Protein 4D05 (pdb70)

Secondary structure (DSSP, 8-state):
-PPP---EE----TTS-GGGEEB-PBP-SEEEEE-SS-EE-TTSPBP---HHHHTT--S---EEEB-STT-HHHHHHHHT---TT-GGGGG-B-----TT--S-HHHHHH--HHHHHH--TT-----B--SSHHHHHHHHHHH-----B--EETTPPP-SSEETT----S-EEEEEEEEEEEEB-GGGBTSEEEEEEEETTS-EEEE-SS--HHHHHSPPPTT-EEEEEE-SB-GGGPBTT-EEEEEEE--/-PPPPPP-TT--GGGEEE-----SEEEEE-SS-EE-TTSPBP---TTTSTT--S---EEEB-STT-HHHHHHHHHS--TT-GGGGG-B-----TT--SBHHHHHH--HHHHHH--TT-----EE-SSHHHHHHHHHHH-----B--EETTPBP--------BPPEEEEEEEEEEEE--GGGTTSEEEEEEEETTS-EEEE-SS--HHHHHSPPPTT-EEEEEE--B-TT-PBSS-EEEEE--

Solvent-accessible surface area: 26581 Å² total

Nearest PDB structures (foldseek):
  4d05-assembly2_B  TM=1.002E+00  e=6.562E-49  Psychromonas sp. SP041
  4d05-assembly1_A  TM=7.367E-01  e=2.325E-42  Psychromonas sp. SP041
  6gdr-assembly1_A  TM=6.809E-01  e=1.174E-29  Alteromonas mediterranea
  8u6x-assembly1_A  TM=6.454E-01  e=9.433E-26  Neisseria gonorrhoeae MS11
  7rt7-assembly6_L  TM=5.513E-01  e=2.841E-02  Pseudomonas aeruginosa UCBPP-PA14

InterPro domains:
  IPR012310 DNA ligase, ATP-dependent, central [PF01068] (22-176)
  IPR012340 Nucleic acid-binding, OB-fold [G3DSA:2.40.50.140] (176-257)
  IPR012340 Nucleic acid-binding, OB-fold [SSF50249] (151-255)
  IPR029319 DNA ligase, OB-like domain [PF14743] (190-255)
  IPR050326 NAD-dependent DNA ligase B [PTHR47810] (7-255)

Structure (mmCIF, N/CA/C/O backbone):
data_4D05
#
_entry.id   4D05
#
_cell.length_a   178.427
_cell.length_b   43.976
_cell.length_c   89.633
_cell.angle_alpha   90.00
_cell.angle_beta   105.92
_cell.angle_gamma   90.00
#
_symmetry.space_group_name_H-M   'C 1 2 1'
#
loop_
_entity.id
_entity.type
_entity.pdbx_description
1 polymer 'ATP-DEPENDENT DNA LIGASE'
2 non-polymer 'SULFATE ION'
3 non-polymer 'ADENOSINE MONOPHOSPHATE'
4 non-polymer 'MAGNESIUM ION'
5 water water
#
loop_
_atom_site.group_PDB
_atom_site.id
_atom_site.type_symbol
_atom_site.label_atom_id
_atom_site.label_alt_id
_atom_site.label_comp_id
_atom_site.label_asym_id
_atom_site.label_entity_id
_atom_site.label_seq_id
_atom_site.pdbx_PDB_ins_code
_atom_site.Cartn_x
_atom_site.Cartn_y
_atom_site.Cartn_z
_atom_site.occupancy
_atom_site.B_iso_or_equiv
_atom_site.auth_seq_id
_atom_site.auth_comp_id
_atom_site.auth_asym_id
_atom_site.auth_atom_id
_atom_site.pdbx_PDB_model_num
ATOM 1 N N . GLY A 1 1 ? 35.328 43.895 12.209 1.00 15.77 0 GLY A N 1
ATOM 2 C CA . GLY A 1 1 ? 35.167 43.024 11.004 1.00 15.95 0 GLY A CA 1
ATOM 3 C C . GLY A 1 1 ? 34.158 41.920 11.227 1.00 14.89 0 GLY A C 1
ATOM 4 O O . GLY A 1 1 ? 33.826 41.591 12.369 1.00 14.40 0 GLY A O 1
ATOM 10 N N . GLN A 1 2 ? 33.646 41.350 10.141 1.00 14.57 1 GLN A N 1
ATOM 11 C CA . GLN A 1 2 ? 32.686 40.258 10.273 1.00 14.93 1 GLN A CA 1
ATOM 12 C C . GLN A 1 2 ? 33.368 39.013 10.803 1.00 12.22 1 GLN A C 1
ATOM 13 O O . GLN A 1 2 ? 34.431 38.639 10.327 1.00 10.76 1 GLN A O 1
ATOM 27 N N . PRO A 1 3 ? 32.755 38.352 11.785 1.00 12.65 2 PRO A N 1
ATOM 28 C CA . PRO A 1 3 ? 33.325 37.052 12.186 1.00 11.04 2 PRO A CA 1
ATOM 29 C C . PRO A 1 3 ? 33.457 36.072 11.020 1.00 11.59 2 PRO A C 1
ATOM 30 O O . PRO A 1 3 ? 32.598 35.991 10.130 1.00 11.72 2 PRO A O 1
ATOM 41 N N . PRO A 1 4 ? 34.538 35.309 11.019 1.00 9.45 3 PRO A N 1
ATOM 42 C CA . PRO A 1 4 ? 34.789 34.399 9.909 1.00 9.58 3 PRO A CA 1
ATOM 43 C C . PRO A 1 4 ? 33.832 33.211 9.893 1.00 12.86 3 PRO A C 1
ATOM 44 O O . PRO A 1 4 ? 33.277 32.870 10.931 1.00 11.06 3 PRO A O 1
ATOM 55 N N . PRO A 1 5 ? 33.674 32.583 8.719 1.00 15.00 4 PRO A N 1
ATOM 56 C CA . PRO A 1 5 ? 32.695 31.525 8.415 1.00 16.42 4 PRO A CA 1
ATOM 57 C C . PRO A 1 5 ? 33.256 30.217 8.882 1.00 14.21 4 PRO A C 1
ATOM 58 O O . PRO A 1 5 ? 33.768 29.417 8.098 1.00 14.84 4 PRO A O 1
ATOM 69 N N . ILE A 1 6 ? 33.183 30.012 10.187 1.00 16.06 5 ILE A N 1
ATOM 70 C CA . ILE A 1 6 ? 33.817 28.857 10.796 1.00 17.40 5 ILE A CA 1
ATOM 71 C C . ILE A 1 6 ? 32.888 27.797 11.428 1.00 16.46 5 ILE A C 1
ATOM 72 O O . ILE A 1 6 ? 31.760 28.079 11.886 1.00 17.93 5 ILE A O 1
ATOM 88 N N . GLN A 1 7 ? 33.390 26.566 11.463 1.00 14.45 6 GLN A N 1
ATOM 89 C CA . GLN A 1 7 ? 32.650 25.442 12.047 1.00 12.72 6 GLN A CA 1
ATOM 90 C C . GLN A 1 7 ? 32.920 25.405 13.492 1.00 13.24 6 GLN A C 1
ATOM 91 O O . GLN A 1 7 ? 34.074 25.627 13.869 1.00 16.12 6 GLN A O 1
ATOM 105 N N . LEU A 1 8 ? 31.889 25.120 14.294 1.00 11.81 7 LEU A N 1
ATOM 106 C CA . LEU A 1 8 ? 32.014 25.035 15.734 1.00 16.89 7 LEU A CA 1
ATOM 107 C C . LEU A 1 8 ? 31.712 23.634 16.315 1.00 18.34 7 LEU A C 1
ATOM 108 O O . LEU A 1 8 ? 30.877 22.852 15.806 1.00 17.40 7 LEU A O 1
ATOM 124 N N . ALA A 1 9 ? 32.411 23.331 17.408 1.00 18.03 8 ALA A N 1
ATOM 125 C CA . ALA A 1 9 ? 32.345 21.990 17.996 1.00 16.91 8 ALA A CA 1
ATOM 126 C C . ALA A 1 9 ? 31.202 21.853 18.979 1.00 17.81 8 ALA A C 1
ATOM 127 O O . ALA A 1 9 ? 30.844 22.808 19.701 1.00 20.39 8 ALA A O 1
ATOM 134 N N . THR A 1 10 ? 30.663 20.642 19.031 1.00 13.70 9 THR A N 1
ATOM 135 C CA . THR A 1 10 ? 29.720 20.216 20.081 1.00 15.28 9 THR A CA 1
ATOM 136 C C . THR A 1 10 ? 30.403 19.345 21.155 1.00 13.55 9 THR A C 1
ATOM 137 O O . THR A 1 10 ? 31.601 19.146 21.088 1.00 13.95 9 THR A O 1
ATOM 148 N N . ASN A 1 11 ? 29.655 18.862 22.158 1.00 12.59 10 ASN A N 1
ATOM 149 C CA . ASN A 1 11 ? 30.270 18.020 23.194 1.00 14.76 10 ASN A CA 1
ATOM 150 C C . ASN A 1 11 ? 30.303 16.544 22.864 1.00 12.12 10 ASN A C 1
ATOM 151 O O . ASN A 1 11 ? 29.434 16.038 22.167 1.00 14.10 10 ASN A O 1
ATOM 162 N N . TYR A 1 12 ? 31.336 15.870 23.355 1.00 12.23 11 TYR A N 1
ATOM 163 C CA . TYR A 1 12 ? 31.466 14.425 23.225 1.00 10.84 11 TYR A CA 1
ATOM 164 C C . TYR A 1 12 ? 30.176 13.695 23.640 1.00 11.74 11 TYR A C 1
ATOM 165 O O . TYR A 1 12 ? 29.509 14.073 24.629 1.00 14.45 11 TYR A O 1
ATOM 183 N N . ARG A 1 13 ? 29.814 12.691 22.851 1.00 12.13 12 ARG A N 1
ATOM 184 C CA . ARG A 1 13 ? 28.675 11.798 23.110 1.00 14.84 12 ARG A CA 1
ATOM 185 C C . ARG A 1 13 ? 29.152 10.355 23.229 1.00 14.44 12 ARG A C 1
ATOM 186 O O . ARG A 1 13 ? 29.901 9.890 22.383 1.00 15.16 12 ARG A O 1
ATOM 207 N N . GLN A 1 14 ? 28.713 9.652 24.280 1.00 17.55 13 GLN A N 1
ATOM 208 C CA . GLN A 1 14 ? 29.175 8.285 24.563 1.00 20.81 13 GLN A CA 1
ATOM 209 C C . GLN A 1 14 ? 28.866 7.273 23.488 1.00 21.50 13 GLN A C 1
ATOM 210 O O . GLN A 1 14 ? 29.598 6.290 23.324 1.00 23.00 13 GLN A O 1
ATOM 224 N N . ASP A 1 15 ? 27.764 7.464 22.781 1.00 19.89 14 ASP A N 1
ATOM 225 C CA . ASP A 1 15 ? 27.289 6.389 21.928 1.00 21.46 14 ASP A CA 1
ATOM 226 C C . ASP A 1 15 ? 27.765 6.519 20.479 1.00 21.56 14 ASP A C 1
ATOM 227 O O . ASP A 1 15 ? 27.151 5.993 19.564 1.00 27.79 14 ASP A O 1
ATOM 236 N N . ILE A 1 16 ? 28.874 7.190 20.261 1.00 17.22 15 ILE A N 1
ATOM 237 C CA . ILE A 1 16 ? 29.424 7.256 18.903 1.00 16.36 15 ILE A CA 1
ATOM 238 C C . ILE A 1 16 ? 30.194 5.979 18.555 1.00 15.57 15 ILE A C 1
ATOM 239 O O . ILE A 1 16 ? 30.566 5.189 19.431 1.00 18.37 15 ILE A O 1
ATOM 255 N N . ASP A 1 17 ? 30.460 5.791 17.274 1.00 12.66 16 ASP A N 1
ATOM 256 C CA . ASP A 1 17 ? 31.392 4.762 16.850 1.00 12.43 16 ASP A CA 1
ATOM 257 C C . ASP A 1 17 ? 32.716 5.485 16.728 1.00 11.59 16 ASP A C 1
ATOM 258 O O . ASP A 1 17 ? 32.979 6.152 15.720 1.00 9.14 16 ASP A O 1
ATOM 267 N N . VAL A 1 18 ? 33.540 5.361 17.766 1.00 12.60 17 VAL A N 1
ATOM 268 C CA . VAL A 1 18 ? 34.800 6.105 17.833 1.00 10.88 17 VAL A CA 1
ATOM 269 C C . VAL A 1 18 ? 35.717 5.823 16.648 1.00 9.80 17 VAL A C 1
ATOM 270 O O . VAL A 1 18 ? 36.535 6.672 16.318 1.00 9.12 17 VAL A O 1
ATOM 283 N N . THR A 1 19 ? 35.576 4.668 15.990 1.00 9.53 18 THR A N 1
ATOM 284 C CA . THR A 1 19 ? 36.474 4.326 14.883 1.00 9.18 18 THR A CA 1
ATOM 285 C C . THR A 1 19 ? 36.233 5.181 13.652 1.00 7.96 18 THR A C 1
ATOM 286 O O . THR A 1 19 ? 37.018 5.146 12.699 1.00 10.82 18 THR A O 1
ATOM 297 N N . GLN A 1 20 ? 35.159 5.955 13.649 1.00 7.42 19 GLN A N 1
ATOM 298 C CA . GLN A 1 20 ? 34.851 6.800 12.497 1.00 8.11 19 GLN A CA 1
ATOM 299 C C . GLN A 1 20 ? 35.420 8.195 12.660 1.00 6.08 19 GLN A C 1
ATOM 300 O O . GLN A 1 20 ? 35.286 9.008 11.744 1.00 6.50 19 GLN A O 1
ATOM 314 N N . TYR A 1 21 ? 36.057 8.471 13.800 1.00 7.11 20 TYR A N 1
ATOM 315 C CA . TYR A 1 21 ? 36.536 9.829 14.080 1.00 5.86 20 TYR A CA 1
ATOM 316 C C . TYR A 1 21 ? 38.040 9.959 14.099 1.00 5.48 20 TYR A C 1
ATOM 317 O O . TYR A 1 21 ? 38.746 9.131 14.681 1.00 7.30 20 TYR A O 1
ATOM 335 N N . TYR A 1 22 ? 38.532 11.043 13.511 1.00 4.71 21 TYR A N 1
ATOM 336 C CA . TYR A 1 22 ? 39.911 11.430 13.695 1.00 4.96 21 TYR A CA 1
ATOM 337 C C . TYR A 1 22 ? 40.050 12.179 15.019 1.00 3.87 21 TYR A C 1
ATOM 338 O O . TYR A 1 22 ? 39.277 13.096 15.313 1.00 4.60 21 TYR A O 1
ATOM 356 N N . VAL A 1 23 ? 41.068 11.802 15.781 1.00 3.46 22 VAL A N 1
ATOM 357 C CA . VAL A 1 23 ? 41.279 12.327 17.123 1.00 2.81 22 VAL A CA 1
ATOM 358 C C . VAL A 1 23 ? 42.549 13.153 17.137 1.00 4.58 22 VAL A C 1
ATOM 359 O O . VAL A 1 23 ? 43.586 12.720 16.654 1.00 4.21 22 VAL A O 1
ATOM 372 N N . SER A 1 24 ? 42.452 14.350 17.724 1.00 3.71 23 SER A N 1
ATOM 373 C CA . SER A 1 24 ? 43.568 15.263 17.791 1.00 3.14 23 SER A CA 1
ATOM 374 C C . SER A 1 24 ? 43.590 15.913 19.169 1.00 3.34 23 SER A C 1
ATOM 375 O O . SER A 1 24 ? 42.617 15.868 19.910 1.00 4.15 23 SER A O 1
ATOM 383 N N . GLU A 1 25 ? 44.719 16.502 19.513 1.00 4.27 24 GLU A N 1
ATOM 384 C CA . GLU A 1 25 ? 44.843 17.237 20.787 1.00 2.94 24 GLU A CA 1
ATOM 385 C C . GLU A 1 25 ? 44.141 18.585 20.705 1.00 2.59 24 GLU A C 1
ATOM 386 O O . GLU A 1 25 ? 44.354 19.379 19.775 1.00 3.84 24 GLU A O 1
ATOM 398 N N . LYS A 1 26 ? 43.291 18.854 21.683 1.00 3.37 25 LYS A N 1
ATOM 399 C CA . LYS A 1 26 ? 42.647 20.156 21.821 1.00 3.92 25 LYS A CA 1
ATOM 400 C C . LYS A 1 26 ? 43.719 21.150 22.303 1.00 5.51 25 LYS A C 1
ATOM 401 O O . LYS A 1 26 ? 44.274 20.983 23.376 1.00 5.82 25 LYS A O 1
ATOM 419 N N . LEU A 1 27 ? 44.008 22.172 21.500 1.00 4.78 26 LEU A N 1
ATOM 420 C CA . LEU A 1 27 ? 45.087 23.104 21.847 1.00 5.49 26 LEU A CA 1
ATOM 421 C C . LEU A 1 27 ? 44.498 24.383 22.443 1.00 8.10 26 LEU A C 1
ATOM 422 O O . LEU A 1 27 ? 43.498 24.895 21.966 1.00 7.25 26 LEU A O 1
ATOM 438 N N . ASP A 1 28 ? 45.135 24.872 23.503 1.00 6.74 27 ASP A N 1
ATOM 439 C CA . ASP A 1 28 ? 44.693 26.092 24.178 1.00 7.01 27 ASP A CA 1
ATOM 440 C C . ASP A 1 28 ? 45.488 27.257 23.587 1.00 7.35 27 ASP A C 1
ATOM 441 O O . ASP A 1 28 ? 46.507 27.691 24.133 1.00 8.13 27 ASP A O 1
ATOM 450 N N . GLY A 1 29 ? 45.000 27.742 22.465 1.00 6.30 28 GLY A N 1
ATOM 451 C CA . GLY A 1 29 ? 45.604 28.889 21.791 1.00 5.24 28 GLY A CA 1
ATOM 452 C C . GLY A 1 29 ? 44.576 29.917 21.402 1.00 5.43 28 GLY A C 1
ATOM 453 O O . GLY A 1 29 ? 43.521 30.040 22.030 1.00 7.82 28 GLY A O 1
ATOM 457 N N . ILE A 1 30 ? 44.892 30.673 20.346 1.00 4.48 29 ILE A N 1
ATOM 458 C CA . ILE A 1 30 ? 43.994 31.668 19.819 1.00 3.92 29 ILE A CA 1
ATOM 459 C C . ILE A 1 30 ? 43.577 31.222 18.427 1.00 4.73 29 ILE A C 1
ATOM 460 O O . ILE A 1 30 ? 44.432 31.042 17.556 1.00 5.78 29 ILE A O 1
ATOM 476 N N . ARG A 1 31 ? 42.274 31.034 18.228 1.00 4.64 30 ARG A N 1
ATOM 477 C CA . ARG A 1 31 ? 41.806 30.580 16.937 1.00 5.10 30 ARG A CA 1
ATOM 478 C C . ARG A 1 31 ? 42.047 31.636 15.872 1.00 3.04 30 ARG A C 1
ATOM 479 O O . ARG A 1 31 ? 41.862 32.822 16.118 1.00 4.14 30 ARG A O 1
ATOM 500 N N . ALA A 1 32 ? 42.448 31.203 14.683 1.00 3.79 31 ALA A N 1
ATOM 501 C CA . ALA A 1 32 ? 42.638 32.112 13.556 1.00 2.42 31 ALA A CA 1
ATOM 502 C C . ALA A 1 32 ? 42.121 31.448 12.285 1.00 2.79 31 ALA A C 1
ATOM 503 O O . ALA A 1 32 ? 42.312 30.254 12.072 1.00 2.86 31 ALA A O 1
ATOM 510 N N . TYR A 1 33 ? 41.477 32.252 11.447 1.00 4.03 32 TYR A N 1
ATOM 511 C CA . TYR A 1 33 ? 41.023 31.846 10.143 1.00 2.81 32 TYR A CA 1
ATOM 512 C C . TYR A 1 33 ? 41.898 32.548 9.118 1.00 3.39 32 TYR A C 1
ATOM 513 O O . TYR A 1 33 ? 41.994 33.780 9.086 1.00 4.68 32 TYR A O 1
ATOM 531 N N . TRP A 1 34 ? 42.557 31.740 8.301 1.00 2.09 33 TRP A N 1
ATOM 532 C CA . TRP A 1 34 ? 43.343 32.244 7.171 1.00 2.62 33 TRP A CA 1
ATOM 533 C C . TRP A 1 34 ? 42.489 32.259 5.942 1.00 3.67 33 TRP A C 1
ATOM 534 O O . TRP A 1 34 ? 42.007 31.228 5.481 1.00 3.92 33 TRP A O 1
ATOM 555 N N . ASN A 1 35 ? 42.279 33.463 5.396 1.00 3.83 34 ASN A N 1
ATOM 556 C CA . ASN A 1 35 ? 41.369 33.582 4.291 1.00 4.64 34 ASN A CA 1
ATOM 557 C C . ASN A 1 35 ? 42.059 33.524 2.936 1.00 5.62 34 ASN A C 1
ATOM 558 O O . ASN A 1 35 ? 41.411 33.763 1.919 1.00 7.64 34 ASN A O 1
ATOM 569 N N . GLY A 1 36 ? 43.362 33.245 2.938 1.00 4.70 35 GLY A N 1
ATOM 570 C CA . GLY A 1 36 ? 44.171 33.247 1.738 1.00 5.22 35 GLY A CA 1
ATOM 571 C C . GLY A 1 36 ? 45.177 34.377 1.669 1.00 4.97 35 GLY A C 1
ATOM 572 O O . GLY A 1 36 ? 46.129 34.309 0.909 1.00 7.16 35 GLY A O 1
ATOM 576 N N . HIS A 1 37 ? 44.991 35.403 2.494 1.00 3.58 36 HIS A N 1
ATOM 577 C CA . HIS A 1 37 ? 45.961 36.501 2.546 1.00 3.61 36 HIS A CA 1
ATOM 578 C C . HIS A 1 37 ? 46.155 37.153 3.918 1.00 4.08 36 HIS A C 1
ATOM 579 O O . HIS A 1 37 ? 47.087 37.924 4.089 1.00 4.07 36 HIS A O 1
ATOM 594 N N . GLN A 1 38 ? 45.301 36.838 4.890 1.00 3.64 37 GLN A N 1
ATOM 595 C CA . GLN A 1 38 ? 45.414 37.412 6.232 1.00 5.07 37 GLN A CA 1
ATOM 596 C C . GLN A 1 38 ? 44.782 36.436 7.238 1.00 3.47 37 GLN A C 1
ATOM 597 O O . GLN A 1 38 ? 43.948 35.584 6.856 1.00 3.72 37 GLN A O 1
ATOM 611 N N . LEU A 1 39 ? 45.166 36.596 8.490 1.00 2.87 38 LEU A N 1
ATOM 612 C CA . LEU A 1 39 ? 44.641 35.820 9.608 1.00 3.20 38 LEU A CA 1
ATOM 613 C C . LEU A 1 39 ? 43.594 36.648 10.345 1.00 3.80 38 LEU A C 1
ATOM 614 O O . LEU A 1 39 ? 43.842 37.817 10.669 1.00 4.00 38 LEU A O 1
ATOM 630 N N . ILE A 1 40 ? 42.456 36.024 10.615 1.00 3.29 39 ILE A N 1
ATOM 631 C CA . ILE A 1 40 ? 41.312 36.684 11.220 1.00 3.99 39 ILE A CA 1
ATOM 632 C C . ILE A 1 40 ? 40.873 35.982 12.501 1.00 3.13 39 ILE A C 1
ATOM 633 O O . ILE A 1 40 ? 40.753 34.755 12.539 1.00 4.38 39 ILE A O 1
ATOM 649 N N . SER A 1 41 ? 40.600 36.763 13.547 1.00 4.17 40 SER A N 1
ATOM 650 C CA . SER A 1 41 ? 40.183 36.204 14.837 1.00 5.25 40 SER A CA 1
ATOM 651 C C . SER A 1 41 ? 38.723 35.792 14.825 1.00 6.64 40 SER A C 1
ATOM 652 O O . SER A 1 41 ? 37.990 36.147 13.933 1.00 5.93 40 SER A O 1
ATOM 660 N N . LYS A 1 42 ? 38.299 35.038 15.846 1.00 7.34 41 LYS A N 1
ATOM 661 C CA . LYS A 1 42 ? 36.907 34.605 15.893 1.00 8.78 41 LYS A CA 1
ATOM 662 C C . LYS A 1 42 ? 35.915 35.760 15.920 1.00 9.15 41 LYS A C 1
ATOM 663 O O . LYS A 1 42 ? 34.753 35.596 15.509 1.00 12.84 41 LYS A O 1
ATOM 682 N N . GLN A 1 43 ? 36.375 36.907 16.418 1.00 8.02 42 GLN A N 1
ATOM 683 C CA . GLN A 1 43 ? 35.568 38.099 16.534 1.00 10.79 42 GLN A CA 1
ATOM 684 C C . GLN A 1 43 ? 35.603 38.957 15.276 1.00 11.79 42 GLN A C 1
ATOM 685 O O . GLN A 1 43 ? 34.911 39.982 15.188 1.00 12.91 42 GLN A O 1
ATOM 699 N N . GLY A 1 44 ? 36.398 38.548 14.296 1.00 6.69 43 GLY A N 1
ATOM 700 C CA . GLY A 1 44 ? 36.498 39.291 13.049 1.00 7.50 43 GLY A CA 1
ATOM 701 C C . GLY A 1 44 ? 37.643 40.289 12.959 1.00 6.99 43 GLY A C 1
ATOM 702 O O . GLY A 1 44 ? 37.720 41.045 11.992 1.00 8.61 43 GLY A O 1
ATOM 706 N N . ASN A 1 45 ? 38.546 40.292 13.924 1.00 7.73 44 ASN A N 1
ATOM 707 C CA . ASN A 1 45 ? 39.692 41.185 13.885 1.00 7.61 44 ASN A CA 1
ATOM 708 C C . ASN A 1 45 ? 40.783 40.621 12.985 1.00 6.41 44 ASN A C 1
ATOM 709 O O . ASN A 1 45 ? 41.134 39.453 13.095 1.00 7.17 44 ASN A O 1
ATOM 720 N N . ILE A 1 46 ? 41.388 41.458 12.157 1.00 4.55 45 ILE A N 1
ATOM 721 C CA . ILE A 1 46 ? 42.521 41.017 11.374 1.00 4.30 45 ILE A CA 1
ATOM 722 C C . ILE A 1 46 ? 43.782 41.103 12.246 1.00 4.15 45 ILE A C 1
ATOM 723 O O . ILE A 1 46 ? 44.127 42.186 12.728 1.00 5.42 45 ILE A O 1
ATOM 739 N N . PHE A 1 47 ? 44.415 39.955 12.517 1.00 3.50 46 PHE A N 1
ATOM 740 C CA . PHE A 1 47 ? 45.667 39.955 13.292 1.00 3.16 46 PHE A CA 1
ATOM 741 C C . PHE A 1 47 ? 46.748 40.721 12.554 1.00 4.77 46 PHE A C 1
ATOM 742 O O . PHE A 1 47 ? 46.810 40.677 11.315 1.00 5.04 46 PHE A O 1
ATOM 759 N N . THR A 1 48 ? 47.622 41.398 13.304 1.00 4.24 47 THR A N 1
ATOM 760 C CA . THR A 1 48 ? 48.739 42.074 12.659 1.00 5.13 47 THR A CA 1
ATOM 761 C C . THR A 1 48 ? 49.909 41.094 12.511 1.00 4.79 47 THR A C 1
ATOM 762 O O . THR A 1 48 ? 51.019 41.316 13.039 1.00 6.01 47 THR A O 1
ATOM 773 N N . ALA A 1 49 ? 49.687 40.019 11.756 1.00 5.46 48 ALA A N 1
ATOM 774 C CA . ALA A 1 49 ? 50.725 39.012 11.600 1.00 5.36 48 ALA A CA 1
ATOM 775 C C . ALA A 1 49 ? 51.821 39.579 10.717 1.00 4.80 48 ALA A C 1
ATOM 776 O O . ALA A 1 49 ? 51.547 40.081 9.609 1.00 5.83 48 ALA A O 1
ATOM 783 N N . PRO A 1 50 ? 53.066 39.501 11.184 1.00 5.59 49 PRO A N 1
ATOM 784 C CA . PRO A 1 50 ? 54.139 40.002 10.311 1.00 5.43 49 PRO A CA 1
ATOM 785 C C . PRO A 1 50 ? 54.210 39.309 8.952 1.00 6.50 49 PRO A C 1
ATOM 786 O O . PRO A 1 50 ? 53.872 38.151 8.807 1.00 6.31 49 PRO A O 1
ATOM 797 N N . THR A 1 51 ? 54.685 40.047 7.954 1.00 6.26 50 THR A N 1
ATOM 798 C CA . THR A 1 51 ? 54.786 39.529 6.598 1.00 7.32 50 THR A CA 1
ATOM 799 C C . THR A 1 51 ? 55.590 38.236 6.536 1.00 4.90 50 THR A C 1
ATOM 800 O O . THR A 1 51 ? 55.214 37.301 5.841 1.00 6.10 50 THR A O 1
ATOM 811 N N . TRP A 1 52 ? 56.712 38.183 7.241 1.00 5.40 51 TRP A N 1
ATOM 812 C CA . TRP A 1 52 ? 57.559 36.990 7.216 1.00 5.04 51 TRP A CA 1
ATOM 813 C C . TRP A 1 52 ? 56.879 35.782 7.866 1.00 3.90 51 TRP A C 1
ATOM 814 O O . TRP A 1 52 ? 57.255 34.624 7.602 1.00 7.18 51 TRP A O 1
ATOM 835 N N . PHE A 1 53 ? 55.891 36.025 8.719 1.00 4.08 52 PHE A N 1
ATOM 836 C CA . PHE A 1 53 ? 55.170 34.913 9.359 1.00 4.39 52 PHE A CA 1
ATOM 837 C C . PHE A 1 53 ? 54.243 34.216 8.354 1.00 5.14 52 PHE A C 1
ATOM 838 O O . PHE A 1 53 ? 54.159 32.996 8.317 1.00 5.86 52 PHE A O 1
ATOM 855 N N . ILE A 1 54 ? 53.578 35.001 7.511 1.00 5.25 53 ILE A N 1
ATOM 856 C CA . ILE A 1 54 ? 52.570 34.450 6.602 1.00 3.00 53 ILE A CA 1
ATOM 857 C C . ILE A 1 54 ? 53.066 34.309 5.155 1.00 3.42 53 ILE A C 1
ATOM 858 O O . ILE A 1 54 ? 52.365 33.758 4.318 1.00 3.76 53 ILE A O 1
ATOM 874 N N . ALA A 1 55 ? 54.262 34.816 4.860 1.00 5.85 54 ALA A N 1
ATOM 875 C CA . ALA A 1 55 ? 54.722 34.924 3.476 1.00 7.60 54 ALA A CA 1
ATOM 876 C C . ALA A 1 55 ? 54.675 33.632 2.655 1.00 7.30 54 ALA A C 1
ATOM 877 O O . ALA A 1 55 ? 54.393 33.671 1.450 1.00 7.47 54 ALA A O 1
ATOM 884 N N A SER A 1 56 ? 54.962 32.490 3.267 0.34 6.78 55 SER A N 1
ATOM 885 N N B SER A 1 56 ? 54.971 32.507 3.304 0.66 7.77 55 SER A N 1
ATOM 886 C CA A SER A 1 56 ? 55.001 31.253 2.492 0.34 5.85 55 SER A CA 1
ATOM 887 C CA B SER A 1 56 ? 55.035 31.233 2.612 0.66 8.95 55 SER A CA 1
ATOM 888 C C A SER A 1 56 ? 53.693 30.472 2.528 0.34 5.12 55 SER A C 1
ATOM 889 C C B SER A 1 56 ? 53.678 30.536 2.464 0.66 6.52 55 SER A C 1
ATOM 890 O O A SER A 1 56 ? 53.613 29.374 1.976 0.34 4.69 55 SER A O 1
ATOM 891 O O B SER A 1 56 ? 53.558 29.541 1.761 0.66 8.06 55 SER A O 1
ATOM 906 N N . PHE A 1 57 ? 52.674 31.014 3.185 1.00 5.73 56 PHE A N 1
ATOM 907 C CA . PHE A 1 57 ? 51.407 30.290 3.293 1.00 5.30 56 PHE A CA 1
ATOM 908 C C . PHE A 1 57 ? 50.743 30.155 1.925 1.00 4.22 56 PHE A C 1
ATOM 909 O O . PHE A 1 57 ? 50.802 31.076 1.095 1.00 6.81 56 PHE A O 1
ATOM 926 N N . PRO A 1 58 ? 50.098 29.022 1.679 1.00 4.83 57 PRO A N 1
ATOM 927 C CA . PRO A 1 58 ? 49.301 28.837 0.462 1.00 6.18 57 PRO A CA 1
ATOM 928 C C . PRO A 1 58 ? 48.023 29.682 0.530 1.00 4.94 57 PRO A C 1
ATOM 929 O O . PRO A 1 58 ? 47.682 30.168 1.599 1.00 6.38 57 PRO A O 1
ATOM 940 N N . THR A 1 59 ? 47.356 29.888 -0.596 1.00 7.36 58 THR A N 1
ATOM 941 C CA . THR A 1 59 ? 46.181 30.736 -0.610 1.00 8.82 58 THR A CA 1
ATOM 942 C C . THR A 1 59 ? 44.911 29.952 -0.263 1.00 6.76 58 THR A C 1
ATOM 943 O O . THR A 1 59 ? 43.829 30.525 -0.123 1.00 9.71 58 THR A O 1
ATOM 954 N N . THR A 1 60 ? 45.048 28.637 -0.090 1.00 5.64 59 THR A N 1
ATOM 955 C CA . THR A 1 60 ? 43.935 27.810 0.383 1.00 5.97 59 THR A CA 1
ATOM 956 C C . THR A 1 60 ? 43.507 28.331 1.754 1.00 5.48 59 THR A C 1
ATOM 957 O O . THR A 1 60 ? 44.353 28.575 2.609 1.00 5.41 59 THR A O 1
ATOM 968 N N . ALA A 1 61 ? 42.214 28.549 1.964 1.00 3.62 60 ALA A N 1
ATOM 969 C CA . ALA A 1 61 ? 41.754 28.965 3.289 1.00 2.93 60 ALA A CA 1
ATOM 970 C C . ALA A 1 61 ? 42.001 27.871 4.314 1.00 3.24 60 ALA A C 1
ATOM 971 O O . ALA A 1 61 ? 41.839 26.687 4.028 1.00 4.27 60 ALA A O 1
ATOM 995 N N A ASP A 1 63 ? 41.773 26.826 8.721 0.31 2.92 62 ASP A N 1
ATOM 996 N N B ASP A 1 63 ? 41.800 26.848 8.755 0.69 2.78 62 ASP A N 1
ATOM 997 C CA A ASP A 1 63 ? 41.433 26.969 10.134 0.31 4.33 62 ASP A CA 1
ATOM 998 C CA B ASP A 1 63 ? 41.380 27.077 10.135 0.69 3.96 62 ASP A CA 1
ATOM 999 C C A ASP A 1 63 ? 42.599 26.513 10.973 0.31 4.13 62 ASP A C 1
ATOM 1000 C C B ASP A 1 63 ? 42.416 26.468 11.059 0.69 3.97 62 ASP A C 1
ATOM 1001 O O A ASP A 1 63 ? 43.249 25.528 10.639 0.31 4.10 62 ASP A O 1
ATOM 1002 O O B ASP A 1 63 ? 42.788 25.347 10.861 0.69 3.55 62 ASP A O 1
ATOM 1018 N N . GLY A 1 64 ? 42.880 27.211 12.066 1.00 3.65 63 GLY A N 1
ATOM 1019 C CA . GLY A 1 64 ? 43.885 26.695 12.970 1.00 4.70 63 GLY A CA 1
ATOM 1020 C C . GLY A 1 64 ? 43.943 27.450 14.275 1.00 4.27 63 GLY A C 1
ATOM 1021 O O . GLY A 1 64 ? 43.123 28.345 14.548 1.00 4.26 63 GLY A O 1
ATOM 1025 N N . GLU A 1 65 ? 44.906 27.045 15.082 1.00 3.68 64 GLU A N 1
ATOM 1026 C CA . GLU A 1 65 ? 45.137 27.688 16.382 1.00 2.83 64 GLU A CA 1
ATOM 1027 C C . GLU A 1 65 ? 46.525 28.335 16.351 1.00 3.92 64 GLU A C 1
ATOM 1028 O O . GLU A 1 65 ? 47.506 27.651 16.025 1.00 4.90 64 GLU A O 1
ATOM 1040 N N . LEU A 1 66 ? 46.621 29.620 16.687 1.00 3.43 65 LEU A N 1
ATOM 1041 C CA . LEU A 1 66 ? 47.927 30.218 16.951 1.00 2.22 65 LEU A CA 1
ATOM 1042 C C . LEU A 1 66 ? 48.332 29.680 18.321 1.00 2.71 65 LEU A C 1
ATOM 1043 O O . LEU A 1 66 ? 47.594 29.842 19.310 1.00 3.22 65 LEU A O 1
ATOM 1059 N N . TRP A 1 67 ? 49.500 29.055 18.391 1.00 3.57 66 TRP A N 1
ATOM 1060 C CA . TRP A 1 67 ? 49.882 28.324 19.588 1.00 3.84 66 TRP A CA 1
ATOM 1061 C C . TRP A 1 67 ? 51.387 28.172 19.648 1.00 4.06 66 TRP A C 1
ATOM 1062 O O . TRP A 1 67 ? 52.072 28.051 18.620 1.00 6.09 66 TRP A O 1
ATOM 1083 N N . ILE A 1 68 ? 51.908 28.225 20.867 1.00 3.04 67 ILE A N 1
ATOM 1084 C CA . ILE A 1 68 ? 53.337 28.077 21.091 1.00 6.23 67 ILE A CA 1
ATOM 1085 C C . ILE A 1 68 ? 53.678 26.720 21.651 1.00 7.89 67 ILE A C 1
ATOM 1086 O O . ILE A 1 68 ? 54.534 26.006 21.106 1.00 7.58 67 ILE A O 1
ATOM 1102 N N . ALA A 1 69 ? 53.033 26.386 22.751 1.00 6.18 68 ALA A N 1
ATOM 1103 C CA . ALA A 1 69 ? 53.257 25.094 23.437 1.00 7.19 68 ALA A CA 1
ATOM 1104 C C . ALA A 1 69 ? 52.151 24.893 24.448 1.00 8.06 68 ALA A C 1
ATOM 1105 O O . ALA A 1 69 ? 51.394 25.806 24.719 1.00 8.93 68 ALA A O 1
ATOM 1112 N N . ARG A 1 70 ? 52.068 23.704 25.047 1.00 7.13 69 ARG A N 1
ATOM 1113 C CA . ARG A 1 70 ? 51.143 23.519 26.120 1.00 6.91 69 ARG A CA 1
ATOM 1114 C C . ARG A 1 70 ? 51.486 24.533 27.219 1.00 8.44 69 ARG A C 1
ATOM 1115 O O . ARG A 1 70 ? 52.653 24.860 27.450 1.00 8.67 69 ARG A O 1
ATOM 1136 N N A GLN A 1 71 ? 50.469 25.008 27.917 0.40 8.07 70 GLN A N 1
ATOM 1137 N N B GLN A 1 71 ? 50.441 24.996 27.887 0.60 7.82 70 GLN A N 1
ATOM 1138 C CA A GLN A 1 71 ? 50.679 25.863 29.084 0.40 8.83 70 GLN A CA 1
ATOM 1139 C CA B GLN A 1 71 ? 50.552 25.905 29.034 0.60 7.85 70 GLN A CA 1
ATOM 1140 C C A GLN A 1 71 ? 51.190 27.250 28.734 0.40 8.79 70 GLN A C 1
ATOM 1141 C C B GLN A 1 71 ? 51.277 27.180 28.694 0.60 8.25 70 GLN A C 1
ATOM 1142 O O A GLN A 1 71 ? 51.698 27.938 29.617 0.40 8.41 70 GLN A O 1
ATOM 1143 O O B GLN A 1 71 ? 52.041 27.696 29.509 0.60 8.45 70 GLN A O 1
ATOM 1170 N N . GLN A 1 72 ? 51.046 27.682 27.474 1.00 7.39 71 GLN A N 1
ATOM 1171 C CA . GLN A 1 72 ? 51.539 29.015 27.081 1.00 6.28 71 GLN A CA 1
ATOM 1172 C C . GLN A 1 72 ? 50.439 29.849 26.466 1.00 6.12 71 GLN A C 1
ATOM 1173 O O . GLN A 1 72 ? 50.668 30.646 25.529 1.00 5.63 71 GLN A O 1
ATOM 1187 N N . PHE A 1 73 ? 49.239 29.686 27.000 1.00 5.79 72 PHE A N 1
ATOM 1188 C CA . PHE A 1 73 ? 48.129 30.451 26.472 1.00 5.27 72 PHE A CA 1
ATOM 1189 C C . PHE A 1 73 ? 48.283 31.965 26.666 1.00 5.04 72 PHE A C 1
ATOM 1190 O O . PHE A 1 73 ? 48.083 32.735 25.719 1.00 4.63 72 PHE A O 1
ATOM 1207 N N . GLU A 1 74 ? 48.528 32.420 27.888 1.00 5.61 73 GLU A N 1
ATOM 1208 C CA . GLU A 1 74 ? 48.602 33.869 28.080 1.00 6.40 73 GLU A CA 1
ATOM 1209 C C . GLU A 1 74 ? 49.709 34.470 27.209 1.00 5.61 73 GLU A C 1
ATOM 1210 O O . GLU A 1 74 ? 49.584 35.597 26.738 1.00 6.82 73 GLU A O 1
ATOM 1222 N N . THR A 1 75 ? 50.808 33.755 27.022 1.00 5.26 74 THR A N 1
ATOM 1223 C CA . THR A 1 75 ? 51.869 34.263 26.165 1.00 6.80 74 THR A CA 1
ATOM 1224 C C . THR A 1 75 ? 51.395 34.453 24.733 1.00 4.88 74 THR A C 1
ATOM 1225 O O . THR A 1 75 ? 51.551 35.523 24.153 1.00 4.88 74 THR A O 1
ATOM 1236 N N . VAL A 1 76 ? 50.802 33.403 24.146 1.00 4.64 75 VAL A N 1
ATOM 1237 C CA . VAL A 1 76 ? 50.344 33.547 22.756 1.00 4.81 75 VAL A CA 1
ATOM 1238 C C . VAL A 1 76 ? 49.226 34.571 22.599 1.00 2.62 75 VAL A C 1
ATOM 1239 O O . VAL A 1 76 ? 49.218 35.357 21.647 1.00 4.41 75 VAL A O 1
ATOM 1252 N N . SER A 1 77 ? 48.310 34.618 23.553 1.00 3.81 76 SER A N 1
ATOM 1253 C CA . SER A 1 77 ? 47.230 35.592 23.545 1.00 6.08 76 SER A CA 1
ATOM 1254 C C . SER A 1 77 ? 47.782 37.019 23.630 1.00 5.33 76 SER A C 1
ATOM 1255 O O . SER A 1 77 ? 47.339 37.903 22.900 1.00 6.29 76 SER A O 1
ATOM 1263 N N . GLY A 1 78 ? 48.787 37.230 24.468 1.00 5.58 77 GLY A N 1
ATOM 1264 C CA . GLY A 1 78 ? 49.390 38.554 24.607 1.00 6.10 77 GLY A CA 1
ATOM 1265 C C . GLY A 1 78 ? 50.064 39.023 23.327 1.00 5.89 77 GLY A C 1
ATOM 1266 O O . GLY A 1 78 ? 50.031 40.192 22.976 1.00 7.84 77 GLY A O 1
ATOM 1270 N N . ILE A 1 79 ? 50.698 38.107 22.623 1.00 3.70 78 ILE A N 1
ATOM 1271 C CA . ILE A 1 79 ? 51.314 38.472 21.351 1.00 3.75 78 ILE A CA 1
ATOM 1272 C C . ILE A 1 79 ? 50.225 38.764 20.306 1.00 4.01 78 ILE A C 1
ATOM 1273 O O . ILE A 1 79 ? 50.274 39.759 19.589 1.00 5.28 78 ILE A O 1
ATOM 1289 N N . ALA A 1 80 ? 49.260 37.869 20.190 1.00 5.00 79 ALA A N 1
ATOM 1290 C CA . ALA A 1 80 ? 48.249 37.989 19.154 1.00 5.51 79 ALA A CA 1
ATOM 1291 C C . ALA A 1 80 ? 47.401 39.245 19.303 1.00 7.11 79 ALA A C 1
ATOM 1292 O O . ALA A 1 80 ? 46.940 39.770 18.283 1.00 7.21 79 ALA A O 1
ATOM 1299 N N . ARG A 1 81 ? 47.246 39.747 20.545 1.00 7.57 80 ARG A N 1
ATOM 1300 C CA . ARG A 1 81 ? 46.517 40.989 20.865 1.00 8.19 80 ARG A CA 1
ATOM 1301 C C . ARG A 1 81 ? 47.319 42.227 20.523 1.00 6.11 80 ARG A C 1
ATOM 1302 O O . ARG A 1 81 ? 46.779 43.328 20.492 1.00 8.00 80 ARG A O 1
ATOM 1323 N N . THR A 1 82 ? 48.638 42.077 20.388 1.00 5.51 81 THR A N 1
ATOM 1324 C CA . THR A 1 82 ? 49.495 43.238 20.135 1.00 5.32 81 THR A CA 1
ATOM 1325 C C . THR A 1 82 ? 49.326 43.728 18.707 1.00 5.48 81 THR A C 1
ATOM 1326 O O . THR A 1 82 ? 49.461 42.949 17.774 1.00 4.95 81 THR A O 1
ATOM 1337 N N . GLN A 1 83 ? 48.988 45.012 18.552 1.00 4.94 82 GLN A N 1
ATOM 1338 C CA . GLN A 1 83 ? 48.800 45.605 17.231 1.00 7.87 82 GLN A CA 1
ATOM 1339 C C . GLN A 1 83 ? 50.172 46.139 16.754 1.00 6.64 82 GLN A C 1
ATOM 1340 O O . GLN A 1 83 ? 50.586 47.261 17.091 1.00 7.13 82 GLN A O 1
ATOM 1354 N N . ASP A 1 84 ? 50.870 45.301 15.995 1.00 7.38 83 ASP A N 1
ATOM 1355 C CA . ASP A 1 84 ? 52.212 45.613 15.519 1.00 6.78 83 ASP A CA 1
ATOM 1356 C C . ASP A 1 84 ? 52.641 44.555 14.525 1.00 5.57 83 ASP A C 1
ATOM 1357 O O . ASP A 1 84 ? 52.928 43.413 14.915 1.00 6.06 83 ASP A O 1
ATOM 1366 N N . ASN A 1 85 ? 52.710 44.926 13.254 1.00 8.01 84 ASN A N 1
ATOM 1367 C CA . ASN A 1 85 ? 53.006 43.930 12.254 1.00 8.56 84 ASN A CA 1
ATOM 1368 C C . ASN A 1 85 ? 54.505 43.719 12.090 1.00 7.93 84 ASN A C 1
ATOM 1369 O O . ASN A 1 85 ? 54.947 42.979 11.187 1.00 9.81 84 ASN A O 1
ATOM 1380 N N . GLN A 1 86 ? 55.296 44.319 12.968 1.00 8.16 85 GLN A N 1
ATOM 1381 C CA . GLN A 1 86 ? 56.739 44.054 12.952 1.00 11.43 85 GLN A CA 1
ATOM 1382 C C . GLN A 1 86 ? 57.180 43.469 14.279 1.00 10.51 85 GLN A C 1
ATOM 1383 O O . GLN A 1 86 ? 58.328 43.607 14.684 1.00 13.82 85 GLN A O 1
ATOM 1397 N N . ASN A 1 87 ? 56.248 42.792 14.959 1.00 7.42 86 ASN A N 1
ATOM 1398 C CA . ASN A 1 87 ? 56.518 42.239 16.275 1.00 7.67 86 ASN A CA 1
ATOM 1399 C C . ASN A 1 87 ? 57.265 40.919 16.187 1.00 7.57 86 ASN A C 1
ATOM 1400 O O . ASN A 1 87 ? 56.717 39.922 15.746 1.00 6.20 86 ASN A O 1
ATOM 1411 N N . GLU A 1 88 ? 58.532 40.918 16.599 1.00 6.36 87 GLU A N 1
ATOM 1412 C CA . GLU A 1 88 ? 59.372 39.725 16.488 1.00 7.24 87 GLU A CA 1
ATOM 1413 C C . GLU A 1 88 ? 58.870 38.539 17.296 1.00 5.25 87 GLU A C 1
ATOM 1414 O O . GLU A 1 88 ? 59.244 37.392 17.026 1.00 5.51 87 GLU A O 1
ATOM 1426 N N . GLN A 1 89 ? 58.024 38.804 18.287 1.00 6.14 88 GLN A N 1
ATOM 1427 C CA . GLN A 1 89 ? 57.555 37.704 19.152 1.00 6.43 88 GLN A CA 1
ATOM 1428 C C . GLN A 1 89 ? 56.729 36.663 18.408 1.00 4.65 88 GLN A C 1
ATOM 1429 O O . GLN A 1 89 ? 56.534 35.552 18.924 1.00 4.51 88 GLN A O 1
ATOM 1443 N N . TRP A 1 90 ? 56.211 37.007 17.230 1.00 4.34 89 TRP A N 1
ATOM 1444 C CA . TRP A 1 90 ? 55.518 35.997 16.431 1.00 4.05 89 TRP A CA 1
ATOM 1445 C C . TRP A 1 90 ? 56.429 34.842 16.013 1.00 3.40 89 TRP A C 1
ATOM 1446 O O . TRP A 1 90 ? 55.957 33.799 15.605 1.00 4.82 89 TRP A O 1
ATOM 1467 N N . LYS A 1 91 ? 57.741 35.007 16.117 1.00 5.05 90 LYS A N 1
ATOM 1468 C CA . LYS A 1 91 ? 58.640 33.939 15.675 1.00 6.02 90 LYS A CA 1
ATOM 1469 C C . LYS A 1 91 ? 58.458 32.619 16.432 1.00 8.09 90 LYS A C 1
ATOM 1470 O O . LYS A 1 91 ? 58.775 31.545 15.909 1.00 9.31 90 LYS A O 1
ATOM 1489 N N . GLN A 1 92 ? 57.950 32.692 17.658 1.00 7.90 91 GLN A N 1
ATOM 1490 C CA . GLN A 1 92 ? 57.730 31.480 18.444 1.00 8.77 91 GLN A CA 1
ATOM 1491 C C . GLN A 1 92 ? 56.353 30.858 18.237 1.00 6.78 91 GLN A C 1
ATOM 1492 O O . GLN A 1 92 ? 56.081 29.761 18.745 1.00 8.09 91 GLN A O 1
ATOM 1506 N N . ILE A 1 93 ? 55.478 31.565 17.531 1.00 5.46 92 ILE A N 1
ATOM 1507 C CA . ILE A 1 93 ? 54.129 31.076 17.248 1.00 3.84 92 ILE A CA 1
ATOM 1508 C C . ILE A 1 93 ? 54.101 30.110 16.048 1.00 3.06 92 ILE A C 1
ATOM 1509 O O . ILE A 1 93 ? 54.846 30.265 15.099 1.00 4.33 92 ILE A O 1
ATOM 1525 N N . LYS A 1 94 ? 53.253 29.098 16.129 1.00 3.50 93 LYS A N 1
ATOM 1526 C CA . LYS A 1 94 ? 52.930 28.256 15.000 1.00 3.20 93 LYS A CA 1
ATOM 1527 C C . LYS A 1 94 ? 51.429 28.370 14.770 1.00 4.63 93 LYS A C 1
ATOM 1528 O O . LYS A 1 94 ? 50.629 28.369 15.731 1.00 3.73 93 LYS A O 1
ATOM 1547 N N . PHE A 1 95 ? 51.053 28.491 13.497 1.00 4.39 94 PHE A N 1
ATOM 1548 C CA . PHE A 1 95 ? 49.668 28.336 13.056 1.00 2.85 94 PHE A CA 1
ATOM 1549 C C . PHE A 1 95 ? 49.439 26.853 12.854 1.00 2.61 94 PHE A C 1
ATOM 1550 O O . PHE A 1 95 ? 49.953 26.244 11.891 1.00 3.25 94 PHE A O 1
ATOM 1584 N N . ILE A 1 97 ? 47.148 23.994 12.058 1.00 2.67 96 ILE A N 1
ATOM 1585 C CA . ILE A 1 97 ? 45.899 23.893 11.320 1.00 2.27 96 ILE A CA 1
ATOM 1586 C C . ILE A 1 97 ? 45.127 22.630 11.597 1.00 3.08 96 ILE A C 1
ATOM 1587 O O . ILE A 1 97 ? 45.713 21.557 11.805 1.00 2.86 96 ILE A O 1
ATOM 1603 N N . PHE A 1 98 ? 43.806 22.771 11.544 1.00 3.15 97 PHE A N 1
ATOM 1604 C CA . PHE A 1 98 ? 42.924 21.655 11.772 1.00 2.06 97 PHE A CA 1
ATOM 1605 C C . PHE A 1 98 ? 41.768 21.567 10.752 1.00 1.41 97 PHE A C 1
ATOM 1606 O O . PHE A 1 98 ? 41.027 20.600 10.784 1.00 2.71 97 PHE A O 1
ATOM 1623 N N . ASP A 1 99 ? 41.604 22.542 9.856 1.00 2.47 98 ASP A N 1
ATOM 1624 C CA . ASP A 1 99 ? 40.627 22.363 8.800 1.00 2.56 98 ASP A CA 1
ATOM 1625 C C . ASP A 1 99 ? 40.849 23.326 7.637 1.00 3.11 98 ASP A C 1
ATOM 1626 O O . ASP A 1 99 ? 41.705 24.215 7.690 1.00 3.14 98 ASP A O 1
ATOM 1635 N N . LEU A 1 100 ? 40.089 23.082 6.581 1.00 2.95 99 LEU A N 1
ATOM 1636 C CA . LEU A 1 100 ? 40.105 23.830 5.308 1.00 3.44 99 LEU A CA 1
ATOM 1637 C C . LEU A 1 100 ? 38.653 24.283 5.054 1.00 3.17 99 LEU A C 1
ATOM 1638 O O . LEU A 1 100 ? 37.834 23.552 4.490 1.00 4.19 99 LEU A O 1
ATOM 1654 N N . PRO A 1 101 ? 38.291 25.467 5.544 1.00 3.56 100 PRO A N 1
ATOM 1655 C CA . PRO A 1 101 ? 36.861 25.815 5.621 1.00 4.74 100 PRO A CA 1
ATOM 1656 C C . PRO A 1 101 ? 36.165 26.087 4.303 1.00 6.28 100 PRO A C 1
ATOM 1657 O O . PRO A 1 101 ? 34.937 26.207 4.321 1.00 7.22 100 PRO A O 1
ATOM 1668 N N . LYS A 1 102 ? 36.899 26.221 3.200 1.00 4.83 101 LYS A N 1
ATOM 1669 C CA . LYS A 1 102 ? 36.251 26.431 1.911 1.00 6.64 101 LYS A CA 1
ATOM 1670 C C . LYS A 1 102 ? 36.209 25.129 1.101 1.00 6.70 101 LYS A C 1
ATOM 1671 O O . LYS A 1 102 ? 35.736 25.107 -0.047 1.00 7.80 101 LYS A O 1
ATOM 1690 N N . SER A 1 103 ? 36.674 24.034 1.700 1.00 7.39 102 SER A N 1
ATOM 1691 C CA . SER A 1 103 ? 36.696 22.752 1.001 1.00 6.73 102 SER A CA 1
ATOM 1692 C C . SER A 1 103 ? 35.293 22.160 0.923 1.00 6.70 102 SER A C 1
ATOM 1693 O O . SER A 1 103 ? 34.480 22.326 1.847 1.00 8.06 102 SER A O 1
ATOM 1701 N N . THR A 1 104 ? 35.038 21.419 -0.145 1.00 6.77 103 THR A N 1
ATOM 1702 C CA . THR A 1 104 ? 33.735 20.771 -0.316 1.00 8.00 103 THR A CA 1
ATOM 1703 C C . THR A 1 104 ? 33.815 19.250 -0.273 1.00 6.91 103 THR A C 1
ATOM 1704 O O . THR A 1 104 ? 32.852 18.568 -0.636 1.00 9.12 103 THR A O 1
ATOM 1715 N N . VAL A 1 105 ? 34.927 18.717 0.196 1.00 6.87 104 VAL A N 1
ATOM 1716 C CA . VAL A 1 105 ? 35.050 17.266 0.337 1.00 5.54 104 VAL A CA 1
ATOM 1717 C C . VAL A 1 105 ? 35.069 16.861 1.820 1.00 5.63 104 VAL A C 1
ATOM 1718 O O . VAL A 1 105 ? 35.024 17.719 2.727 1.00 5.33 104 VAL A O 1
ATOM 1731 N N . SER A 1 106 ? 35.105 15.556 2.060 1.00 4.99 105 SER A N 1
ATOM 1732 C CA . SER A 1 106 ? 35.033 15.019 3.421 1.00 5.73 105 SER A CA 1
ATOM 1733 C C . SER A 1 106 ? 36.282 15.345 4.221 1.00 3.26 105 SER A C 1
ATOM 1734 O O . SER A 1 106 ? 37.336 15.595 3.669 1.00 3.57 105 SER A O 1
ATOM 1742 N N . PHE A 1 107 ? 36.176 15.294 5.548 1.00 3.68 106 PHE A N 1
ATOM 1743 C CA . PHE A 1 107 ? 37.306 15.673 6.392 1.00 3.15 106 PHE A CA 1
ATOM 1744 C C . PHE A 1 107 ? 38.533 14.787 6.136 1.00 3.70 106 PHE A C 1
ATOM 1745 O O . PHE A 1 107 ? 39.641 15.250 6.195 1.00 5.09 106 PHE A O 1
ATOM 1762 N N . GLU A 1 108 ? 38.334 13.503 5.858 1.00 4.46 107 GLU A N 1
ATOM 1763 C CA . GLU A 1 108 ? 39.449 12.626 5.545 1.00 4.60 107 GLU A CA 1
ATOM 1764 C C . GLU A 1 108 ? 40.308 13.163 4.388 1.00 4.42 107 GLU A C 1
ATOM 1765 O O . GLU A 1 108 ? 41.531 13.165 4.462 1.00 4.91 107 GLU A O 1
ATOM 1777 N N . GLN A 1 109 ? 39.667 13.608 3.305 1.00 3.93 108 GLN A N 1
ATOM 1778 C CA . GLN A 1 109 ? 40.429 14.211 2.201 1.00 3.99 108 GLN A CA 1
ATOM 1779 C C . GLN A 1 109 ? 41.003 15.559 2.566 1.00 3.70 108 GLN A C 1
ATOM 1780 O O . GLN A 1 109 ? 42.035 15.955 2.042 1.00 3.69 108 GLN A O 1
ATOM 1794 N N . ARG A 1 110 ? 40.334 16.290 3.449 1.00 3.52 109 ARG A N 1
ATOM 1795 C CA . ARG A 1 110 ? 40.886 17.554 3.885 1.00 3.62 109 ARG A CA 1
ATOM 1796 C C . ARG A 1 110 ? 42.182 17.323 4.661 1.00 3.01 109 ARG A C 1
ATOM 1797 O O . ARG A 1 110 ? 43.117 18.058 4.498 1.00 4.37 109 ARG A O 1
ATOM 1818 N N . ILE A 1 111 ? 42.236 16.300 5.510 1.00 2.57 110 ILE A N 1
ATOM 1819 C CA . ILE A 1 111 ? 43.479 15.985 6.208 1.00 2.44 110 ILE A CA 1
ATOM 1820 C C . ILE A 1 111 ? 44.597 15.688 5.218 1.00 2.72 110 ILE A C 1
ATOM 1821 O O . ILE A 1 111 ? 45.722 16.150 5.347 1.00 3.98 110 ILE A O 1
ATOM 1837 N N . ASN A 1 112 ? 44.288 14.903 4.193 1.00 3.41 111 ASN A N 1
ATOM 1838 C CA . ASN A 1 112 ? 45.321 14.577 3.223 1.00 4.22 111 ASN A CA 1
ATOM 1839 C C . ASN A 1 112 ? 45.854 15.832 2.532 1.00 4.70 111 ASN A C 1
ATOM 1840 O O . ASN A 1 112 ? 47.062 15.988 2.340 1.00 5.55 111 ASN A O 1
ATOM 1851 N N . LYS A 1 113 ? 44.949 16.736 2.184 1.00 3.80 112 LYS A N 1
ATOM 1852 C CA . LYS A 1 113 ? 45.377 17.989 1.572 1.00 4.58 112 LYS A CA 1
ATOM 1853 C C . LYS A 1 113 ? 46.218 18.825 2.544 1.00 4.65 112 LYS A C 1
ATOM 1854 O O . LYS A 1 113 ? 47.234 19.384 2.149 1.00 6.39 112 LYS A O 1
ATOM 1890 N N . GLN A 1 115 ? 48.121 17.874 4.964 1.00 5.65 114 GLN A N 1
ATOM 1891 C CA . GLN A 1 115 ? 49.461 17.277 5.117 1.00 7.28 114 GLN A CA 1
ATOM 1892 C C . GLN A 1 115 ? 50.356 17.771 3.988 1.00 7.51 114 GLN A C 1
ATOM 1893 O O . GLN A 1 115 ? 51.483 18.158 4.226 1.00 7.68 114 GLN A O 1
ATOM 1907 N N . THR A 1 116 ? 49.840 17.744 2.767 1.00 6.92 115 THR A N 1
ATOM 1908 C CA . THR A 1 116 ? 50.579 18.240 1.605 1.00 8.43 115 THR A CA 1
ATOM 1909 C C . THR A 1 116 ? 50.871 19.729 1.683 1.00 7.81 115 THR A C 1
ATOM 1910 O O . THR A 1 116 ? 51.986 20.152 1.425 1.00 9.00 115 THR A O 1
ATOM 1921 N N . LEU A 1 117 ? 49.868 20.530 2.026 1.00 6.48 116 LEU A N 1
ATOM 1922 C CA . LEU A 1 117 ? 50.059 21.967 2.160 1.00 7.17 116 LEU A CA 1
ATOM 1923 C C . LEU A 1 117 ? 51.182 22.285 3.164 1.00 6.86 116 LEU A C 1
ATOM 1924 O O . LEU A 1 117 ? 52.068 23.100 2.893 1.00 6.93 116 LEU A O 1
ATOM 1940 N N . VAL A 1 118 ? 51.143 21.644 4.335 1.00 5.20 117 VAL A N 1
ATOM 1941 C CA . VAL A 1 118 ? 52.165 21.883 5.339 1.00 6.11 117 VAL A CA 1
ATOM 1942 C C . VAL A 1 118 ? 53.563 21.461 4.865 1.00 6.56 117 VAL A C 1
ATOM 1943 O O . VAL A 1 118 ? 54.545 22.211 5.041 1.00 6.98 117 VAL A O 1
ATOM 1956 N N . THR A 1 119 ? 53.658 20.280 4.258 1.00 8.34 118 THR A N 1
ATOM 1957 C CA . THR A 1 119 ? 54.959 19.765 3.777 1.00 11.25 118 THR A CA 1
ATOM 1958 C C . THR A 1 119 ? 55.545 20.654 2.674 1.00 11.45 118 THR A C 1
ATOM 1959 O O . THR A 1 119 ? 56.755 21.012 2.697 1.00 13.50 118 THR A O 1
ATOM 1970 N N . ASP A 1 120 ? 54.694 21.065 1.748 1.00 11.05 119 ASP A N 1
ATOM 1971 C CA . ASP A 1 120 ? 55.123 21.896 0.601 1.00 14.72 119 ASP A CA 1
ATOM 1972 C C . ASP A 1 120 ? 55.542 23.302 1.052 1.00 12.41 119 ASP A C 1
ATOM 1973 O O . ASP A 1 120 ? 56.485 23.870 0.557 1.00 14.90 119 ASP A O 1
ATOM 1982 N N . THR A 1 121 ? 54.814 23.868 1.995 1.00 10.17 120 THR A N 1
ATOM 1983 C CA . THR A 1 121 ? 55.131 25.182 2.515 1.00 9.64 120 THR A CA 1
ATOM 1984 C C . THR A 1 121 ? 56.481 25.149 3.260 1.00 10.85 120 THR A C 1
ATOM 1985 O O . THR A 1 121 ? 57.278 26.078 3.134 1.00 11.12 120 THR A O 1
ATOM 1996 N N . ASN A 1 122 ? 56.719 24.082 4.027 1.00 8.63 121 ASN A N 1
ATOM 1997 C CA . ASN A 1 122 ? 57.992 23.856 4.722 1.00 9.76 121 ASN A CA 1
ATOM 1998 C C . ASN A 1 122 ? 58.421 25.042 5.553 1.00 10.48 121 ASN A C 1
ATOM 1999 O O . ASN A 1 122 ? 59.571 25.485 5.500 1.00 10.31 121 ASN A O 1
ATOM 2010 N N . SER A 1 123 ? 57.490 25.567 6.336 1.00 8.76 122 SER A N 1
ATOM 2011 C CA . SER A 1 123 ? 57.774 26.719 7.184 1.00 10.30 122 SER A CA 1
ATOM 2012 C C . SER A 1 123 ? 57.648 26.365 8.656 1.00 7.16 122 SER A C 1
ATOM 2013 O O . SER A 1 123 ? 56.742 25.611 9.028 1.00 7.81 122 SER A O 1
ATOM 2021 N N . PRO A 1 124 ? 58.535 26.917 9.503 1.00 8.21 123 PRO A N 1
ATOM 2022 C CA . PRO A 1 124 ? 58.339 26.719 10.937 1.00 8.01 123 PRO A CA 1
ATOM 2023 C C . PRO A 1 124 ? 57.003 27.260 11.435 1.00 7.82 123 PRO A C 1
ATOM 2024 O O . PRO A 1 124 ? 56.509 26.799 12.476 1.00 10.41 123 PRO A O 1
ATOM 2035 N N . TYR A 1 125 ? 56.407 28.202 10.708 1.00 6.65 124 TYR A N 1
ATOM 2036 C CA . TYR A 1 125 ? 55.234 28.920 11.212 1.00 4.14 124 TYR A CA 1
ATOM 2037 C C . TYR A 1 125 ? 53.916 28.224 10.860 1.00 5.08 124 TYR A C 1
ATOM 2038 O O . TYR A 1 125 ? 52.864 28.632 11.337 1.00 5.34 124 TYR A O 1
ATOM 2056 N N . LEU A 1 126 ? 53.977 27.164 10.049 1.00 3.65 125 LEU A N 1
ATOM 2057 C CA . LEU A 1 126 ? 52.757 26.465 9.604 1.00 3.87 125 LEU A CA 1
ATOM 2058 C C . LEU A 1 126 ? 52.927 24.977 9.817 1.00 5.10 125 LEU A C 1
ATOM 2059 O O . LEU A 1 126 ? 53.842 24.341 9.259 1.00 6.59 125 LEU A O 1
ATOM 2075 N N . GLN A 1 127 ? 52.073 24.426 10.671 1.00 5.36 126 GLN A N 1
ATOM 2076 C CA . GLN A 1 127 ? 52.171 23.012 11.046 1.00 7.02 126 GLN A CA 1
ATOM 2077 C C . GLN A 1 127 ? 50.779 22.375 11.163 1.00 6.01 126 GLN A C 1
ATOM 2078 O O . GLN A 1 127 ? 49.820 23.092 11.325 1.00 6.60 126 GLN A O 1
ATOM 2109 N N . ILE A 1 129 ? 48.067 19.928 13.023 1.00 6.11 128 ILE A N 1
ATOM 2110 C CA . ILE A 1 129 ? 47.764 19.190 14.234 1.00 5.86 128 ILE A CA 1
ATOM 2111 C C . ILE A 1 129 ? 47.645 17.709 13.854 1.00 5.94 128 ILE A C 1
ATOM 2112 O O . ILE A 1 129 ? 46.961 17.360 12.916 1.00 6.09 128 ILE A O 1
ATOM 2127 N N . GLU A 1 130 ? 48.324 16.838 14.588 1.00 4.47 129 GLU A N 1
ATOM 2128 C CA . GLU A 1 130 ? 48.247 15.401 14.323 1.00 7.22 129 GLU A CA 1
ATOM 2129 C C . GLU A 1 130 ? 46.816 14.861 14.459 1.00 5.43 129 GLU A C 1
ATOM 2130 O O . GLU A 1 130 ? 46.096 15.203 15.402 1.00 6.09 129 GLU A O 1
ATOM 2142 N N . GLN A 1 131 ? 46.418 14.021 13.505 1.00 4.37 130 GLN A N 1
ATOM 2143 C CA . GLN A 1 131 ? 45.095 13.417 13.462 1.00 4.33 130 GLN A CA 1
ATOM 2144 C C . GLN A 1 131 ? 45.299 11.902 13.453 1.00 5.74 130 GLN A C 1
ATOM 2145 O O . GLN A 1 131 ? 46.012 11.348 12.577 1.00 8.27 130 GLN A O 1
ATOM 2159 N N . GLN A 1 132 ? 44.714 11.229 14.448 1.00 5.24 131 GLN A N 1
ATOM 2160 C CA . GLN A 1 132 ? 44.907 9.785 14.574 1.00 8.33 131 GLN A CA 1
ATOM 2161 C C . GLN A 1 132 ? 43.601 9.041 14.765 1.00 7.55 131 GLN A C 1
ATOM 2162 O O . GLN A 1 132 ? 42.612 9.587 15.211 1.00 6.42 131 GLN A O 1
ATOM 2176 N N . LYS A 1 133 ? 43.640 7.755 14.439 1.00 7.14 132 LYS A N 1
ATOM 2177 C CA . LYS A 1 133 ? 42.527 6.868 14.715 1.00 8.92 132 LYS A CA 1
ATOM 2178 C C . LYS A 1 133 ? 42.780 6.072 15.998 1.00 8.17 132 LYS A C 1
ATOM 2179 O O . LYS A 1 133 ? 43.898 5.599 16.275 1.00 10.25 132 LYS A O 1
ATOM 2198 N N . ILE A 1 134 ? 41.705 5.888 16.739 1.00 6.82 133 ILE A N 1
ATOM 2199 C CA . ILE A 1 134 ? 41.732 5.222 18.046 1.00 6.15 133 ILE A CA 1
ATOM 2200 C C . ILE A 1 134 ? 40.734 4.076 18.003 1.00 5.72 133 ILE A C 1
ATOM 2201 O O . ILE A 1 134 ? 39.628 4.227 17.464 1.00 6.48 133 ILE A O 1
ATOM 2217 N N . PRO A 1 135 ? 41.101 2.909 18.549 1.00 5.72 134 PRO A N 1
ATOM 2218 C CA . PRO A 1 135 ? 40.260 1.736 18.268 1.00 7.79 134 PRO A CA 1
ATOM 2219 C C . PRO A 1 135 ? 38.987 1.588 19.104 1.00 6.93 134 PRO A C 1
ATOM 2220 O O . PRO A 1 135 ? 38.055 0.878 18.674 1.00 6.97 134 PRO A O 1
ATOM 2231 N N . ASN A 1 136 ? 38.926 2.206 20.282 1.00 4.93 135 ASN A N 1
ATOM 2232 C CA . ASN A 1 136 ? 37.780 2.009 21.164 1.00 5.61 135 ASN A CA 1
ATOM 2233 C C . ASN A 1 136 ? 37.781 3.061 22.245 1.00 5.34 135 ASN A C 1
ATOM 2234 O O . ASN A 1 136 ? 38.758 3.779 22.415 1.00 4.16 135 ASN A O 1
ATOM 2245 N N . THR A 1 137 ? 36.687 3.153 22.981 1.00 4.58 136 THR A N 1
ATOM 2246 C CA . THR A 1 137 ? 36.531 4.212 23.986 1.00 5.45 136 THR A CA 1
ATOM 2247 C C . THR A 1 137 ? 37.504 4.090 25.163 1.00 4.34 136 THR A C 1
ATOM 2248 O O . THR A 1 137 ? 38.036 5.102 25.668 1.00 4.31 136 THR A O 1
ATOM 2259 N N . VAL A 1 138 ? 37.776 2.868 25.610 1.00 4.53 137 VAL A N 1
ATOM 2260 C CA . VAL A 1 138 ? 38.766 2.712 26.652 1.00 4.13 137 VAL A CA 1
ATOM 2261 C C . VAL A 1 138 ? 40.114 3.315 26.222 1.00 4.46 137 VAL A C 1
ATOM 2262 O O . VAL A 1 138 ? 40.783 4.032 26.984 1.00 4.28 137 VAL A O 1
ATOM 2275 N N . ALA A 1 139 ? 40.527 3.040 24.992 1.00 4.12 138 ALA A N 1
ATOM 2276 C CA . ALA A 1 139 ? 41.769 3.590 24.491 1.00 3.15 138 ALA A CA 1
ATOM 2277 C C . ALA A 1 139 ? 41.725 5.126 24.352 1.00 2.58 138 ALA A C 1
ATOM 2278 O O . ALA A 1 139 ? 42.696 5.820 24.610 1.00 3.09 138 ALA A O 1
ATOM 2285 N N . LEU A 1 140 ? 40.561 5.633 24.015 1.00 2.26 139 LEU A N 1
ATOM 2286 C CA . LEU A 1 140 ? 40.356 7.061 23.861 1.00 2.66 139 LEU A CA 1
ATOM 2287 C C . LEU A 1 140 ? 40.531 7.771 25.220 1.00 1.78 139 LEU A C 1
ATOM 2288 O O . LEU A 1 140 ? 41.194 8.823 25.328 1.00 3.62 139 LEU A O 1
ATOM 2304 N N . PHE A 1 141 ? 39.965 7.177 26.273 1.00 2.99 140 PHE A N 1
ATOM 2305 C CA . PHE A 1 141 ? 40.020 7.796 27.599 1.00 3.29 140 PHE A CA 1
ATOM 2306 C C . PHE A 1 141 ? 41.422 7.622 28.189 1.00 5.71 140 PHE A C 1
ATOM 2307 O O . PHE A 1 141 ? 41.884 8.431 28.983 1.00 5.42 140 PHE A O 1
ATOM 2324 N N . ASP A 1 142 ? 42.121 6.563 27.803 1.00 4.12 141 ASP A N 1
ATOM 2325 C CA . ASP A 1 142 ? 43.521 6.431 28.204 1.00 4.55 141 ASP A CA 1
ATOM 2326 C C . ASP A 1 142 ? 44.352 7.545 27.552 1.00 3.05 141 ASP A C 1
ATOM 2327 O O . ASP A 1 142 ? 45.195 8.162 28.212 1.00 3.99 141 ASP A O 1
ATOM 2336 N N . LEU A 1 143 ? 44.134 7.765 26.256 1.00 4.44 142 LEU A N 1
ATOM 2337 C CA . LEU A 1 143 ? 44.801 8.851 25.528 1.00 2.87 142 LEU A CA 1
ATOM 2338 C C . LEU A 1 143 ? 44.487 10.208 26.167 1.00 3.44 142 LEU A C 1
ATOM 2339 O O . LEU A 1 143 ? 45.389 11.021 26.346 1.00 3.73 142 LEU A O 1
ATOM 2355 N N . LEU A 1 144 ? 43.221 10.424 26.519 1.00 3.59 143 LEU A N 1
ATOM 2356 C CA . LEU A 1 144 ? 42.828 11.678 27.178 1.00 3.61 143 LEU A CA 1
ATOM 2357 C C . LEU A 1 144 ? 43.688 11.879 28.435 1.00 2.33 143 LEU A C 1
ATOM 2358 O O . LEU A 1 144 ? 44.195 12.973 28.709 1.00 4.05 143 LEU A O 1
ATOM 2374 N N . ASN A 1 145 ? 43.804 10.834 29.246 1.00 3.15 144 ASN A N 1
ATOM 2375 C CA . ASN A 1 145 ? 44.667 10.925 30.417 1.00 3.69 144 ASN A CA 1
ATOM 2376 C C . ASN A 1 145 ? 46.131 11.246 30.105 1.00 3.45 144 ASN A C 1
ATOM 2377 O O . ASN A 1 145 ? 46.757 12.047 30.779 1.00 4.97 144 ASN A O 1
ATOM 2388 N N . LYS A 1 146 ? 46.705 10.602 29.092 1.00 3.77 145 LYS A N 1
ATOM 2389 C CA . LYS A 1 146 ? 48.077 10.900 28.712 1.00 4.07 145 LYS A CA 1
ATOM 2390 C C . LYS A 1 146 ? 48.260 12.380 28.385 1.00 4.26 145 LYS A C 1
ATOM 2391 O O . LYS A 1 146 ? 49.228 13.018 28.821 1.00 4.95 145 LYS A O 1
ATOM 2410 N N . VAL A 1 147 ? 47.319 12.905 27.628 1.00 2.86 146 VAL A N 1
ATOM 2411 C CA . VAL A 1 147 ? 47.402 14.294 27.168 1.00 3.71 146 VAL A CA 1
ATOM 2412 C C . VAL A 1 147 ? 47.263 15.224 28.369 1.00 4.96 146 VAL A C 1
ATOM 2413 O O . VAL A 1 147 ? 48.077 16.141 28.555 1.00 5.14 146 VAL A O 1
ATOM 2426 N N . VAL A 1 148 ? 46.283 14.957 29.236 1.00 6.38 147 VAL A N 1
ATOM 2427 C CA . VAL A 1 148 ? 46.045 15.858 30.377 1.00 6.58 147 VAL A CA 1
ATOM 2428 C C . VAL A 1 148 ? 47.182 15.802 31.434 1.00 7.90 147 VAL A C 1
ATOM 2429 O O . VAL A 1 148 ? 47.594 16.838 31.992 1.00 7.67 147 VAL A O 1
ATOM 2476 N N . GLY A 1 150 ? 50.150 15.320 30.775 1.00 9.84 149 GLY A N 1
ATOM 2477 C CA . GLY A 1 150 ? 51.213 16.060 30.124 1.00 11.76 149 GLY A CA 1
ATOM 2478 C C . GLY A 1 150 ? 50.907 17.527 29.936 1.00 10.74 149 GLY A C 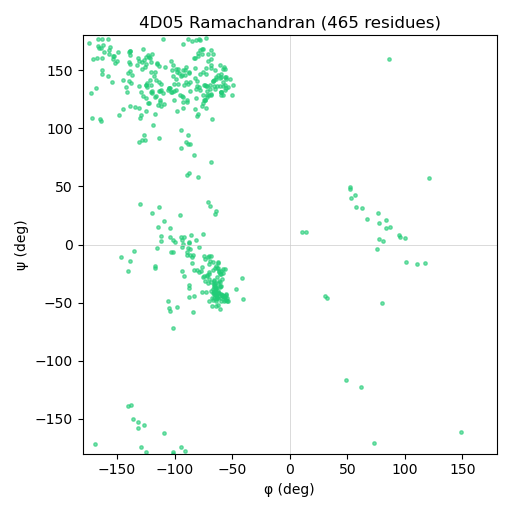1
ATOM 2479 O O . GLY A 1 150 ? 51.651 18.233 29.245 1.00 12.77 149 GLY A O 1
ATOM 2483 N N . LYS A 1 151 ? 49.839 17.987 30.567 1.00 9.63 150 LYS A N 1
ATOM 2484 C CA . LYS A 1 151 ? 49.458 19.412 30.633 1.00 10.50 150 LYS A CA 1
ATOM 2485 C C . LYS A 1 151 ? 48.817 19.916 29.349 1.00 9.79 150 LYS A C 1
ATOM 2486 O O . LYS A 1 151 ? 48.704 21.148 29.122 1.00 9.07 150 LYS A O 1
ATOM 2505 N N . GLY A 1 152 ? 48.351 18.985 28.530 1.00 9.72 151 GLY A N 1
ATOM 2506 C CA . GLY A 1 152 ? 47.472 19.328 27.435 1.00 8.94 151 GLY A CA 1
ATOM 2507 C C . GLY A 1 152 ? 46.033 19.516 27.886 1.00 8.17 151 GLY A C 1
ATOM 2508 O O . GLY A 1 152 ? 45.647 19.108 28.975 1.00 8.63 151 GLY A O 1
ATOM 2512 N N A GLU A 1 153 ? 45.226 20.110 27.019 0.43 8.00 152 GLU A N 1
ATOM 2513 N N B GLU A 1 153 ? 45.204 20.082 27.018 0.57 8.79 152 GLU A N 1
ATOM 2514 C CA A GLU A 1 153 ? 43.885 20.514 27.396 0.43 8.06 152 GLU A CA 1
ATOM 2515 C CA B GLU A 1 153 ? 43.867 20.522 27.402 0.57 10.57 152 GLU A CA 1
ATOM 2516 C C A GLU A 1 153 ? 42.880 19.365 27.335 0.43 7.01 152 GLU A C 1
ATOM 2517 C C B GLU A 1 153 ? 42.802 19.425 27.276 0.57 8.29 152 GLU A C 1
ATOM 2518 O O A GLU A 1 153 ? 42.086 19.186 28.240 0.43 8.19 152 GLU A O 1
ATOM 2519 O O B GLU A 1 153 ? 41.851 19.366 28.042 0.57 9.31 152 GLU A O 1
ATOM 2542 N N . GLY A 1 154 ? 42.960 18.558 26.286 1.00 5.29 153 GLY A N 1
ATOM 2543 C CA . GLY A 1 154 ? 41.951 17.560 26.010 1.00 4.93 153 GLY A CA 1
ATOM 2544 C C . GLY A 1 154 ? 42.093 17.062 24.583 1.00 4.32 153 GLY A C 1
ATOM 2545 O O . GLY A 1 154 ? 43.177 17.170 23.993 1.00 4.16 153 GLY A O 1
ATOM 2549 N N . LEU A 1 155 ? 41.002 16.500 24.056 1.00 3.19 154 LEU A N 1
ATOM 2550 C CA . LEU A 1 155 ? 40.994 15.965 22.693 1.00 3.51 154 LEU A CA 1
ATOM 2551 C C . LEU A 1 155 ? 39.853 16.552 21.878 1.00 3.74 154 LEU A C 1
ATOM 2552 O O . LEU A 1 155 ? 38.870 17.052 22.423 1.00 6.04 154 LEU A O 1
ATOM 2585 N N . LEU A 1 157 ? 37.447 15.342 18.353 1.00 3.84 156 LEU A N 1
ATOM 2586 C CA . LEU A 1 157 ? 37.055 14.266 17.475 1.00 3.14 156 LEU A CA 1
ATOM 2587 C C . LEU A 1 157 ? 36.340 14.866 16.252 1.00 3.67 156 LEU A C 1
ATOM 2588 O O . LEU A 1 157 ? 35.453 15.707 16.392 1.00 4.54 156 LEU A O 1
ATOM 2604 N N . HIS A 1 158 ? 36.694 14.388 15.065 1.00 4.04 157 HIS A N 1
ATOM 2605 C CA . HIS A 1 158 ? 36.060 14.901 13.846 1.00 4.76 157 HIS A CA 1
ATOM 2606 C C . HIS A 1 158 ? 35.775 13.735 12.913 1.00 4.62 157 HIS A C 1
ATOM 2607 O O . HIS A 1 158 ? 36.676 12.999 12.532 1.00 5.39 157 HIS A O 1
ATOM 2622 N N . HIS A 1 159 ? 34.504 13.536 12.604 1.00 4.36 158 HIS A N 1
ATOM 2623 C CA . HIS A 1 159 ? 34.074 12.411 11.789 1.00 5.06 158 HIS A CA 1
ATOM 2624 C C . HIS A 1 159 ? 34.745 12.450 10.411 1.00 3.51 158 HIS A C 1
ATOM 2625 O O . HIS A 1 159 ? 34.741 13.486 9.723 1.00 4.47 158 HIS A O 1
ATOM 2640 N N . GLN A 1 160 ? 35.304 11.306 10.015 1.00 3.33 159 GLN A N 1
ATOM 2641 C CA . GLN A 1 160 ? 36.060 11.205 8.745 1.00 4.58 159 GLN A CA 1
ATOM 2642 C C . GLN A 1 160 ? 35.228 11.577 7.511 1.00 4.46 159 GLN A C 1
ATOM 2643 O O . GLN A 1 160 ? 35.783 12.014 6.503 1.00 4.84 159 GLN A O 1
ATOM 2657 N N . ASP A 1 161 ? 33.920 11.361 7.559 1.00 4.98 160 ASP A N 1
ATOM 2658 C CA . ASP A 1 161 ? 33.023 11.707 6.439 1.00 6.80 160 ASP A CA 1
ATOM 2659 C C . ASP A 1 161 ? 32.360 13.074 6.511 1.00 6.48 160 ASP A C 1
ATOM 2660 O O . ASP A 1 161 ? 31.557 13.418 5.629 1.00 8.23 160 ASP A O 1
ATOM 2669 N N . ALA A 1 162 ? 32.692 13.870 7.523 1.00 4.62 161 ALA A N 1
ATOM 2670 C CA . ALA A 1 162 ? 32.003 15.134 7.730 1.00 5.82 161 ALA A CA 1
ATOM 2671 C C . ALA A 1 162 ? 32.285 16.126 6.623 1.00 5.38 161 ALA A C 1
ATOM 2672 O O . ALA A 1 162 ? 33.399 16.199 6.136 1.00 8.44 161 ALA A O 1
ATOM 2679 N N . LEU A 1 163 ? 31.253 16.873 6.226 1.00 7.04 162 LEU A N 1
ATOM 2680 C CA . LEU A 1 163 ? 31.416 17.987 5.302 1.00 7.66 162 LEU A CA 1
ATOM 2681 C C . LEU A 1 163 ? 31.398 19.288 6.109 1.00 7.92 162 LEU A C 1
ATOM 2682 O O . LEU A 1 163 ? 30.626 19.414 7.064 1.00 7.92 162 LEU A O 1
ATOM 2698 N N . TYR A 1 164 ? 32.185 20.277 5.696 1.00 6.39 163 TYR A N 1
ATOM 2699 C CA . TYR A 1 164 ? 32.322 21.494 6.487 1.00 6.57 163 TYR A CA 1
ATOM 2700 C C . TYR A 1 164 ? 31.006 22.261 6.564 1.00 9.07 163 TYR A C 1
ATOM 2701 O O . TYR A 1 164 ? 30.338 22.457 5.545 1.00 8.99 163 TYR A O 1
ATOM 2719 N N . GLN A 1 165 ? 30.656 22.692 7.776 1.00 10.09 164 GLN A N 1
ATOM 2720 C CA . GLN A 1 165 ? 29.428 23.461 8.019 1.00 12.77 164 GLN A CA 1
ATOM 2721 C C . GLN A 1 165 ? 29.786 24.669 8.848 1.00 15.53 164 GLN A C 1
ATOM 2722 O O . GLN A 1 165 ? 30.574 24.533 9.791 1.00 15.04 164 GLN A O 1
ATOM 2736 N N . THR A 1 166 ? 29.230 25.841 8.495 1.00 15.82 165 THR A N 1
ATOM 2737 C CA . THR A 1 166 ? 29.599 27.105 9.143 1.00 18.80 165 THR A CA 1
ATOM 2738 C C . THR A 1 166 ? 28.697 27.331 10.345 1.00 20.15 165 THR A C 1
ATOM 2739 O O . THR A 1 166 ? 27.936 28.284 10.390 1.00 21.18 165 THR A O 1
ATOM 2750 N N . LYS A 1 167 ? 28.746 26.392 11.283 1.00 21.94 166 LYS A N 1
ATOM 2751 C CA . LYS A 1 167 ? 27.886 26.446 12.451 1.00 25.26 166 LYS A CA 1
ATOM 2752 C C . LYS A 1 167 ? 28.355 25.415 13.438 1.00 20.65 166 LYS A C 1
ATOM 2753 O O . LYS A 1 167 ? 29.385 24.817 13.213 1.00 17.27 166 LYS A O 1
ATOM 2772 N N . ARG A 1 168 ? 27.588 25.175 14.513 1.00 20.70 167 ARG A N 1
ATOM 2773 C CA . ARG A 1 168 ? 27.914 24.070 15.420 1.00 22.24 167 ARG A CA 1
ATOM 2774 C C . ARG A 1 168 ? 27.725 22.796 14.616 1.00 20.66 167 ARG A C 1
ATOM 2775 O O . ARG A 1 168 ? 26.871 22.728 13.732 1.00 23.65 167 ARG A O 1
ATOM 2796 N N . SER A 1 169 ? 28.609 21.836 14.839 1.00 16.85 168 SER A N 1
ATOM 2797 C CA . SER A 1 169 ? 28.531 20.573 14.147 1.00 16.00 168 SER A CA 1
ATOM 2798 C C . SER A 1 169 ? 28.582 19.361 15.112 1.00 15.83 168 SER A C 1
ATOM 2799 O O . SER A 1 169 ? 29.445 19.270 15.979 1.00 16.30 168 SER A O 1
ATOM 2807 N N . ARG A 1 170 ? 27.651 18.425 14.940 1.00 15.74 169 ARG A N 1
ATOM 2808 C CA . ARG A 1 170 ? 27.673 17.189 15.686 1.00 13.83 169 ARG A CA 1
ATOM 2809 C C . ARG A 1 170 ? 28.815 16.243 15.276 1.00 14.47 169 ARG A C 1
ATOM 2810 O O . ARG A 1 170 ? 29.135 15.293 15.983 1.00 15.65 169 ARG A O 1
ATOM 2831 N N . ASP A 1 171 ? 29.399 16.498 14.115 1.00 11.40 170 ASP A N 1
ATOM 2832 C CA . ASP A 1 171 ? 30.495 15.690 13.631 1.00 8.03 170 ASP A CA 1
ATOM 2833 C C . ASP A 1 171 ? 31.842 16.139 14.200 1.00 7.22 170 ASP A C 1
ATOM 2834 O O . ASP A 1 171 ? 32.847 15.477 13.985 1.00 7.57 170 ASP A O 1
ATOM 2843 N N . LEU A 1 172 ? 31.863 17.281 14.887 1.00 6.23 171 LEU A N 1
ATOM 2844 C CA . LEU A 1 172 ? 33.064 17.783 15.516 1.00 6.59 171 LEU A CA 1
ATOM 2845 C C . LEU A 1 172 ? 32.793 17.908 17.009 1.00 7.74 171 LEU A C 1
ATOM 2846 O O . LEU A 1 172 ? 31.931 18.682 17.394 1.00 9.62 171 LEU A O 1
ATOM 2879 N N . LYS A 1 174 ? 34.227 18.101 21.245 1.00 7.40 173 LYS A N 1
ATOM 2880 C CA . LYS A 1 174 ? 35.234 18.370 22.258 1.00 8.32 173 LYS A CA 1
ATOM 2881 C C . LYS A 1 174 ? 35.168 17.273 23.277 1.00 7.55 173 LYS A C 1
ATOM 2882 O O . LYS A 1 174 ? 34.093 16.911 23.717 1.00 7.61 173 LYS A O 1
ATOM 2901 N N . LEU A 1 175 ? 36.328 16.822 23.729 1.00 5.31 174 LEU A N 1
ATOM 2902 C CA . LEU A 1 175 ? 36.395 15.860 24.833 1.00 5.90 174 LEU A CA 1
ATOM 2903 C C . LEU A 1 175 ? 37.387 16.352 25.876 1.00 5.96 174 LEU A C 1
ATOM 2904 O O . LEU A 1 175 ? 38.608 16.365 25.664 1.00 5.75 174 LEU A O 1
ATOM 2920 N N . LYS A 1 176 ? 36.858 16.779 27.022 1.00 8.58 175 LYS A N 1
ATOM 2921 C CA . LYS A 1 176 ? 37.707 17.144 28.153 1.00 8.95 175 LYS A CA 1
ATOM 2922 C C . LYS A 1 176 ? 37.331 16.221 29.294 1.00 8.53 175 LYS A C 1
ATOM 2923 O O . LYS A 1 176 ? 36.275 15.572 29.263 1.00 10.74 175 LYS A O 1
ATOM 2942 N N . LYS A 1 177 ? 38.182 16.144 30.300 1.00 11.26 176 LYS A N 1
ATOM 2943 C CA . LYS A 1 177 ? 37.868 15.303 31.451 1.00 13.81 176 LYS A CA 1
ATOM 2944 C C . LYS A 1 177 ? 36.638 15.731 32.183 1.00 12.45 176 LYS A C 1
ATOM 2945 O O . LYS A 1 177 ? 35.882 14.891 32.711 1.00 14.27 176 LYS A O 1
ATOM 2964 N N . PHE A 1 178 ? 36.409 17.033 32.204 1.00 10.23 177 PHE A N 1
ATOM 2965 C CA . PHE A 1 178 ? 35.235 17.555 32.832 1.00 9.56 177 PHE A CA 1
ATOM 2966 C C . PHE A 1 178 ? 34.838 18.918 32.283 1.00 9.03 177 PHE A C 1
ATOM 2967 O O . PHE A 1 178 ? 35.566 19.566 31.514 1.00 9.79 177 PHE A O 1
ATOM 2984 N N . GLU A 1 179 ? 33.639 19.308 32.710 1.00 11.51 178 GLU A N 1
ATOM 2985 C CA . GLU A 1 179 ? 33.008 20.590 32.449 1.00 13.23 178 GLU A CA 1
ATOM 2986 C C . GLU A 1 179 ? 32.771 21.286 33.809 1.00 12.72 178 GLU A C 1
ATOM 2987 O O . GLU A 1 179 ? 32.623 20.627 34.830 1.00 11.37 178 GLU A O 1
ATOM 2999 N N A ASP A 1 180 ? 32.845 22.613 33.806 0.66 12.02 179 ASP A N 1
ATOM 3000 N N B ASP A 1 180 ? 32.669 22.595 33.784 0.34 12.02 179 ASP A N 1
ATOM 3001 C CA A ASP A 1 180 ? 32.509 23.437 34.977 0.66 11.11 179 ASP A CA 1
ATOM 3002 C CA B ASP A 1 180 ? 32.350 23.335 34.996 0.34 11.11 179 ASP A CA 1
ATOM 3003 C C A ASP A 1 180 ? 31.301 24.335 34.610 0.66 10.72 179 ASP A C 1
ATOM 3004 C C B ASP A 1 180 ? 31.366 24.425 34.644 0.34 10.72 179 ASP A C 1
ATOM 3005 O O A ASP A 1 180 ? 31.074 24.642 33.433 0.66 14.01 179 ASP A O 1
ATOM 3006 O O B ASP A 1 180 ? 31.368 24.978 33.539 0.34 14.01 179 ASP A O 1
ATOM 3023 N N . ALA A 1 181 ? 30.510 24.738 35.604 1.00 9.92 180 ALA A N 1
ATOM 3024 C CA . ALA A 1 181 ? 29.439 25.693 35.381 1.00 8.33 180 ALA A CA 1
ATOM 3025 C C . ALA A 1 181 ? 29.067 26.298 36.730 1.00 7.34 180 ALA A C 1
ATOM 3026 O O . ALA A 1 181 ? 29.598 25.873 37.771 1.00 6.74 180 ALA A O 1
ATOM 3033 N N . GLU A 1 182 ? 28.182 27.294 36.706 1.00 8.15 181 GLU A N 1
ATOM 3034 C CA . GLU A 1 182 ? 27.761 27.972 37.940 1.00 6.58 181 GLU A CA 1
ATOM 3035 C C . GLU A 1 182 ? 26.336 27.654 38.385 1.00 7.27 181 GLU A C 1
ATOM 3036 O O . GLU A 1 182 ? 25.441 27.337 37.588 1.00 6.62 181 GLU A O 1
ATOM 3048 N N . ALA A 1 183 ? 26.127 27.752 39.690 1.00 7.74 182 ALA A N 1
ATOM 3049 C CA . ALA A 1 183 ? 24.805 27.531 40.271 1.00 5.51 182 ALA A CA 1
ATOM 3050 C C . ALA A 1 183 ? 24.711 28.307 41.562 1.00 6.31 182 ALA A C 1
ATOM 3051 O O . ALA A 1 183 ? 25.730 28.670 42.148 1.00 6.60 182 ALA A O 1
ATOM 3058 N N . THR A 1 184 ? 23.481 28.509 42.030 1.00 5.13 183 THR A N 1
ATOM 3059 C CA . THR A 1 184 ? 23.250 29.236 43.271 1.00 6.29 183 THR A CA 1
ATOM 3060 C C . THR A 1 184 ? 22.933 28.251 44.395 1.00 5.43 183 THR A C 1
ATOM 3061 O O . THR A 1 184 ? 22.102 27.365 44.222 1.00 4.92 183 THR A O 1
ATOM 3072 N N . VAL A 1 185 ? 23.597 28.402 45.541 1.00 3.79 184 VAL A N 1
ATOM 3073 C CA . VAL A 1 185 ? 23.317 27.547 46.681 1.00 3.65 184 VAL A CA 1
ATOM 3074 C C . VAL A 1 185 ? 21.952 27.948 47.241 1.00 3.94 184 VAL A C 1
ATOM 3075 O O . VAL A 1 185 ? 21.738 29.126 47.538 1.00 4.92 184 VAL A O 1
ATOM 3088 N N . ILE A 1 186 ? 21.032 26.993 47.400 1.00 2.50 185 ILE A N 1
ATOM 3089 C CA . ILE A 1 186 ? 19.696 27.351 47.899 1.00 3.77 185 ILE A CA 1
ATOM 3090 C C . ILE A 1 186 ? 19.332 26.723 49.234 1.00 2.28 185 ILE A C 1
ATOM 3091 O O . ILE A 1 186 ? 18.442 27.233 49.915 1.00 4.71 185 ILE A O 1
ATOM 3107 N N . ALA A 1 187 ? 20.026 25.656 49.630 1.00 2.55 186 ALA A N 1
ATOM 3108 C CA . ALA A 1 187 ? 19.750 25.020 50.920 1.00 2.16 186 ALA A CA 1
ATOM 3109 C C . ALA A 1 187 ? 20.903 24.114 51.318 1.00 4.01 186 ALA A C 1
ATOM 3110 O O . ALA A 1 187 ? 21.726 23.712 50.474 1.00 4.99 186 ALA A O 1
ATOM 3117 N N . TYR A 1 188 ? 20.947 23.811 52.614 1.00 2.42 187 TYR A N 1
ATOM 3118 C CA . TYR A 1 188 ? 21.854 22.805 53.151 1.00 2.62 187 TYR A CA 1
ATOM 3119 C C . TYR A 1 188 ? 21.117 21.505 53.444 1.00 3.54 187 TYR A C 1
ATOM 3120 O O . TYR A 1 188 ? 19.931 21.503 53.805 1.00 4.61 187 TYR A O 1
ATOM 3138 N N . LEU A 1 189 ? 21.862 20.402 53.335 1.00 3.81 188 LEU A N 1
ATOM 3139 C CA . LEU A 1 189 ? 21.386 19.084 53.738 1.00 4.47 188 LEU A CA 1
ATOM 3140 C C . LEU A 1 189 ? 22.320 18.622 54.847 1.00 4.40 188 LEU A C 1
ATOM 3141 O O . LEU A 1 189 ? 23.454 18.238 54.577 1.00 5.21 188 LEU A O 1
ATOM 3157 N N . PRO A 1 190 ? 21.871 18.700 56.106 1.00 7.68 189 PRO A N 1
ATOM 3158 C CA . PRO A 1 190 ? 22.689 18.211 57.221 1.00 6.51 189 PRO A CA 1
ATOM 3159 C C . PRO A 1 190 ? 23.197 16.790 57.034 1.00 6.55 189 PRO A C 1
ATOM 3160 O O . PRO A 1 190 ? 22.473 15.920 56.535 1.00 7.56 189 PRO A O 1
ATOM 3171 N N . GLY A 1 191 ? 24.422 16.553 57.472 1.00 6.28 190 GLY A N 1
ATOM 3172 C CA . GLY A 1 191 ? 25.051 15.269 57.283 1.00 6.19 190 GLY A CA 1
ATOM 3173 C C . GLY A 1 191 ? 24.679 14.188 58.281 1.00 7.26 190 GLY A C 1
ATOM 3174 O O . GLY A 1 191 ? 23.976 14.423 59.252 1.00 7.88 190 GLY A O 1
ATOM 3178 N N . LYS A 1 192 ? 25.196 12.989 58.038 1.00 7.89 191 LYS A N 1
ATOM 3179 C CA . LYS A 1 192 ? 24.997 11.871 58.967 1.00 7.58 191 LYS A CA 1
ATOM 3180 C C . LYS A 1 192 ? 26.294 11.099 59.111 1.00 6.58 191 LYS A C 1
ATOM 3181 O O . LYS A 1 192 ? 27.224 11.287 58.329 1.00 6.98 191 LYS A O 1
ATOM 3200 N N . GLY A 1 193 ? 26.360 10.236 60.114 1.00 8.61 192 GLY A N 1
ATOM 3201 C CA . GLY A 1 193 ? 27.559 9.451 60.328 1.00 11.67 192 GLY A CA 1
ATOM 3202 C C . GLY A 1 193 ? 28.769 10.333 60.620 1.00 9.71 192 GLY A C 1
ATOM 3203 O O . GLY A 1 193 ? 28.743 11.147 61.546 1.00 8.64 192 GLY A O 1
ATOM 3207 N N . LYS A 1 194 ? 29.818 10.193 59.809 1.00 8.94 193 LYS A N 1
ATOM 3208 C CA . LYS A 1 194 ? 31.000 11.016 60.003 1.00 10.23 193 LYS A CA 1
ATOM 3209 C C . LYS A 1 194 ? 30.662 12.501 59.787 1.00 8.17 193 LYS A C 1
ATOM 3210 O O . LYS A 1 194 ? 31.404 13.369 60.241 1.00 9.91 193 LYS A O 1
ATOM 3229 N N . TYR A 1 195 ? 29.566 12.788 59.082 1.00 6.39 194 TYR A N 1
ATOM 3230 C CA . TYR A 1 195 ? 29.161 14.183 58.847 1.00 6.72 194 TYR A CA 1
ATOM 3231 C C . TYR A 1 195 ? 27.975 14.656 59.721 1.00 5.40 194 TYR A C 1
ATOM 3232 O O . TYR A 1 195 ? 27.347 15.714 59.454 1.00 6.20 194 TYR A O 1
ATOM 3250 N N . GLU A 1 196 ? 27.660 13.886 60.768 1.00 6.48 195 GLU A N 1
ATOM 3251 C CA . GLU A 1 196 ? 26.655 14.324 61.698 1.00 7.33 195 GLU A CA 1
ATOM 3252 C C . GLU A 1 196 ? 27.113 15.648 62.303 1.00 7.21 195 GLU A C 1
ATOM 3253 O O . GLU A 1 196 ? 28.269 15.802 62.739 1.00 9.06 195 GLU A O 1
ATOM 3265 N N . GLY A 1 197 ? 26.217 16.620 62.314 1.00 6.60 196 GLY A N 1
ATOM 3266 C CA . GLY A 1 197 ? 26.550 17.917 62.856 1.00 8.17 196 GLY A CA 1
ATOM 3267 C C . GLY A 1 197 ? 27.317 18.816 61.918 1.00 8.67 196 GLY A C 1
ATOM 3268 O O . GLY A 1 197 ? 27.747 19.906 62.321 1.00 9.56 196 GLY A O 1
ATOM 3272 N N . LEU A 1 198 ? 27.536 18.318 60.703 1.00 6.68 197 LEU A N 1
ATOM 3273 C CA . LEU A 1 198 ? 28.288 19.017 59.657 1.00 6.63 197 LEU A CA 1
ATOM 3274 C C . LEU A 1 198 ? 27.467 19.027 58.377 1.00 5.40 197 LEU A C 1
ATOM 3275 O O . LEU A 1 198 ? 26.332 18.584 58.352 1.00 5.85 197 LEU A O 1
ATOM 3291 N N . LEU A 1 199 ? 28.059 19.525 57.302 1.00 5.06 198 LEU A N 1
ATOM 3292 C CA . LEU A 1 199 ? 27.367 19.596 56.040 1.00 4.83 198 LEU A CA 1
ATOM 3293 C C . LEU A 1 199 ? 27.434 18.247 55.359 1.00 5.04 198 LEU A C 1
ATOM 3294 O O . LEU A 1 199 ? 28.508 17.725 55.137 1.00 6.13 198 LEU A O 1
ATOM 3310 N N . GLY A 1 200 ? 26.292 17.700 54.982 1.00 3.72 199 GLY A N 1
ATOM 3311 C CA . GLY A 1 200 ? 26.274 16.486 54.172 1.00 3.26 199 GLY A CA 1
ATOM 3312 C C . GLY A 1 200 ? 26.342 16.821 52.693 1.00 4.74 199 GLY A C 1
ATOM 3313 O O . GLY A 1 200 ? 27.089 16.209 51.932 1.00 5.33 199 GLY A O 1
ATOM 3317 N N . ALA A 1 201 ? 25.536 17.806 52.299 1.00 3.82 200 ALA A N 1
ATOM 3318 C CA . ALA A 1 201 ? 25.465 18.208 50.913 1.00 2.76 200 ALA A CA 1
ATOM 3319 C C . ALA A 1 201 ? 24.813 19.554 50.822 1.00 4.77 200 ALA A C 1
ATOM 3320 O O . ALA A 1 201 ? 24.259 20.045 51.805 1.00 4.93 200 ALA A O 1
ATOM 3327 N N . ILE A 1 202 ? 24.890 20.153 49.633 1.00 5.23 201 ILE A N 1
ATOM 3328 C CA . ILE A 1 202 ? 24.127 21.362 49.333 1.00 4.65 201 ILE A CA 1
ATOM 3329 C C . ILE A 1 202 ? 23.127 21.073 48.245 1.00 3.11 201 ILE A C 1
ATOM 3330 O O . ILE A 1 202 ? 23.307 20.132 47.449 1.00 3.98 201 ILE A O 1
ATOM 3346 N N . LEU A 1 203 ? 22.075 21.874 48.209 1.00 3.22 202 LEU A N 1
ATOM 3347 C CA . LEU A 1 203 ? 21.195 21.899 47.056 1.00 2.67 202 LEU A CA 1
ATOM 3348 C C . LEU A 1 203 ? 21.498 23.187 46.304 1.00 3.01 202 LEU A C 1
ATOM 3349 O O . LEU A 1 203 ? 21.598 24.240 46.906 1.00 3.66 202 LEU A O 1
ATOM 3365 N N . VAL A 1 204 ? 21.660 23.083 44.989 1.00 3.62 203 VAL A N 1
ATOM 3366 C CA . VAL A 1 204 ? 21.931 24.248 44.158 1.00 3.18 203 VAL A CA 1
ATOM 3367 C C . VAL A 1 204 ? 20.917 24.310 43.032 1.00 4.45 203 VAL A C 1
ATOM 3368 O O . VAL A 1 204 ? 20.326 23.302 42.680 1.00 4.60 203 VAL A O 1
ATOM 3381 N N . LYS A 1 205 ? 20.740 25.497 42.463 1.00 6.10 204 LYS A N 1
ATOM 3382 C CA . LYS A 1 205 ? 19.936 25.662 41.266 1.00 5.86 204 LYS A CA 1
ATOM 3383 C C . LYS A 1 205 ? 20.812 26.311 40.199 1.00 5.96 204 LYS A C 1
ATOM 3384 O O . LYS A 1 205 ? 21.380 27.395 40.415 1.00 6.56 204 LYS A O 1
ATOM 3403 N N . ASN A 1 206 ? 20.960 25.628 39.072 1.00 6.12 205 ASN A N 1
ATOM 3404 C CA . ASN A 1 206 ? 21.909 26.072 38.064 1.00 8.00 205 ASN A CA 1
ATOM 3405 C C . ASN A 1 206 ? 21.274 27.004 37.049 1.00 11.85 205 ASN A C 1
ATOM 3406 O O . ASN A 1 206 ? 20.082 27.373 37.163 1.00 10.43 205 ASN A O 1
ATOM 3417 N N . GLU A 1 207 ? 22.077 27.418 36.067 1.00 14.49 206 GLU A N 1
ATOM 3418 C CA . GLU A 1 207 ? 21.627 28.442 35.151 1.00 18.44 206 GLU A CA 1
ATOM 3419 C C . GLU A 1 207 ? 20.605 27.904 34.134 1.00 17.46 206 GLU A C 1
ATOM 3420 O O . GLU A 1 207 ? 19.941 28.674 33.450 1.00 21.82 206 GLU A O 1
ATOM 3432 N N . GLU A 1 208 ? 20.426 26.595 34.083 1.00 13.26 207 GLU A N 1
ATOM 3433 C CA . GLU A 1 208 ? 19.367 26.027 33.251 1.00 13.44 207 GLU A CA 1
ATOM 3434 C C . GLU A 1 208 ? 18.070 25.809 34.025 1.00 14.13 207 GLU A C 1
ATOM 3435 O O . GLU A 1 208 ? 17.092 25.308 33.453 1.00 15.67 207 GLU A O 1
ATOM 3447 N N . GLY A 1 209 ? 18.068 26.168 35.314 1.00 11.61 208 GLY A N 1
ATOM 3448 C CA . GLY A 1 209 ? 16.879 26.061 36.142 1.00 12.85 208 GLY A CA 1
ATOM 3449 C C . GLY A 1 209 ? 16.702 24.698 36.797 1.00 12.80 208 GLY A C 1
ATOM 3450 O O . GLY A 1 209 ? 15.600 24.373 37.274 1.00 13.46 208 GLY A O 1
ATOM 3454 N N . VAL A 1 210 ? 17.770 23.895 36.811 1.00 9.09 209 VAL A N 1
ATOM 3455 C CA . VAL A 1 210 ? 17.710 22.582 37.425 1.00 7.43 209 VAL A CA 1
ATOM 3456 C C . VAL A 1 210 ? 18.231 22.638 38.859 1.00 6.62 209 VAL A C 1
ATOM 3457 O O . VAL A 1 210 ? 19.312 23.190 39.130 1.00 7.35 209 VAL A O 1
ATOM 3470 N N . THR A 1 211 ? 17.445 22.107 39.786 1.00 7.26 210 THR A N 1
ATOM 3471 C CA . THR A 1 211 ? 17.853 21.998 41.176 1.00 5.87 210 THR A CA 1
ATOM 3472 C C . THR A 1 211 ? 18.363 20.574 41.440 1.00 5.20 210 THR A C 1
ATOM 3473 O O . THR A 1 211 ? 17.717 19.578 41.085 1.00 6.97 210 THR A O 1
ATOM 3484 N N . PHE A 1 212 ? 19.511 20.482 42.092 1.00 5.05 211 PHE A N 1
ATOM 3485 C CA . PHE A 1 212 ? 20.133 19.180 42.363 1.00 5.16 211 PHE A CA 1
ATOM 3486 C C . PHE A 1 212 ? 21.065 19.229 43.532 1.00 5.91 211 PHE A C 1
ATOM 3487 O O . PHE A 1 212 ? 21.469 20.312 43.992 1.00 6.55 211 PHE A O 1
ATOM 3504 N N . LYS A 1 213 ? 21.380 18.035 44.028 1.00 6.28 212 LYS A N 1
ATOM 3505 C CA . LYS A 1 213 ? 22.252 17.865 45.195 1.00 4.00 212 LYS A CA 1
ATOM 3506 C C . LYS A 1 213 ? 23.719 17.730 44.804 1.00 5.46 212 LYS A C 1
ATOM 3507 O O . LYS A 1 213 ? 24.049 17.011 43.875 1.00 6.90 212 LYS A O 1
ATOM 3526 N N . ILE A 1 214 ? 24.597 18.363 45.571 1.00 4.70 213 ILE A N 1
ATOM 3527 C CA . ILE A 1 214 ? 26.029 18.177 45.470 1.00 5.31 213 ILE A CA 1
ATOM 3528 C C . ILE A 1 214 ? 26.567 17.780 46.831 1.00 5.65 213 ILE A C 1
ATOM 3529 O O . ILE A 1 214 ? 26.496 18.573 47.794 1.00 4.22 213 ILE A O 1
ATOM 3545 N N . GLY A 1 215 ? 27.091 16.550 46.924 1.00 5.31 214 GLY A N 1
ATOM 3546 C CA . GLY A 1 215 ? 27.566 16.033 48.210 1.00 4.37 214 GLY A CA 1
ATOM 3547 C C . GLY A 1 215 ? 29.062 15.777 48.256 1.00 4.92 214 GLY A C 1
ATOM 3548 O O . GLY A 1 215 ? 29.578 15.386 49.297 1.00 8.78 214 GLY A O 1
ATOM 3552 N N . SER A 1 216 ? 29.753 15.978 47.135 1.00 4.97 215 SER A N 1
ATOM 3553 C CA . SER A 1 216 ? 31.193 15.711 47.055 1.00 5.18 215 SER A CA 1
ATOM 3554 C C . SER A 1 216 ? 31.965 16.953 46.615 1.00 5.52 215 SER A C 1
ATOM 3555 O O . SER A 1 216 ? 31.393 17.893 46.082 1.00 6.84 215 SER A O 1
ATOM 3563 N N . GLY A 1 217 ? 33.271 16.937 46.833 1.00 6.62 216 GLY A N 1
ATOM 3564 C CA . GLY A 1 217 ? 34.137 18.039 46.450 1.00 6.29 216 GLY A CA 1
ATOM 3565 C C . GLY A 1 217 ? 34.394 19.021 47.593 1.00 6.82 216 GLY A C 1
ATOM 3566 O O . GLY A 1 217 ? 35.022 20.052 47.378 1.00 9.53 216 GLY A O 1
ATOM 3570 N N . PHE A 1 218 ? 33.928 18.710 48.806 1.00 6.65 217 PHE A N 1
ATOM 3571 C CA . PHE A 1 218 ? 34.121 19.590 49.946 1.00 7.85 217 PHE A CA 1
ATOM 3572 C C . PHE A 1 218 ? 35.320 19.144 50.776 1.00 9.53 217 PHE A C 1
ATOM 3573 O O . PHE A 1 218 ? 35.477 17.950 51.068 1.00 9.78 217 PHE A O 1
ATOM 3590 N N . SER A 1 219 ? 36.121 20.105 51.210 1.00 10.71 218 SER A N 1
ATOM 3591 C CA . SER A 1 219 ? 37.186 19.822 52.151 1.00 13.55 218 SER A CA 1
ATOM 3592 C C . SER A 1 219 ? 36.567 19.654 53.532 1.00 10.75 218 SER A C 1
ATOM 3593 O O . SER A 1 219 ? 35.427 20.037 53.738 1.00 10.24 218 SER A O 1
ATOM 3601 N N . ASP A 1 220 ? 37.312 19.161 54.502 1.00 13.03 219 ASP A N 1
ATOM 3602 C CA . ASP A 1 220 ? 36.699 19.040 55.819 1.00 16.11 219 ASP A CA 1
ATOM 3603 C C . ASP A 1 220 ? 36.386 20.415 56.399 1.00 13.96 219 ASP A C 1
ATOM 3604 O O . ASP A 1 220 ? 35.386 20.582 57.104 1.00 14.37 219 ASP A O 1
ATOM 3613 N N . GLU A 1 221 ? 37.174 21.418 56.057 1.00 13.80 220 GLU A N 1
ATOM 3614 C CA . GLU A 1 221 ? 36.867 22.784 56.537 1.00 15.16 220 GLU A CA 1
ATOM 3615 C C . GLU A 1 221 ? 35.527 23.298 55.979 1.00 11.84 220 GLU A C 1
ATOM 3616 O O . GLU A 1 221 ? 34.771 24.004 56.667 1.00 12.23 220 GLU A O 1
ATOM 3628 N N . GLU A 1 222 ? 35.258 22.965 54.719 1.00 8.75 221 GLU A N 1
ATOM 3629 C CA . GLU A 1 222 ? 34.004 23.338 54.084 1.00 8.01 221 GLU A CA 1
ATOM 3630 C C . GLU A 1 222 ? 32.809 22.557 54.650 1.00 8.68 221 GLU A C 1
ATOM 3631 O O . GLU A 1 222 ? 31.687 23.023 54.592 1.00 9.09 221 GLU A O 1
ATOM 3643 N N . ARG A 1 223 ? 33.036 21.384 55.218 1.00 8.03 222 ARG A N 1
ATOM 3644 C CA . ARG A 1 223 ? 31.920 20.693 55.839 1.00 7.63 222 ARG A CA 1
ATOM 3645 C C . ARG A 1 223 ? 31.581 21.303 57.188 1.00 7.47 222 ARG A C 1
ATOM 3646 O O . ARG A 1 223 ? 30.458 21.141 57.679 1.00 7.35 222 ARG A O 1
ATOM 3667 N N . SER A 1 224 ? 32.556 21.980 57.789 1.00 9.48 223 SER A N 1
ATOM 3668 C CA . SER A 1 224 ? 32.318 22.718 59.039 1.00 14.30 223 SER A CA 1
ATOM 3669 C C . SER A 1 224 ? 31.829 24.152 58.784 1.00 14.18 223 SER A C 1
ATOM 3670 O O . SER A 1 224 ? 31.019 24.672 59.552 1.00 19.19 223 SER A O 1
ATOM 3678 N N . THR A 1 225 ? 32.319 24.783 57.711 1.00 11.34 224 THR A N 1
ATOM 3679 C CA . THR A 1 225 ? 31.925 26.145 57.352 1.00 12.29 224 THR A CA 1
ATOM 3680 C C . THR A 1 225 ? 31.488 26.167 55.894 1.00 10.89 224 THR A C 1
ATOM 3681 O O . THR A 1 225 ? 32.289 26.338 54.985 1.00 10.60 224 THR A O 1
ATOM 3692 N N . PRO A 1 226 ? 30.206 25.940 55.662 1.00 8.96 225 PRO A N 1
ATOM 3693 C CA . PRO A 1 226 ? 29.723 25.756 54.302 1.00 7.96 225 PRO A CA 1
ATOM 3694 C C . PRO A 1 226 ? 29.609 27.062 53.503 1.00 10.07 225 PRO A C 1
ATOM 3695 O O . PRO A 1 226 ? 29.640 28.176 54.065 1.00 8.05 225 PRO A O 1
ATOM 3706 N N . PRO A 1 227 ? 29.503 26.927 52.177 1.00 9.94 226 PRO A N 1
ATOM 3707 C CA . PRO A 1 227 ? 29.235 28.107 51.353 1.00 10.10 226 PRO A CA 1
ATOM 3708 C C . PRO A 1 227 ? 27.932 28.758 51.803 1.00 8.90 226 PRO A C 1
ATOM 3709 O O . PRO A 1 227 ? 26.966 28.039 52.086 1.00 8.66 226 PRO A O 1
ATOM 3720 N N . PRO A 1 228 ? 27.892 30.089 51.841 1.00 8.42 227 PRO A N 1
ATOM 3721 C CA . PRO A 1 228 ? 26.654 30.763 52.244 1.00 8.51 227 PRO A CA 1
ATOM 3722 C C . PRO A 1 228 ? 25.494 30.412 51.317 1.00 5.28 227 PRO A C 1
ATOM 3723 O O . PRO A 1 228 ? 25.669 30.311 50.087 1.00 7.23 227 PRO A O 1
ATOM 3734 N N . ILE A 1 229 ? 24.294 30.291 51.873 1.00 5.54 228 ILE A N 1
ATOM 3735 C CA . ILE A 1 229 ? 23.126 30.134 51.027 1.00 4.84 228 ILE A CA 1
ATOM 3736 C C . ILE A 1 229 ? 22.995 31.432 50.255 1.00 4.25 228 ILE A C 1
ATOM 3737 O O . ILE A 1 229 ? 23.256 32.518 50.803 1.00 5.56 228 ILE A O 1
ATOM 3753 N N . GLY A 1 230 ? 22.712 31.310 48.959 1.00 5.80 229 GLY A N 1
ATOM 3754 C CA . GLY A 1 230 ? 22.588 32.454 48.080 1.00 6.63 229 GLY A CA 1
ATOM 3755 C C . GLY A 1 230 ? 23.832 32.676 47.246 1.00 8.96 229 GLY A C 1
ATOM 3756 O O . GLY A 1 230 ? 23.776 33.452 46.268 1.00 9.23 229 GLY A O 1
ATOM 3760 N N . SER A 1 231 ? 24.951 32.041 47.619 1.00 6.97 230 SER A N 1
ATOM 3761 C CA . SER A 1 231 ? 26.183 32.269 46.905 1.00 8.38 230 SER A CA 1
ATOM 3762 C C . SER A 1 231 ? 26.162 31.600 45.534 1.00 7.34 230 SER A C 1
ATOM 3763 O O . SER A 1 231 ? 25.449 30.601 45.308 1.00 7.09 230 SER A O 1
ATOM 3771 N N . LEU A 1 232 ? 26.915 32.201 44.614 1.00 6.68 231 LEU A N 1
ATOM 3772 C CA . LEU A 1 232 ? 27.128 31.630 43.300 1.00 6.33 231 LEU A CA 1
ATOM 3773 C C . LEU A 1 232 ? 28.392 30.800 43.384 1.00 6.40 231 LEU A C 1
ATOM 3774 O O . LEU A 1 232 ? 29.434 31.316 43.761 1.00 6.45 231 LEU A O 1
ATOM 3790 N N . ILE A 1 233 ? 28.286 29.510 43.063 1.00 7.14 232 ILE A N 1
ATOM 3791 C CA . ILE A 1 233 ? 29.400 28.595 43.164 1.00 7.57 232 ILE A CA 1
ATOM 3792 C C . ILE A 1 233 ? 29.648 27.981 41.809 1.00 6.49 232 ILE A C 1
ATOM 3793 O O . ILE A 1 233 ? 28.767 28.006 40.946 1.00 6.36 232 ILE A O 1
ATOM 3809 N N . THR A 1 234 ? 30.854 27.429 41.643 1.00 5.50 233 THR A N 1
ATOM 3810 C CA . THR A 1 234 ? 31.183 26.658 40.464 1.00 6.30 233 THR A CA 1
ATOM 3811 C C . THR A 1 234 ? 31.177 25.190 40.844 1.00 7.42 233 THR A C 1
ATOM 3812 O O . THR A 1 234 ? 31.719 24.808 41.892 1.00 7.06 233 THR A O 1
ATOM 3823 N N . TYR A 1 235 ? 30.547 24.385 39.993 1.00 6.05 234 TYR A N 1
ATOM 3824 C CA . TYR A 1 235 ? 30.550 22.944 40.157 1.00 5.05 234 TYR A CA 1
ATOM 3825 C C . TYR A 1 235 ? 31.148 22.317 38.910 1.00 6.35 234 TYR A C 1
ATOM 3826 O O . TYR A 1 235 ? 31.203 22.951 37.858 1.00 6.74 234 TYR A O 1
ATOM 3844 N N . ARG A 1 236 ? 31.587 21.077 39.072 1.00 7.71 235 ARG A N 1
ATOM 3845 C CA . ARG A 1 236 ? 32.247 20.325 38.030 1.00 7.20 235 ARG A CA 1
ATOM 3846 C C . ARG A 1 236 ? 31.386 19.116 37.729 1.00 7.15 235 ARG A C 1
ATOM 3847 O O . ARG A 1 236 ? 30.706 18.589 38.623 1.00 8.30 235 ARG A O 1
ATOM 3868 N N . PHE A 1 237 ? 31.338 18.703 36.458 1.00 7.71 236 PHE A N 1
ATOM 3869 C CA . PHE A 1 237 ? 30.460 17.615 36.064 1.00 7.84 236 PHE A CA 1
ATOM 3870 C C . PHE A 1 237 ? 30.891 17.069 34.711 1.00 9.27 236 PHE A C 1
ATOM 3871 O O . PHE A 1 237 ? 31.776 17.610 34.080 1.00 10.40 236 PHE A O 1
ATOM 3888 N N . THR A 1 238 ? 30.235 16.031 34.250 1.00 9.79 237 THR A N 1
ATOM 3889 C CA . THR A 1 238 ? 30.435 15.636 32.849 1.00 12.68 237 THR A CA 1
ATOM 3890 C C . THR A 1 238 ? 29.152 15.026 32.281 1.00 12.77 237 THR A C 1
ATOM 3891 O O . THR A 1 238 ? 28.710 13.969 32.716 1.00 14.30 237 THR A O 1
ATOM 3902 N N . GLY A 1 239 ? 28.530 15.736 31.345 1.00 14.51 238 GLY A N 1
ATOM 3903 C CA . GLY A 1 239 ? 27.276 15.298 30.754 1.00 15.44 238 GLY A CA 1
ATOM 3904 C C . GLY A 1 239 ? 26.077 15.432 31.673 1.00 15.08 238 GLY A C 1
ATOM 3905 O O . GLY A 1 239 ? 26.174 16.007 32.749 1.00 12.27 238 GLY A O 1
ATOM 3909 N N . LYS A 1 240 ? 24.947 14.875 31.249 1.00 17.58 239 LYS A N 1
ATOM 3910 C CA . LYS A 1 240 ? 23.712 14.971 31.998 1.00 18.07 239 LYS A CA 1
ATOM 3911 C C . LYS A 1 240 ? 23.137 13.602 32.261 1.00 21.58 239 LYS A C 1
ATOM 3912 O O . LYS A 1 240 ? 23.355 12.652 31.496 1.00 22.36 239 LYS A O 1
ATOM 3931 N N . THR A 1 241 ? 22.389 13.500 33.348 1.00 21.59 240 THR A N 1
ATOM 3932 C CA . THR A 1 241 ? 21.735 12.256 33.663 1.00 25.93 240 THR A CA 1
ATOM 3933 C C . THR A 1 241 ? 20.275 12.528 33.428 1.00 26.65 240 THR A C 1
ATOM 3934 O O . THR A 1 241 ? 19.932 13.476 32.716 1.00 25.99 240 THR A O 1
ATOM 3945 N N . ASN A 1 242 ? 19.416 11.680 33.976 1.00 31.48 241 ASN A N 1
ATOM 3946 C CA . ASN A 1 242 ? 17.979 11.878 33.828 1.00 32.90 241 ASN A CA 1
ATOM 3947 C C . ASN A 1 242 ? 17.612 13.252 34.341 1.00 27.75 241 ASN A C 1
ATOM 3948 O O . ASN A 1 242 ? 18.289 13.808 35.225 1.00 27.63 241 ASN A O 1
ATOM 3959 N N . ASN A 1 243 ? 16.560 13.810 33.764 1.00 22.86 242 ASN A N 1
ATOM 3960 C CA . ASN A 1 243 ? 16.005 15.064 34.260 1.00 20.65 242 ASN A CA 1
ATOM 3961 C C . ASN A 1 243 ? 16.943 16.263 34.067 1.00 18.69 242 ASN A C 1
ATOM 3962 O O . ASN A 1 243 ? 16.801 17.278 34.782 1.00 18.52 242 ASN A O 1
ATOM 3973 N N . ASN A 1 244 ? 17.881 16.144 33.106 1.00 16.91 243 ASN A N 1
ATOM 3974 C CA . ASN A 1 244 ? 18.854 17.194 32.808 1.00 16.15 243 ASN A CA 1
ATOM 3975 C C . ASN A 1 244 ? 19.717 17.604 34.007 1.00 14.64 243 ASN A C 1
ATOM 3976 O O . ASN A 1 244 ? 20.126 18.771 34.134 1.00 14.24 243 ASN A O 1
ATOM 3987 N N . ILE A 1 245 ? 19.996 16.648 34.878 1.00 12.81 244 ILE A N 1
ATOM 3988 C CA . ILE A 1 245 ? 20.835 16.929 36.029 1.00 12.09 244 ILE A CA 1
ATOM 3989 C C . ILE A 1 245 ? 22.311 16.742 35.642 1.00 11.03 244 ILE A C 1
ATOM 3990 O O . ILE A 1 245 ? 22.674 15.720 35.044 1.00 12.01 244 ILE A O 1
ATOM 4006 N N . PRO A 1 246 ? 23.178 17.713 35.976 1.00 10.90 245 PRO A N 1
ATOM 4007 C CA . PRO A 1 246 ? 24.608 17.478 35.697 1.00 10.50 245 PRO A CA 1
ATOM 4008 C C . PRO A 1 246 ? 25.117 16.203 36.365 1.00 10.69 245 PRO A C 1
ATOM 4009 O O . PRO A 1 246 ? 24.862 15.946 37.550 1.00 10.89 245 PRO A O 1
ATOM 4020 N N . ARG A 1 247 ? 25.832 15.402 35.586 1.00 11.11 246 ARG A N 1
ATOM 4021 C CA . ARG A 1 247 ? 26.255 14.090 36.022 1.00 10.68 246 ARG A CA 1
ATOM 4022 C C . ARG A 1 247 ? 27.601 14.146 36.751 1.00 9.71 246 ARG A C 1
ATOM 4023 O O . ARG A 1 247 ? 28.523 14.862 36.351 1.00 8.91 246 ARG A O 1
ATOM 4044 N N . PHE A 1 248 ? 27.702 13.391 37.838 1.00 9.86 247 PHE A N 1
ATOM 4045 C CA . PHE A 1 248 ? 28.922 13.312 38.656 1.00 9.24 247 PHE A CA 1
ATOM 4046 C C . PHE A 1 248 ? 29.333 14.697 39.148 1.00 9.01 247 PHE A C 1
ATOM 4047 O O . PHE A 1 248 ? 30.504 15.044 39.146 1.00 12.00 247 PHE A O 1
ATOM 4064 N N . ALA A 1 249 ? 28.352 15.484 39.582 1.00 9.43 248 ALA A N 1
ATOM 4065 C CA . ALA A 1 249 ? 28.589 16.858 39.985 1.00 8.37 248 ALA A CA 1
ATOM 4066 C C . ALA A 1 249 ? 29.315 16.941 41.339 1.00 7.86 248 ALA A C 1
ATOM 4067 O O . ALA A 1 249 ? 29.030 16.172 42.265 1.00 10.13 248 ALA A O 1
ATOM 4074 N N . SER A 1 250 ? 30.287 17.833 41.415 1.00 6.25 249 SER A N 1
ATOM 4075 C CA . SER A 1 250 ? 31.040 18.046 42.629 1.00 5.81 249 SER A CA 1
ATOM 4076 C C . SER A 1 250 ? 31.275 19.547 42.804 1.00 5.66 249 SER A C 1
ATOM 4077 O O . SER A 1 250 ? 31.282 20.305 41.851 1.00 6.02 249 SER A O 1
ATOM 4085 N N . PHE A 1 251 ? 31.514 19.940 44.036 1.00 5.35 250 PHE A N 1
ATOM 4086 C CA . PHE A 1 251 ? 31.753 21.326 44.394 1.00 4.22 250 PHE A CA 1
ATOM 4087 C C . PHE A 1 251 ? 33.164 21.726 44.029 1.00 5.26 250 PHE A C 1
ATOM 4088 O O . PHE A 1 251 ? 34.108 20.995 44.335 1.00 7.08 250 PHE A O 1
ATOM 4105 N N . VAL A 1 252 ? 33.304 22.879 43.385 1.00 7.46 251 VAL A N 1
ATOM 4106 C CA . VAL A 1 252 ? 34.621 23.458 43.124 1.00 6.96 251 VAL A CA 1
ATOM 4107 C C . VAL A 1 252 ? 34.906 24.584 44.117 1.00 6.74 251 VAL A C 1
ATOM 4108 O O . VAL A 1 252 ? 35.721 24.407 45.012 1.00 8.83 251 VAL A O 1
ATOM 4121 N N . ARG A 1 253 ? 34.235 25.727 43.969 1.00 5.11 252 ARG A N 1
ATOM 4122 C CA . ARG A 1 253 ? 34.552 26.895 44.791 1.00 6.44 252 ARG A CA 1
ATOM 4123 C C . ARG A 1 253 ? 33.490 27.961 44.667 1.00 6.58 252 ARG A C 1
ATOM 4124 O O . ARG A 1 253 ? 32.677 27.955 43.728 1.00 8.56 252 ARG A O 1
ATOM 4145 N N . ILE A 1 254 ? 33.472 28.848 45.658 1.00 6.09 253 ILE A N 1
ATOM 4146 C CA . ILE A 1 254 ? 32.612 30.022 45.640 1.00 7.22 253 ILE A CA 1
ATOM 4147 C C . ILE A 1 254 ? 33.138 31.079 44.679 1.00 8.15 253 ILE A C 1
ATOM 4148 O O . ILE A 1 254 ? 34.335 31.375 44.664 1.00 9.85 253 ILE A O 1
ATOM 4164 N N . ARG A 1 255 ? 32.223 31.675 43.926 1.00 8.03 254 ARG A N 1
ATOM 4165 C CA . ARG A 1 255 ? 32.540 32.786 43.032 1.00 8.61 254 ARG A CA 1
ATOM 4166 C C . ARG A 1 255 ? 32.070 34.133 43.546 1.00 8.26 254 ARG A C 1
ATOM 4167 O O . ARG A 1 255 ? 32.812 35.115 43.518 1.00 8.77 254 ARG A O 1
ATOM 4188 N N . VAL A 1 256 ? 30.811 34.190 43.979 1.00 7.19 255 VAL A N 1
ATOM 4189 C CA . VAL A 1 256 ? 30.220 35.437 44.428 1.00 7.60 255 VAL A CA 1
ATOM 4190 C C . VAL A 1 256 ? 29.318 35.144 45.626 1.00 9.07 255 VAL A C 1
ATOM 4191 O O . VAL A 1 256 ? 28.526 34.203 45.592 1.00 9.45 255 VAL A O 1
ATOM 4204 N N . ILE A 1 257 ? 29.409 35.966 46.651 1.00 8.49 256 ILE A N 1
ATOM 4205 C CA . ILE A 1 257 ? 28.429 35.877 47.760 1.00 11.11 256 ILE A CA 1
ATOM 4206 C C . ILE A 1 257 ? 27.274 36.845 47.516 1.00 16.88 256 ILE A C 1
ATOM 4207 O O . ILE A 1 257 ? 27.456 38.045 47.274 1.00 18.75 256 ILE A O 1
ATOM 4223 N N . TYR A 1 258 ? 26.064 36.338 47.587 1.00 25.20 257 TYR A N 1
ATOM 4224 C CA . TYR A 1 258 ? 24.905 37.226 47.411 1.00 29.55 257 TYR A CA 1
ATOM 4225 C C . TYR A 1 258 ? 24.283 38.068 48.552 1.00 35.28 257 TYR A C 1
ATOM 4226 O O . TYR A 1 258 ? 23.064 38.086 48.741 1.00 37.68 257 TYR A O 1
ATOM 4244 N N . ILE B 1 6 ? 89.023 39.374 11.839 1.00 51.14 5 ILE B N 1
ATOM 4245 C CA . ILE B 1 6 ? 88.287 39.986 12.943 1.00 50.12 5 ILE B CA 1
ATOM 4246 C C . ILE B 1 6 ? 89.194 40.791 13.874 1.00 49.40 5 ILE B C 1
ATOM 4247 O O . ILE B 1 6 ? 90.328 40.406 14.139 1.00 51.65 5 ILE B O 1
ATOM 4262 N N . GLN B 1 7 ? 88.670 41.904 14.375 1.00 48.13 6 GLN B N 1
ATOM 4263 C CA . GLN B 1 7 ? 89.402 42.790 15.275 1.00 46.80 6 GLN B CA 1
ATOM 4264 C C . GLN B 1 7 ? 89.446 42.177 16.679 1.00 46.11 6 GLN B C 1
ATOM 4265 O O . GLN B 1 7 ? 88.410 41.935 17.288 1.00 47.01 6 GLN B O 1
ATOM 4279 N N . LEU B 1 8 ? 90.642 41.898 17.184 1.00 43.58 7 LEU B N 1
ATOM 4280 C CA . LEU B 1 8 ? 90.790 41.439 18.563 1.00 41.85 7 LEU B CA 1
ATOM 4281 C C . LEU B 1 8 ? 90.554 42.604 19.523 1.00 40.00 7 LEU B C 1
ATOM 4282 O O . LEU B 1 8 ? 90.890 43.753 19.216 1.00 41.00 7 LEU B O 1
ATOM 4298 N N . ALA B 1 9 ? 89.994 42.323 20.692 1.00 36.10 8 ALA B N 1
ATOM 4299 C CA . ALA B 1 9 ? 89.791 43.376 21.670 1.00 34.95 8 ALA B CA 1
ATOM 4300 C C . ALA B 1 9 ? 90.942 43.360 22.667 1.00 32.69 8 ALA B C 1
ATOM 4301 O O . ALA B 1 9 ? 91.533 42.311 22.927 1.00 34.57 8 ALA B O 1
ATOM 4308 N N . THR B 1 10 ? 91.256 44.523 23.218 1.00 31.03 9 THR B N 1
ATOM 4309 C CA . THR B 1 10 ? 92.223 44.604 24.301 1.00 32.19 9 THR B CA 1
ATOM 4310 C C . THR B 1 10 ? 91.454 44.789 25.595 1.00 32.73 9 THR B C 1
ATOM 4311 O O . THR B 1 10 ? 90.297 45.227 25.558 1.00 34.03 9 THR B O 1
ATOM 4322 N N . ASN B 1 11 ? 92.078 44.448 26.729 1.00 32.32 10 ASN B N 1
ATOM 4323 C CA . ASN B 1 11 ? 91.461 44.686 28.033 1.00 31.67 10 ASN B CA 1
ATOM 4324 C C . ASN B 1 11 ? 91.215 46.192 28.221 1.00 33.43 10 ASN B C 1
ATOM 4325 O O . ASN B 1 11 ? 92.000 47.017 27.757 1.00 37.66 10 ASN B O 1
ATOM 4336 N N . TYR B 1 12 ? 90.099 46.544 28.858 1.00 33.64 11 TYR B N 1
ATOM 4337 C CA . TYR B 1 12 ? 89.837 47.934 29.238 1.00 35.73 11 TYR B CA 1
ATOM 4338 C C . TYR B 1 12 ? 90.896 48.377 30.254 1.00 40.64 11 TYR B C 1
ATOM 4339 O O . TYR B 1 12 ? 91.336 47.573 31.089 1.00 41.94 11 TYR B O 1
ATOM 4357 N N . ARG B 1 13 ? 91.285 49.648 30.161 1.00 40.94 12 ARG B N 1
ATOM 4358 C CA . ARG B 1 13 ? 92.376 50.225 30.953 1.00 45.31 12 ARG B CA 1
ATOM 4359 C C . ARG B 1 13 ? 91.864 51.389 31.793 1.00 47.45 12 ARG B C 1
ATOM 4360 O O . ARG B 1 13 ? 90.975 52.135 31.369 1.00 46.51 12 ARG B O 1
ATOM 4381 N N . GLN B 1 14 ? 92.470 51.575 32.961 1.00 48.77 13 GLN B N 1
ATOM 4382 C CA . GLN B 1 14 ? 91.998 52.568 33.912 0.50 49.41 13 GLN B CA 1
ATOM 4383 C C . GLN B 1 14 ? 92.055 53.981 33.332 0.85 49.05 13 GLN B C 1
ATOM 4384 O O . GLN B 1 14 ? 91.326 54.866 33.777 0.90 50.89 13 GLN B O 1
ATOM 4398 N N . ASP B 1 15 ? 92.901 54.187 32.326 1.00 47.61 14 ASP B N 1
ATOM 4399 C CA . ASP B 1 15 ? 93.248 55.544 31.903 1.00 50.98 14 ASP B CA 1
ATOM 4400 C C . ASP B 1 15 ? 92.251 56.194 30.945 1.00 53.00 14 ASP B C 1
ATOM 4401 O O . ASP B 1 15 ? 92.195 57.419 30.839 1.00 54.83 14 ASP B O 1
ATOM 4410 N N . ILE B 1 16 ? 91.462 55.390 30.248 0.71 53.81 15 ILE B N 1
ATOM 4411 C CA . ILE B 1 16 ? 90.796 55.901 29.062 0.71 53.19 15 ILE B CA 1
ATOM 4412 C C . ILE B 1 16 ? 89.527 56.679 29.336 0.71 52.69 15 ILE B C 1
ATOM 4413 O O . ILE B 1 16 ? 88.847 56.477 30.341 0.71 54.36 15 ILE B O 1
ATOM 4429 N N . ASP B 1 17 ? 89.248 57.596 28.417 0.98 51.09 16 ASP B N 1
ATOM 4430 C CA . ASP B 1 17 ? 88.082 58.459 28.474 0.98 51.26 16 ASP B CA 1
ATOM 4431 C C . ASP B 1 17 ? 86.870 57.846 27.763 0.98 53.31 16 ASP B C 1
ATOM 4432 O O . ASP B 1 17 ? 86.650 58.107 26.579 0.98 56.01 16 ASP B O 1
ATOM 4441 N N . VAL B 1 18 ? 86.069 57.061 28.477 1.00 52.50 17 VAL B N 1
ATOM 4442 C CA . VAL B 1 18 ? 84.910 56.424 27.852 1.00 52.66 17 VAL B CA 1
ATOM 4443 C C . VAL B 1 18 ? 83.965 57.433 27.200 1.00 53.46 17 VAL B C 1
ATOM 4444 O O . VAL B 1 18 ? 83.198 57.074 26.315 1.00 54.79 17 VAL B O 1
ATOM 4457 N N . THR B 1 19 ? 84.030 58.693 27.614 1.00 52.49 18 THR B N 1
ATOM 4458 C CA . THR B 1 19 ? 83.167 59.726 27.034 1.00 50.83 18 THR B CA 1
ATOM 4459 C C . THR B 1 19 ? 83.032 59.604 25.499 1.00 48.67 18 THR B C 1
ATOM 4460 O O . THR B 1 19 ? 82.004 60.005 24.938 1.00 48.65 18 THR B O 1
ATOM 4471 N N . GLN B 1 20 ? 84.057 59.070 24.825 1.00 46.04 19 GLN B N 1
ATOM 4472 C CA . GLN B 1 20 ? 84.027 58.951 23.362 1.00 48.07 19 GLN B CA 1
ATOM 4473 C C . GLN B 1 20 ? 83.978 57.493 22.881 1.00 47.61 19 GLN B C 1
ATOM 4474 O O . GLN B 1 20 ? 84.506 57.137 21.812 1.00 47.22 19 GLN B O 1
ATOM 4488 N N . TYR B 1 21 ? 83.323 56.658 23.675 1.00 45.73 20 TYR B N 1
ATOM 4489 C CA . TYR B 1 21 ? 83.193 55.243 23.369 1.00 41.89 20 TYR B CA 1
ATOM 4490 C C . TYR B 1 21 ? 81.735 54.824 23.330 1.00 39.77 20 TYR B C 1
ATOM 4491 O O . TYR B 1 21 ? 80.926 55.258 24.155 1.00 39.04 20 TYR B O 1
ATOM 4509 N N . TYR B 1 22 ? 81.410 53.981 22.356 1.00 38.13 21 TYR B N 1
ATOM 4510 C CA . TYR B 1 22 ? 80.111 53.315 22.338 1.00 36.24 21 TYR B CA 1
ATOM 4511 C C . TYR B 1 22 ? 80.210 52.016 23.112 1.00 33.71 21 TYR B C 1
ATOM 4512 O O . TYR B 1 22 ? 81.046 51.154 22.802 1.00 32.43 21 TYR B O 1
ATOM 4530 N N . VAL B 1 23 ? 79.354 51.894 24.126 1.00 32.40 22 VAL B N 1
ATOM 4531 C CA . VAL B 1 23 ? 79.379 50.748 25.017 1.00 27.62 22 VAL B CA 1
ATOM 4532 C C . VAL B 1 23 ? 78.218 49.808 24.716 1.00 26.68 22 VAL B C 1
ATOM 4533 O O . VAL B 1 23 ? 77.087 50.246 24.533 1.00 27.62 22 VAL B O 1
ATOM 4546 N N . SER B 1 24 ? 78.510 48.518 24.665 1.00 23.73 23 SER B N 1
ATOM 4547 C CA . SER B 1 24 ? 77.486 47.514 24.427 1.00 22.27 23 SER B CA 1
ATOM 4548 C C . SER B 1 24 ? 77.716 46.306 25.338 1.00 20.86 23 SER B C 1
ATOM 4549 O O . SER B 1 24 ? 78.781 46.160 25.957 1.00 22.55 23 SER B O 1
ATOM 4557 N N . GLU B 1 25 ? 76.709 45.443 25.435 1.00 18.62 24 GLU B N 1
ATOM 4558 C CA . GLU B 1 25 ? 76.872 44.214 26.203 1.00 19.12 24 GLU B CA 1
ATOM 4559 C C . GLU B 1 25 ? 77.646 43.150 25.426 1.00 18.68 24 GLU B C 1
ATOM 4560 O O . GLU B 1 25 ? 77.384 42.928 24.245 1.00 19.93 24 GLU B O 1
ATOM 4572 N N . LYS B 1 26 ? 78.597 42.490 26.090 1.00 19.67 25 LYS B N 1
ATOM 4573 C CA . LYS B 1 26 ? 79.336 41.383 25.478 1.00 19.81 25 LYS B CA 1
ATOM 4574 C C . LYS B 1 26 ? 78.503 40.126 25.523 1.00 19.75 25 LYS B C 1
ATOM 4575 O O . LYS B 1 26 ? 78.270 39.555 26.588 1.00 19.97 25 LYS B O 1
ATOM 4594 N N . LEU B 1 27 ? 78.082 39.675 24.353 1.00 21.23 26 LEU B N 1
ATOM 4595 C CA . LEU B 1 27 ? 77.167 38.545 24.257 1.00 21.89 26 LEU B CA 1
ATOM 4596 C C . LEU B 1 27 ? 77.935 37.240 24.095 1.00 23.01 26 LEU B C 1
ATOM 4597 O O . LEU B 1 27 ? 78.790 37.103 23.233 1.00 25.97 26 LEU B O 1
ATOM 4613 N N . ASP B 1 28 ? 77.639 36.283 24.956 1.00 21.64 27 ASP B N 1
ATOM 4614 C CA . ASP B 1 28 ? 78.300 34.995 24.898 1.00 23.62 27 ASP B CA 1
ATOM 4615 C C . ASP B 1 28 ? 77.566 34.074 23.923 1.00 24.03 27 ASP B C 1
ATOM 4616 O O . ASP B 1 28 ? 76.706 33.285 24.315 1.00 22.85 27 ASP B O 1
ATOM 4625 N N . GLY B 1 29 ? 77.929 34.161 22.651 1.00 24.54 28 GLY B N 1
ATOM 4626 C CA . GLY B 1 29 ? 77.295 33.339 21.631 1.00 24.85 28 GLY B CA 1
ATOM 4627 C C . GLY B 1 29 ? 78.311 32.746 20.678 1.00 25.55 28 GLY B C 1
ATOM 4628 O O . GLY B 1 29 ? 79.475 32.487 21.059 1.00 25.34 28 GLY B O 1
ATOM 4632 N N . ILE B 1 30 ? 77.870 32.529 19.443 1.00 26.19 29 ILE B N 1
ATOM 4633 C CA . ILE B 1 30 ? 78.726 31.999 18.389 1.00 28.36 29 ILE B CA 1
ATOM 4634 C C . ILE B 1 30 ? 78.964 33.078 17.333 1.00 27.99 29 ILE B C 1
ATOM 4635 O O . ILE B 1 30 ? 78.017 33.548 16.714 1.00 26.35 29 ILE B O 1
ATOM 4651 N N . ARG B 1 31 ? 80.224 33.473 17.127 1.00 30.44 30 ARG B N 1
ATOM 4652 C CA . ARG B 1 31 ? 80.522 34.534 16.160 1.00 31.31 30 ARG B CA 1
ATOM 4653 C C . ARG B 1 31 ? 80.270 34.033 14.756 1.00 31.24 30 ARG B C 1
ATOM 4654 O O . ARG B 1 31 ? 80.615 32.901 14.416 1.00 32.56 30 ARG B O 1
ATOM 4675 N N . ALA B 1 32 ? 79.653 34.871 13.939 1.00 30.26 31 ALA B N 1
ATOM 4676 C CA . ALA B 1 32 ? 79.379 34.484 12.570 1.00 29.78 31 ALA B CA 1
ATOM 4677 C C . ALA B 1 32 ? 79.688 35.645 11.661 1.00 30.18 31 ALA B C 1
ATOM 4678 O O . ALA B 1 32 ? 79.541 36.817 12.034 1.00 31.27 31 ALA B O 1
ATOM 4685 N N . TYR B 1 33 ? 80.162 35.308 10.472 1.00 32.57 32 TYR B N 1
ATOM 4686 C CA . TYR B 1 33 ? 80.424 36.302 9.455 1.00 35.76 32 TYR B CA 1
ATOM 4687 C C . TYR B 1 33 ? 79.440 36.089 8.326 1.00 33.95 32 TYR B C 1
ATOM 4688 O O . TYR B 1 33 ? 79.345 34.991 7.781 1.00 34.10 32 TYR B O 1
ATOM 4706 N N . TRP B 1 34 ? 78.700 37.143 8.004 1.00 33.67 33 TRP B N 1
ATOM 4707 C CA . TRP B 1 34 ? 77.798 37.129 6.868 1.00 34.68 33 TRP B CA 1
ATOM 4708 C C . TRP B 1 34 ? 78.498 37.796 5.694 1.00 35.29 33 TRP B C 1
ATOM 4709 O O . TRP B 1 34 ? 78.806 38.997 5.723 1.00 35.57 33 TRP B O 1
ATOM 4730 N N . ASN B 1 35 ? 78.750 37.015 4.658 1.00 36.64 34 ASN B N 1
ATOM 4731 C CA . ASN B 1 35 ? 79.486 37.520 3.500 1.00 38.10 34 ASN B CA 1
ATOM 4732 C C . ASN B 1 35 ? 78.605 38.179 2.439 1.00 42.06 34 ASN B C 1
ATOM 4733 O O . ASN B 1 35 ? 79.103 38.631 1.409 1.00 44.84 34 ASN B O 1
ATOM 4744 N N . GLY B 1 36 ? 77.300 38.234 2.696 1.00 42.25 35 GLY B N 1
ATOM 4745 C CA . GLY B 1 36 ? 76.354 38.820 1.766 1.00 39.61 35 GLY B CA 1
ATOM 4746 C C . GLY B 1 36 ? 75.371 37.766 1.301 1.00 38.10 35 GLY B C 1
ATOM 4747 O O . GLY B 1 36 ? 74.325 38.083 0.750 1.00 39.82 35 GLY B O 1
ATOM 4751 N N . HIS B 1 37 ? 75.708 36.503 1.533 1.00 37.43 36 HIS B N 1
ATOM 4752 C CA . HIS B 1 37 ? 74.879 35.407 1.056 1.00 41.10 36 HIS B CA 1
ATOM 4753 C C . HIS B 1 37 ? 74.759 34.246 2.034 1.00 40.69 36 HIS B C 1
ATOM 4754 O O . HIS B 1 37 ? 73.801 33.477 1.962 1.00 40.07 36 HIS B O 1
ATOM 4769 N N . GLN B 1 38 ? 75.722 34.111 2.944 1.00 41.06 37 GLN B N 1
ATOM 4770 C CA . GLN B 1 38 ? 75.752 32.968 3.845 1.00 41.32 37 GLN B CA 1
ATOM 4771 C C . GLN B 1 38 ? 76.464 33.298 5.164 1.00 38.80 37 GLN B C 1
ATOM 4772 O O . GLN B 1 38 ? 77.193 34.294 5.263 1.00 40.14 37 GLN B O 1
ATOM 4786 N N . LEU B 1 39 ? 76.219 32.465 6.170 1.00 36.69 38 LEU B N 1
ATOM 4787 C CA . LEU B 1 39 ? 76.800 32.635 7.496 1.00 34.48 38 LEU B CA 1
ATOM 4788 C C . LEU B 1 39 ? 77.983 31.691 7.668 1.00 34.36 38 LEU B C 1
ATOM 4789 O O . LEU B 1 39 ? 77.843 30.471 7.515 1.00 33.32 38 LEU B O 1
ATOM 4805 N N . ILE B 1 40 ? 79.139 32.275 8.007 1.00 37.04 39 ILE B N 1
ATOM 4806 C CA . ILE B 1 40 ? 80.420 31.557 8.078 1.00 38.37 39 ILE B CA 1
ATOM 4807 C C . ILE B 1 40 ? 81.030 31.614 9.484 1.00 37.88 39 ILE B C 1
ATOM 4808 O O . ILE B 1 40 ? 81.100 32.680 10.089 1.00 37.90 39 ILE B O 1
ATOM 4824 N N . SER B 1 41 ? 81.467 30.465 9.995 1.00 39.47 40 SER B N 1
ATOM 4825 C CA . SER B 1 41 ? 82.052 30.374 11.338 1.00 40.50 40 SER B CA 1
ATOM 4826 C C . SER B 1 41 ? 83.468 30.973 11.474 1.00 44.58 40 SER B C 1
ATOM 4827 O O . SER B 1 41 ? 84.067 31.446 10.495 1.00 42.70 40 SER B O 1
ATOM 4835 N N . LYS B 1 42 ? 83.985 30.941 12.706 1.00 47.68 41 LYS B N 1
ATOM 4836 C CA . LYS B 1 42 ? 85.362 31.353 13.001 1.00 48.90 41 LYS B CA 1
ATOM 4837 C C . LYS B 1 42 ? 86.335 30.596 12.090 1.00 49.68 41 LYS B C 1
ATOM 4838 O O . LYS B 1 42 ? 87.205 31.194 11.462 1.00 51.14 41 LYS B O 1
ATOM 4857 N N . GLN B 1 43 ? 86.163 29.279 12.008 1.00 49.98 42 GLN B N 1
ATOM 4858 C CA . GLN B 1 43 ? 87.049 28.432 11.222 1.00 50.89 42 GLN B CA 1
ATOM 4859 C C . GLN B 1 43 ? 86.718 28.419 9.738 1.00 52.97 42 GLN B C 1
ATOM 4860 O O . GLN B 1 43 ? 87.334 27.677 8.973 1.00 53.97 42 GLN B O 1
ATOM 4874 N N . GLY B 1 44 ? 85.741 29.217 9.321 1.00 53.61 43 GLY B N 1
ATOM 4875 C CA . GLY B 1 44 ? 85.419 29.329 7.909 1.00 52.88 43 GLY B CA 1
ATOM 4876 C C . GLY B 1 44 ? 84.489 28.248 7.383 1.00 51.77 43 GLY B C 1
ATOM 4877 O O . GLY B 1 44 ? 84.444 27.995 6.182 1.00 53.02 43 GLY B O 1
ATOM 4881 N N . ASN B 1 45 ? 83.738 27.604 8.268 1.00 49.59 44 ASN B N 1
ATOM 4882 C CA . ASN B 1 45 ? 82.712 26.670 7.822 1.00 47.16 44 ASN B CA 1
ATOM 4883 C C . ASN B 1 45 ? 81.373 27.404 7.616 1.00 46.67 44 ASN B C 1
ATOM 4884 O O . ASN B 1 45 ? 81.117 28.443 8.236 1.00 47.78 44 ASN B O 1
ATOM 4895 N N . ILE B 1 46 ? 80.541 26.882 6.720 1.00 45.10 45 ILE B N 1
ATOM 4896 C CA . ILE B 1 46 ? 79.248 27.502 6.447 1.00 43.39 45 ILE B CA 1
ATOM 4897 C C . ILE B 1 46 ? 78.207 26.932 7.380 1.00 38.06 45 ILE B C 1
ATOM 4898 O O . ILE B 1 46 ? 78.019 25.715 7.442 1.00 36.89 45 ILE B O 1
ATOM 4914 N N . PHE B 1 47 ? 77.548 27.826 8.111 1.00 36.50 46 PHE B N 1
ATOM 4915 C CA . PHE B 1 47 ? 76.457 27.455 8.987 1.00 33.73 46 PHE B CA 1
ATOM 4916 C C . PHE B 1 47 ? 75.274 27.090 8.122 1.00 29.99 46 PHE B C 1
ATOM 4917 O O . PHE B 1 47 ? 74.928 27.822 7.195 1.00 29.52 46 PHE B O 1
ATOM 4934 N N . THR B 1 48 ? 74.658 25.954 8.426 1.00 28.17 47 THR B N 1
ATOM 4935 C CA . THR B 1 48 ? 73.480 25.502 7.689 1.00 26.40 47 THR B CA 1
ATOM 4936 C C . THR B 1 48 ? 72.249 26.242 8.189 1.00 26.31 47 THR B C 1
ATOM 4937 O O . THR B 1 48 ? 71.294 25.613 8.661 1.00 27.50 47 THR B O 1
ATOM 4948 N N . ALA B 1 49 ? 72.286 27.572 8.096 1.00 25.29 48 ALA B N 1
ATOM 4949 C CA . ALA B 1 49 ? 71.169 28.406 8.512 1.00 24.37 48 ALA B CA 1
ATOM 4950 C C . ALA B 1 49 ? 69.997 28.176 7.553 1.00 23.21 48 ALA B C 1
ATOM 4951 O O . ALA B 1 49 ? 70.179 28.242 6.348 1.00 22.22 48 ALA B O 1
ATOM 4958 N N . PRO B 1 50 ? 68.784 27.894 8.087 1.00 21.39 49 PRO B N 1
ATOM 4959 C CA . PRO B 1 50 ? 67.646 27.730 7.176 1.00 20.27 49 PRO B CA 1
ATOM 4960 C C . PRO B 1 50 ? 67.321 28.964 6.339 1.00 22.12 49 PRO B C 1
ATOM 4961 O O . PRO B 1 50 ? 67.591 30.115 6.718 1.00 21.17 49 PRO B O 1
ATOM 4972 N N . THR B 1 51 ? 66.705 28.707 5.191 1.00 24.06 50 THR B N 1
ATOM 4973 C CA . THR B 1 51 ? 66.413 29.768 4.252 1.00 23.62 50 THR B CA 1
ATOM 4974 C C . THR B 1 51 ? 65.491 30.810 4.886 1.00 20.56 50 THR B C 1
ATOM 4975 O O . THR B 1 51 ? 65.652 32.001 4.615 1.00 21.62 50 THR B O 1
ATOM 4986 N N . TRP B 1 52 ? 64.540 30.364 5.729 1.00 19.17 51 TRP B N 1
ATOM 4987 C CA . TRP B 1 52 ? 63.638 31.280 6.432 1.00 15.44 51 TRP B CA 1
ATOM 4988 C C . TRP B 1 52 ? 64.329 32.034 7.583 1.00 14.04 51 TRP B C 1
ATOM 4989 O O . TRP B 1 52 ? 63.782 32.994 8.107 1.00 11.96 51 TRP B O 1
ATOM 5010 N N . PHE B 1 53 ? 65.535 31.605 7.969 1.00 15.47 52 PHE B N 1
ATOM 5011 C CA . PHE B 1 53 ? 66.298 32.340 8.975 1.00 15.59 52 PHE B CA 1
ATOM 5012 C C . PHE B 1 53 ? 67.061 33.498 8.342 1.00 16.68 52 PHE B C 1
ATOM 5013 O O . PHE B 1 53 ? 67.078 34.602 8.868 1.00 16.60 52 PHE B O 1
ATOM 5030 N N . ILE B 1 54 ? 67.700 33.239 7.204 1.00 20.60 53 ILE B N 1
ATOM 5031 C CA . ILE B 1 54 ? 68.455 34.285 6.506 1.00 22.45 53 ILE B CA 1
ATOM 5032 C C . ILE B 1 54 ? 67.626 35.042 5.464 1.00 24.97 53 ILE B C 1
ATOM 5033 O O . ILE B 1 54 ? 68.158 35.873 4.734 1.00 24.61 53 ILE B O 1
ATOM 5049 N N . ALA B 1 55 ? 66.325 34.764 5.399 1.00 25.73 54 ALA B N 1
ATOM 5050 C CA . ALA B 1 55 ? 65.469 35.435 4.441 1.00 22.89 54 ALA B CA 1
ATOM 5051 C C . ALA B 1 55 ? 65.582 36.945 4.560 1.00 21.90 54 ALA B C 1
ATOM 5052 O O . ALA B 1 55 ? 65.533 37.512 5.653 1.00 22.06 54 ALA B O 1
ATOM 5059 N N . SER B 1 56 ? 65.687 37.597 3.411 1.00 21.69 55 SER B N 1
ATOM 5060 C CA . SER B 1 56 ? 65.681 39.058 3.325 1.00 23.21 55 SER B CA 1
ATOM 5061 C C . SER B 1 56 ? 66.993 39.703 3.760 1.00 23.87 55 SER B C 1
ATOM 5062 O O . SER B 1 56 ? 67.115 40.916 3.706 1.00 24.21 55 SER B O 1
ATOM 5070 N N . PHE B 1 57 ? 67.951 38.907 4.225 1.00 25.50 56 PHE B N 1
ATOM 5071 C CA . PHE B 1 57 ? 69.204 39.475 4.693 1.00 24.65 56 PHE B CA 1
ATOM 5072 C C . PHE B 1 57 ? 69.823 40.298 3.582 1.00 28.29 56 PHE B C 1
ATOM 5073 O O . PHE B 1 57 ? 69.830 39.870 2.428 1.00 31.43 56 PHE B O 1
ATOM 5090 N N . PRO B 1 58 ? 70.346 41.481 3.931 1.00 29.11 57 PRO B N 1
ATOM 5091 C CA . PRO B 1 58 ? 70.919 42.363 2.917 1.00 30.84 57 PRO B CA 1
ATOM 5092 C C . PRO B 1 58 ? 72.184 41.757 2.352 1.00 33.12 57 PRO B C 1
ATOM 5093 O O . PRO B 1 58 ? 72.757 40.786 2.848 1.00 34.57 57 PRO B O 1
ATOM 5104 N N . THR B 1 59 ? 72.613 42.343 1.259 1.00 36.62 58 THR B N 1
ATOM 5105 C CA . THR B 1 59 ? 73.702 41.777 0.522 1.00 40.42 58 THR B CA 1
ATOM 5106 C C . THR B 1 59 ? 75.048 42.249 1.120 1.00 40.52 58 THR B C 1
ATOM 5107 O O . THR B 1 59 ? 76.107 41.709 0.817 1.00 43.66 58 THR B O 1
ATOM 5118 N N . THR B 1 60 ? 74.977 43.223 2.021 1.00 38.12 59 THR B N 1
ATOM 5119 C CA . THR B 1 60 ? 76.156 43.775 2.693 1.00 35.98 59 THR B CA 1
ATOM 5120 C C . THR B 1 60 ? 76.848 42.805 3.660 1.00 38.57 59 THR B C 1
ATOM 5121 O O . THR B 1 60 ? 76.217 41.934 4.260 1.00 39.95 59 THR B O 1
ATOM 5132 N N . ALA B 1 61 ? 78.150 42.968 3.847 1.00 37.06 60 ALA B N 1
ATOM 5133 C CA . ALA B 1 61 ? 78.859 42.097 4.773 1.00 33.48 60 ALA B CA 1
ATOM 5134 C C . ALA B 1 61 ? 78.584 42.549 6.193 1.00 37.61 60 ALA B C 1
ATOM 5135 O O . ALA B 1 61 ? 78.528 43.752 6.460 1.00 41.08 60 ALA B O 1
ATOM 5159 N N . ASP B 1 63 ? 79.339 41.512 10.543 1.00 31.62 62 ASP B N 1
ATOM 5160 C CA . ASP B 1 63 ? 79.893 40.755 11.666 1.00 31.82 62 ASP B CA 1
ATOM 5161 C C . ASP B 1 63 ? 78.869 40.660 12.776 1.00 27.84 62 ASP B C 1
ATOM 5162 O O . ASP B 1 63 ? 78.335 41.681 13.207 1.00 26.21 62 ASP B O 1
ATOM 5171 N N . GLY B 1 64 ? 78.643 39.464 13.304 1.00 27.75 63 GLY B N 1
ATOM 5172 C CA . GLY B 1 64 ? 77.717 39.351 14.410 1.00 27.33 63 GLY B CA 1
ATOM 5173 C C . GLY B 1 64 ? 77.875 38.132 15.272 1.00 27.50 63 GLY B C 1
ATOM 5174 O O . GLY B 1 64 ? 78.699 37.256 15.010 1.00 29.94 63 GLY B O 1
ATOM 5178 N N . GLU B 1 65 ? 77.054 38.099 16.315 1.00 24.78 64 GLU B N 1
ATOM 5179 C CA . GLU B 1 65 ? 76.977 36.987 17.228 1.00 22.66 64 GLU B CA 1
ATOM 5180 C C . GLU B 1 65 ? 75.622 36.278 17.097 1.00 20.19 64 GLU B C 1
ATOM 5181 O O . GLU B 1 65 ? 74.576 36.897 17.248 1.00 20.10 64 GLU B O 1
ATOM 5193 N N . LEU B 1 66 ? 75.656 34.993 16.807 1.00 18.32 65 LEU B N 1
ATOM 5194 C CA . LEU B 1 66 ? 74.455 34.164 16.906 1.00 19.14 65 LEU B CA 1
ATOM 5195 C C . LEU B 1 66 ? 74.231 33.916 18.390 1.00 18.10 65 LEU B C 1
ATOM 5196 O O . LEU B 1 66 ? 75.092 33.365 19.079 1.00 17.47 65 LEU B O 1
ATOM 5212 N N . TRP B 1 67 ? 73.060 34.315 18.869 1.00 16.59 66 TRP B N 1
ATOM 5213 C CA . TRP B 1 67 ? 72.809 34.403 20.290 1.00 17.46 66 TRP B CA 1
ATOM 5214 C C . TRP B 1 67 ? 71.320 34.248 20.568 1.00 16.87 66 TRP B C 1
ATOM 5215 O O . TRP B 1 67 ? 70.492 34.749 19.812 1.00 17.29 66 TRP B O 1
ATOM 5236 N N . ILE B 1 68 ? 70.981 33.521 21.627 1.00 15.74 67 ILE B N 1
ATOM 5237 C CA . ILE B 1 68 ? 69.572 33.356 22.019 1.00 14.57 67 ILE B CA 1
ATOM 5238 C C . ILE B 1 68 ? 69.198 34.328 23.138 1.00 15.36 67 ILE B C 1
ATOM 5239 O O . ILE B 1 68 ? 68.263 35.121 22.988 1.00 14.65 67 ILE B O 1
ATOM 5255 N N . ALA B 1 69 ? 69.986 34.294 24.223 1.00 16.90 68 ALA B N 1
ATOM 5256 C CA . ALA B 1 69 ? 69.774 35.097 25.428 1.00 16.99 68 ALA B CA 1
ATOM 5257 C C . ALA B 1 69 ? 70.952 34.870 26.339 1.00 17.81 68 ALA B C 1
ATOM 5258 O O . ALA B 1 69 ? 71.776 34.016 26.055 1.00 17.05 68 ALA B O 1
ATOM 5265 N N . ARG B 1 70 ? 71.018 35.614 27.442 1.00 18.49 69 ARG B N 1
ATOM 5266 C CA . ARG B 1 70 ? 72.016 35.352 28.474 1.00 19.54 69 ARG B CA 1
ATOM 5267 C C . ARG B 1 70 ? 71.937 33.914 28.965 1.00 20.71 69 ARG B C 1
ATOM 5268 O O . ARG B 1 70 ? 70.854 33.317 29.053 1.00 21.31 69 ARG B O 1
ATOM 5289 N N . GLN B 1 71 ? 73.095 33.346 29.281 1.00 21.12 70 GLN B N 1
ATOM 5290 C CA . GLN B 1 71 ? 73.152 31.997 29.842 1.00 22.69 70 GLN B CA 1
ATOM 5291 C C . GLN B 1 71 ? 72.617 30.923 28.906 1.00 21.74 70 GLN B C 1
ATOM 5292 O O . GLN B 1 71 ? 72.095 29.908 29.364 1.00 20.73 70 GLN B O 1
ATOM 5306 N N . GLN B 1 72 ? 72.765 31.125 27.603 1.00 21.91 71 GLN B N 1
ATOM 5307 C CA . GLN B 1 72 ? 72.343 30.114 26.650 1.00 21.28 71 GLN B CA 1
ATOM 5308 C C . GLN B 1 72 ? 73.424 29.796 25.632 1.00 19.91 71 GLN B C 1
ATOM 5309 O O . GLN B 1 72 ? 73.148 29.515 24.473 1.00 22.77 71 GLN B O 1
ATOM 5323 N N . PHE B 1 73 ? 74.672 29.827 26.059 1.00 20.82 72 PHE B N 1
ATOM 5324 C CA . PHE B 1 73 ? 75.743 29.562 25.119 1.00 22.48 72 PHE B CA 1
ATOM 5325 C C . PHE B 1 73 ? 75.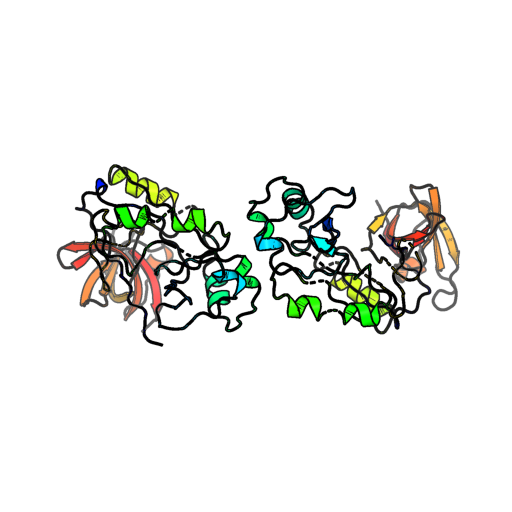716 28.109 24.616 1.00 24.12 72 PHE B C 1
ATOM 5326 O O . PHE B 1 73 ? 75.844 27.848 23.415 1.00 23.65 72 PHE B O 1
ATOM 5343 N N . GLU B 1 74 ? 75.588 27.151 25.533 1.00 26.89 73 GLU B N 1
ATOM 5344 C CA . GLU B 1 74 ? 75.615 25.752 25.113 1.00 28.80 73 GLU B CA 1
ATOM 5345 C C . GLU B 1 74 ? 74.428 25.444 24.201 1.00 27.35 73 GLU B C 1
ATOM 5346 O O . GLU B 1 74 ? 74.555 24.687 23.218 1.00 26.18 73 GLU B O 1
ATOM 5358 N N . THR B 1 75 ? 73.284 26.057 24.500 1.00 24.94 74 THR B N 1
ATOM 5359 C CA . THR B 1 75 ? 72.102 25.892 23.662 1.00 22.33 74 THR B CA 1
ATOM 5360 C C . THR B 1 75 ? 72.404 26.394 22.250 1.00 21.22 74 THR B C 1
ATOM 5361 O O . THR B 1 75 ? 72.245 25.653 21.273 1.00 23.19 74 THR B O 1
ATOM 5372 N N . VAL B 1 76 ? 72.842 27.645 22.123 1.00 21.00 75 VAL B N 1
ATOM 5373 C CA . VAL B 1 76 ? 73.029 28.208 20.787 1.00 21.44 75 VAL B CA 1
ATOM 5374 C C . VAL B 1 76 ? 74.162 27.477 20.053 1.00 23.62 75 VAL B C 1
ATOM 5375 O O . VAL B 1 76 ? 74.094 27.271 18.833 1.00 25.09 75 VAL B O 1
ATOM 5388 N N . SER B 1 77 ? 75.184 27.065 20.804 1.00 25.07 76 SER B N 1
ATOM 5389 C CA . SER B 1 77 ? 76.281 26.301 20.242 1.00 28.53 76 SER B CA 1
ATOM 5390 C C . SER B 1 77 ? 75.768 25.000 19.645 1.00 26.90 76 SER B C 1
ATOM 5391 O O . SER B 1 77 ? 76.102 24.653 18.516 1.00 27.38 76 SER B O 1
ATOM 5399 N N . GLY B 1 78 ? 74.956 24.272 20.395 1.00 26.99 77 GLY B N 1
ATOM 5400 C CA . GLY B 1 78 ? 74.403 23.025 19.878 1.00 26.27 77 GLY B CA 1
ATOM 5401 C C . GLY B 1 78 ? 73.622 23.190 18.574 1.00 26.63 77 GLY B C 1
ATOM 5402 O O . GLY B 1 78 ? 73.794 22.418 17.625 1.00 25.71 77 GLY B O 1
ATOM 5406 N N . ILE B 1 79 ? 72.770 24.209 18.516 1.00 25.85 78 ILE B N 1
ATOM 5407 C CA . ILE B 1 79 ? 71.942 24.429 17.335 1.00 25.84 78 ILE B CA 1
ATOM 5408 C C . ILE B 1 79 ? 72.818 24.822 16.150 1.00 27.39 78 ILE B C 1
ATOM 5409 O O . ILE B 1 79 ? 72.764 24.219 15.081 1.00 27.87 78 ILE B O 1
ATOM 5425 N N . ALA B 1 80 ? 73.641 25.834 16.356 1.00 29.21 79 ALA B N 1
ATOM 5426 C CA . ALA B 1 80 ? 74.416 26.401 15.273 1.00 32.72 79 ALA B CA 1
ATOM 5427 C C . ALA B 1 80 ? 75.348 25.377 14.656 1.00 35.70 79 ALA B C 1
ATOM 5428 O O . ALA B 1 80 ? 75.608 25.431 13.454 1.00 38.05 79 ALA B O 1
ATOM 5435 N N . ARG B 1 81 ? 75.843 24.445 15.472 1.00 35.54 80 ARG B N 1
ATOM 5436 C CA . ARG B 1 81 ? 76.807 23.452 14.995 1.00 37.86 80 ARG B CA 1
ATOM 5437 C C . ARG B 1 81 ? 76.115 22.235 14.394 1.00 35.77 80 ARG B C 1
ATOM 5438 O O . ARG B 1 81 ? 76.755 21.381 13.789 1.00 36.76 80 ARG B O 1
ATOM 5459 N N . THR B 1 82 ? 74.803 22.158 14.546 1.00 34.79 81 THR B N 1
ATOM 5460 C CA . THR B 1 82 ? 74.045 21.076 13.952 1.00 32.28 81 THR B CA 1
ATOM 5461 C C . THR B 1 82 ? 74.030 21.259 12.437 1.00 32.92 81 THR B C 1
ATOM 5462 O O . THR B 1 82 ? 73.719 22.343 11.941 1.00 32.88 81 THR B O 1
ATOM 5473 N N . GLN B 1 83 ? 74.399 20.208 11.707 1.00 33.43 82 GLN B N 1
ATOM 5474 C CA . GLN B 1 83 ? 74.350 20.227 10.241 1.00 34.08 82 GLN B CA 1
ATOM 5475 C C . GLN B 1 83 ? 72.975 19.765 9.749 1.00 34.25 82 GLN B C 1
ATOM 5476 O O . GLN B 1 83 ? 72.746 18.583 9.510 1.00 33.82 82 GLN B O 1
ATOM 5490 N N . ASP B 1 84 ? 72.045 20.712 9.657 1.00 35.06 83 ASP B N 1
ATOM 5491 C CA . ASP B 1 84 ? 70.715 20.463 9.125 1.00 31.30 83 ASP B CA 1
ATOM 5492 C C . ASP B 1 84 ? 70.085 21.812 8.793 1.00 29.13 83 ASP B C 1
ATOM 5493 O O . ASP B 1 84 ? 69.705 22.566 9.685 1.00 27.89 83 ASP B O 1
ATOM 5502 N N . ASN B 1 85 ? 69.996 22.128 7.507 1.00 27.64 84 ASN B N 1
ATOM 5503 C CA . ASN B 1 85 ? 69.429 23.399 7.088 1.00 26.47 84 ASN B CA 1
ATOM 5504 C C . ASN B 1 85 ? 67.884 23.459 7.192 1.00 26.61 84 ASN B C 1
ATOM 5505 O O . ASN B 1 85 ? 67.271 24.421 6.736 1.00 28.56 84 ASN B O 1
ATOM 5516 N N . GLN B 1 86 ? 67.272 22.447 7.805 1.00 26.70 85 GLN B N 1
ATOM 5517 C CA . GLN B 1 86 ? 65.828 22.439 8.043 1.00 26.83 85 GLN B CA 1
ATOM 5518 C C . GLN B 1 86 ? 65.511 22.547 9.531 1.00 24.42 85 GLN B C 1
ATOM 5519 O O . GLN B 1 86 ? 64.353 22.419 9.927 1.00 26.03 85 GLN B O 1
ATOM 5533 N N . ASN B 1 87 ? 66.544 22.776 10.340 1.00 22.35 86 ASN B N 1
ATOM 5534 C CA . ASN B 1 87 ? 66.454 22.780 11.795 1.00 21.56 86 ASN B CA 1
ATOM 5535 C C . ASN B 1 87 ? 65.640 23.937 12.328 1.00 20.54 86 ASN B C 1
ATOM 5536 O O . ASN B 1 87 ? 66.074 25.095 12.315 1.00 20.18 86 ASN B O 1
ATOM 5547 N N . GLU B 1 88 ? 64.447 23.627 12.813 1.00 19.47 87 GLU B N 1
ATOM 5548 C CA . GLU B 1 88 ? 63.554 24.676 13.284 1.00 19.49 87 GLU B CA 1
ATOM 5549 C C . GLU B 1 88 ? 64.010 25.378 14.556 1.00 17.29 87 GLU B C 1
ATOM 5550 O O . GLU B 1 88 ? 63.517 26.467 14.880 1.00 15.18 87 GLU B O 1
ATOM 5562 N N . GLN B 1 89 ? 64.975 24.796 15.257 1.00 18.31 88 GLN B N 1
ATOM 5563 C CA . GLN B 1 89 ? 65.484 25.414 16.482 1.00 18.76 88 GLN B CA 1
ATOM 5564 C C . GLN B 1 89 ? 66.208 26.721 16.181 1.00 16.50 88 GLN B C 1
ATOM 5565 O O . GLN B 1 89 ? 66.427 27.519 17.084 1.00 15.74 88 GLN B O 1
ATOM 5579 N N . TRP B 1 90 ? 66.556 26.951 14.908 1.00 14.98 89 TRP B N 1
ATOM 5580 C CA . TRP B 1 90 ? 67.086 28.252 14.528 1.00 14.76 89 TRP B CA 1
ATOM 5581 C C . TRP B 1 90 ? 66.113 29.410 14.840 1.00 14.24 89 TRP B C 1
ATOM 5582 O O . TRP B 1 90 ? 66.569 30.549 14.987 1.00 15.59 89 TRP B O 1
ATOM 5603 N N . LYS B 1 91 ? 64.808 29.137 14.998 1.00 13.20 90 LYS B N 1
ATOM 5604 C CA . LYS B 1 91 ? 63.850 30.210 15.336 1.00 12.04 90 LYS B CA 1
ATOM 5605 C C . LYS B 1 91 ? 64.165 30.856 16.703 1.00 11.77 90 LYS B C 1
ATOM 5606 O O . LYS B 1 91 ? 63.638 31.907 17.037 1.00 11.97 90 LYS B O 1
ATOM 5625 N N . GLN B 1 92 ? 65.001 30.205 17.501 1.00 11.97 91 GLN B N 1
ATOM 5626 C CA . GLN B 1 92 ? 65.378 30.722 18.818 1.00 11.68 91 GLN B CA 1
ATOM 5627 C C . GLN B 1 92 ? 66.549 31.707 18.745 1.00 12.05 91 GLN B C 1
ATOM 5628 O O . GLN B 1 92 ? 66.822 32.451 19.702 1.00 14.36 91 GLN B O 1
ATOM 5642 N N . ILE B 1 93 ? 67.245 31.693 17.618 1.00 12.14 92 ILE B N 1
ATOM 5643 C CA . ILE B 1 93 ? 68.505 32.417 17.489 1.00 14.12 92 ILE B CA 1
ATOM 5644 C C . ILE B 1 93 ? 68.297 33.781 16.854 1.00 13.54 92 ILE B C 1
ATOM 5645 O O . ILE B 1 93 ? 67.417 33.951 16.029 1.00 14.39 92 ILE B O 1
ATOM 5661 N N . LYS B 1 94 ? 69.099 34.756 17.249 1.00 14.51 93 LYS B N 1
ATOM 5662 C CA . LYS B 1 94 ? 69.197 36.015 16.536 1.00 15.22 93 LYS B CA 1
ATOM 5663 C C . LYS B 1 94 ? 70.644 36.210 16.100 1.00 15.63 93 LYS B C 1
ATOM 5664 O O . LYS B 1 94 ? 71.552 35.866 16.843 1.00 15.87 93 LYS B O 1
ATOM 5683 N N . PHE B 1 95 ? 70.835 36.753 14.900 1.00 17.29 94 PHE B N 1
ATOM 5684 C CA . PHE B 1 95 ? 72.141 37.216 14.434 1.00 19.90 94 PHE B CA 1
ATOM 5685 C C . PHE B 1 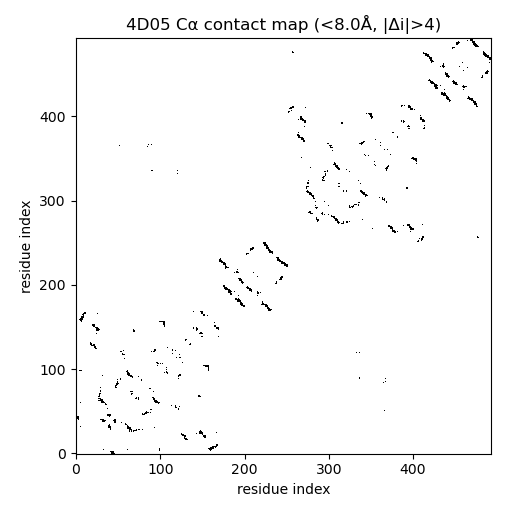95 ? 72.244 38.653 14.904 1.00 19.55 94 PHE B C 1
ATOM 5686 O O . PHE B 1 95 ? 71.596 39.560 14.344 1.00 17.45 94 PHE B O 1
ATOM 5720 N N . ILE B 1 97 ? 74.162 41.835 15.258 1.00 20.88 96 ILE B N 1
ATOM 5721 C CA . ILE B 1 97 ? 75.305 42.429 14.567 1.00 22.14 96 ILE B CA 1
ATOM 5722 C C . ILE B 1 97 ? 75.962 43.555 15.361 1.00 22.97 96 ILE B C 1
ATOM 5723 O O . ILE B 1 97 ? 75.333 44.261 16.154 1.00 20.67 96 ILE B O 1
ATOM 5739 N N . PHE B 1 98 ? 77.262 43.697 15.146 1.00 24.66 97 PHE B N 1
ATOM 5740 C CA . PHE B 1 98 ? 78.029 44.701 15.863 1.00 25.34 97 PHE B CA 1
ATOM 5741 C C . PHE B 1 98 ? 79.042 45.428 14.980 1.00 26.62 97 PHE B C 1
ATOM 5742 O O . PHE B 1 98 ? 79.572 46.453 15.395 1.00 29.81 97 PHE B O 1
ATOM 5759 N N . ASP B 1 99 ? 79.331 44.918 13.782 1.00 27.80 98 ASP B N 1
ATOM 5760 C CA . ASP B 1 99 ? 80.107 45.719 12.821 1.00 30.10 98 ASP B CA 1
ATOM 5761 C C . ASP B 1 99 ? 79.818 45.448 11.345 1.00 33.56 98 ASP B C 1
ATOM 5762 O O . ASP B 1 99 ? 79.271 44.394 10.971 1.00 36.07 98 ASP B O 1
ATOM 5771 N N . LEU B 1 100 ? 80.149 46.454 10.529 1.00 35.37 99 LEU B N 1
ATOM 5772 C CA . LEU B 1 100 ? 80.041 46.388 9.071 1.00 38.38 99 LEU B CA 1
ATOM 5773 C C . LEU B 1 100 ? 81.458 46.449 8.545 1.00 39.80 99 LEU B C 1
ATOM 5774 O O . LEU B 1 100 ? 82.001 47.534 8.345 1.00 39.51 99 LEU B O 1
ATOM 5790 N N . PRO B 1 101 ? 82.074 45.277 8.360 1.00 40.68 100 PRO B N 1
ATOM 5791 C CA . PRO B 1 101 ? 83.510 45.139 8.090 1.00 42.15 100 PRO B CA 1
ATOM 5792 C C . PRO B 1 101 ? 83.991 45.724 6.768 1.00 44.12 100 PRO B C 1
ATOM 5793 O O . PRO B 1 101 ? 85.127 46.194 6.710 1.00 45.98 100 PRO B O 1
ATOM 5804 N N . LYS B 1 102 ? 83.172 45.687 5.724 1.00 44.48 101 LYS B N 1
ATOM 5805 C CA . LYS B 1 102 ? 83.599 46.216 4.433 1.00 43.64 101 LYS B CA 1
ATOM 5806 C C . LYS B 1 102 ? 83.315 47.708 4.311 1.00 43.40 101 LYS B C 1
ATOM 5807 O O . LYS B 1 102 ? 83.580 48.320 3.268 1.00 44.30 101 LYS B O 1
ATOM 5826 N N . SER B 1 103 ? 82.781 48.308 5.364 1.00 43.38 102 SER B N 1
ATOM 5827 C CA . SER B 1 103 ? 82.582 49.742 5.335 1.00 46.73 102 SER B CA 1
ATOM 5828 C C . SER B 1 103 ? 83.916 50.430 5.603 1.00 48.65 102 SER B C 1
ATOM 5829 O O . SER B 1 103 ? 84.759 49.940 6.364 1.00 48.75 102 SER B O 1
ATOM 5837 N N . THR B 1 104 ? 84.088 51.577 4.967 1.00 48.31 103 THR B N 1
ATOM 5838 C CA . THR B 1 104 ? 85.347 52.286 4.993 1.00 46.24 103 THR B CA 1
ATOM 5839 C C . THR B 1 104 ? 85.206 53.459 5.927 1.00 47.65 103 THR B C 1
ATOM 5840 O O . THR B 1 104 ? 86.100 54.291 6.028 1.00 51.45 103 THR B O 1
ATOM 5851 N N . VAL B 1 105 ? 84.069 53.527 6.602 1.00 44.69 104 VAL B N 1
ATOM 5852 C CA . VAL B 1 105 ? 83.724 54.700 7.389 1.00 41.18 104 VAL B CA 1
ATOM 5853 C C . VAL B 1 105 ? 83.999 54.425 8.874 1.00 44.22 104 VAL B C 1
ATOM 5854 O O . VAL B 1 105 ? 84.502 53.340 9.221 1.00 45.24 104 VAL B O 1
ATOM 5867 N N . SER B 1 106 ? 83.728 55.416 9.730 1.00 44.80 105 SER B N 1
ATOM 5868 C CA . SER B 1 106 ? 83.924 55.292 11.175 1.00 45.46 105 SER B CA 1
ATOM 5869 C C . SER B 1 106 ? 82.763 54.624 11.894 1.00 46.09 105 SER B C 1
ATOM 5870 O O . SER B 1 106 ? 81.622 54.628 11.402 1.00 45.29 105 SER B O 1
ATOM 5878 N N . PHE B 1 107 ? 83.050 54.129 13.099 1.00 46.18 106 PHE B N 1
ATOM 5879 C CA . PHE B 1 107 ? 82.104 53.286 13.826 1.00 44.27 106 PHE B CA 1
ATOM 5880 C C . PHE B 1 107 ? 80.832 54.048 14.210 1.00 43.74 106 PHE B C 1
ATOM 5881 O O . PHE B 1 107 ? 79.735 53.482 14.201 1.00 41.77 106 PHE B O 1
ATOM 5898 N N . GLU B 1 108 ? 80.977 55.328 14.544 1.00 43.74 107 GLU B N 1
ATOM 5899 C CA . GLU B 1 108 ? 79.820 56.147 14.867 1.00 45.52 107 GLU B CA 1
ATOM 5900 C C . GLU B 1 108 ? 78.783 56.116 13.737 1.00 46.61 107 GLU B C 1
ATOM 5901 O O . GLU B 1 108 ? 77.586 55.915 13.981 1.00 45.44 107 GLU B O 1
ATOM 5913 N N . GLN B 1 109 ? 79.233 56.325 12.503 0.82 46.70 108 GLN B N 1
ATOM 5914 C CA . GLN B 1 109 ? 78.324 56.266 11.364 0.82 46.70 108 GLN B CA 1
ATOM 5915 C C . GLN B 1 109 ? 78.035 54.820 10.959 0.82 44.66 108 GLN B C 1
ATOM 5916 O O . GLN B 1 109 ? 77.012 54.540 10.333 0.82 42.68 108 GLN B O 1
ATOM 5930 N N . ARG B 1 110 ? 78.938 53.907 11.302 1.00 44.64 109 ARG B N 1
ATOM 5931 C CA . ARG B 1 110 ? 78.700 52.479 11.058 1.00 44.61 109 ARG B CA 1
ATOM 5932 C C . ARG B 1 110 ? 77.487 51.992 11.842 1.00 41.75 109 ARG B C 1
ATOM 5933 O O . ARG B 1 110 ? 76.670 51.195 11.335 1.00 41.83 109 ARG B O 1
ATOM 5954 N N . ILE B 1 111 ? 77.362 52.465 13.077 1.00 38.97 110 ILE B N 1
ATOM 5955 C CA . ILE B 1 111 ? 76.171 52.175 13.866 1.00 38.69 110 ILE B CA 1
ATOM 5956 C C . ILE B 1 111 ? 74.912 52.651 13.129 1.00 39.21 110 ILE B C 1
ATOM 5957 O O . ILE B 1 111 ? 73.936 51.913 13.002 1.00 38.04 110 ILE B O 1
ATOM 5973 N N . ASN B 1 112 ? 74.945 53.890 12.648 1.00 40.42 111 ASN B N 1
ATOM 5974 C CA . ASN B 1 112 ? 73.825 54.470 11.914 1.00 42.01 111 ASN B CA 1
ATOM 5975 C C . ASN B 1 112 ? 73.436 53.602 10.714 1.00 40.17 111 ASN B C 1
ATOM 5976 O O . ASN B 1 112 ? 72.249 53.368 10.460 1.00 42.15 111 ASN B O 1
ATOM 5987 N N . LYS B 1 113 ? 74.441 53.107 9.995 1.00 36.89 112 LYS B N 1
ATOM 5988 C CA . LYS B 1 113 ? 74.219 52.232 8.856 1.00 34.58 112 LYS B CA 1
ATOM 5989 C C . LYS B 1 113 ? 73.586 50.895 9.262 1.00 36.44 112 LYS B C 1
ATOM 5990 O O . LYS B 1 113 ? 72.682 50.379 8.587 1.00 36.33 112 LYS B O 1
ATOM 6026 N N . GLN B 1 115 ? 71.730 50.367 11.841 1.00 33.99 114 GLN B N 1
ATOM 6027 C CA . GLN B 1 115 ? 70.363 50.582 12.269 1.00 36.37 114 GLN B CA 1
ATOM 6028 C C . GLN B 1 115 ? 69.444 50.524 11.067 1.00 38.27 114 GLN B C 1
ATOM 6029 O O . GLN B 1 115 ? 68.394 49.894 11.117 1.00 37.92 114 GLN B O 1
ATOM 6043 N N . THR B 1 116 ? 69.841 51.168 9.976 1.00 38.31 115 THR B N 1
ATOM 6044 C CA . THR B 1 116 ? 68.949 51.239 8.828 1.00 36.67 115 THR B CA 1
ATOM 6045 C C . THR B 1 116 ? 68.904 49.881 8.129 1.00 36.99 115 THR B C 1
ATOM 6046 O O . THR B 1 116 ? 67.868 49.512 7.593 1.00 35.33 115 THR B O 1
ATOM 6057 N N . LEU B 1 117 ? 69.998 49.116 8.160 1.00 35.81 116 LEU B N 1
ATOM 6058 C CA . LEU B 1 117 ? 69.975 47.773 7.567 1.00 34.15 116 LEU B CA 1
ATOM 6059 C C . LEU B 1 117 ? 69.004 46.868 8.334 1.00 33.99 116 LEU B C 1
ATOM 6060 O O . LEU B 1 117 ? 68.279 46.082 7.739 1.00 34.20 116 LEU B O 1
ATOM 6076 N N . VAL B 1 118 ? 69.014 46.974 9.655 1.00 34.14 117 VAL B N 1
ATOM 6077 C CA . VAL B 1 118 ? 68.110 46.194 10.497 1.00 32.85 117 VAL B CA 1
ATOM 6078 C C . VAL B 1 118 ? 66.652 46.581 10.213 1.00 33.05 117 VAL B C 1
ATOM 6079 O O . VAL B 1 118 ? 65.787 45.715 10.039 1.00 32.75 117 VAL B O 1
ATOM 6092 N N . THR B 1 119 ? 66.377 47.879 10.145 1.00 33.38 118 THR B N 1
ATOM 6093 C CA . THR B 1 119 ? 65.019 48.319 9.849 1.00 35.10 118 THR B CA 1
ATOM 6094 C C . THR B 1 119 ? 64.586 47.886 8.458 1.00 35.76 118 THR B C 1
ATOM 6095 O O . THR B 1 119 ? 63.5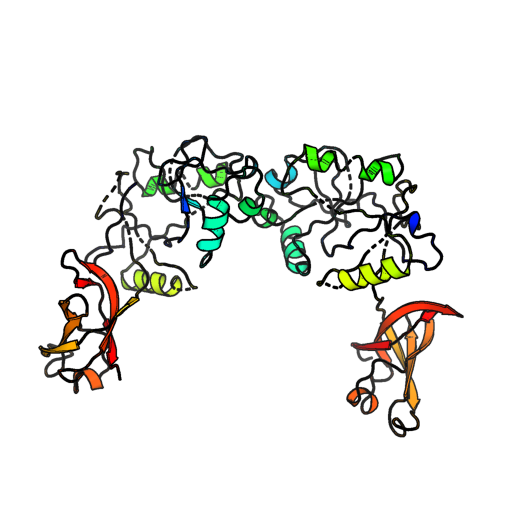07 47.326 8.283 1.00 37.43 118 THR B O 1
ATOM 6106 N N . ASP B 1 120 ? 65.429 48.128 7.468 1.00 34.97 119 ASP B N 1
ATOM 6107 C CA . ASP B 1 120 ? 65.070 47.798 6.097 1.00 35.53 119 ASP B CA 1
ATOM 6108 C C . ASP B 1 120 ? 64.837 46.302 5.927 1.00 32.42 119 ASP B C 1
ATOM 6109 O O . ASP B 1 120 ? 64.120 45.877 5.016 1.00 32.99 119 ASP B O 1
ATOM 6118 N N . THR B 1 121 ? 65.425 45.493 6.805 1.00 29.95 120 THR B N 1
ATOM 6119 C CA . THR B 1 121 ? 65.407 44.063 6.577 1.00 28.18 120 THR B CA 1
ATOM 6120 C C . THR B 1 121 ? 64.159 43.442 7.156 1.00 26.41 120 THR B C 1
ATOM 6121 O O . THR B 1 121 ? 63.587 42.546 6.551 1.00 27.28 120 THR B O 1
ATOM 6132 N N . ASN B 1 122 ? 63.719 43.928 8.307 1.00 24.80 121 ASN B N 1
ATOM 6133 C CA . ASN B 1 122 ? 62.471 43.450 8.876 1.00 24.61 121 ASN B CA 1
ATOM 6134 C C . ASN B 1 122 ? 62.467 41.947 8.965 1.00 21.83 121 ASN B C 1
ATOM 6135 O O . ASN B 1 122 ? 61.538 41.286 8.505 1.00 20.51 121 ASN B O 1
ATOM 6146 N N . SER B 1 123 ? 63.542 41.415 9.515 1.00 21.61 122 SER B N 1
ATOM 6147 C CA . SER B 1 123 ? 63.580 40.027 9.881 1.00 18.73 122 SER B CA 1
ATOM 6148 C C . SER B 1 123 ? 63.679 39.974 11.390 1.00 17.01 122 SER B C 1
ATOM 6149 O O . SER B 1 123 ? 64.453 40.736 11.979 1.00 17.63 122 SER B O 1
ATOM 6157 N N . PRO B 1 124 ? 62.952 39.038 12.017 1.00 12.55 123 PRO B N 1
ATOM 6158 C CA . PRO B 1 124 ? 63.141 38.898 13.467 1.00 12.24 123 PRO B CA 1
ATOM 6159 C C . PRO B 1 124 ? 64.542 38.340 13.791 1.00 15.57 123 PRO B C 1
ATOM 6160 O O . PRO B 1 124 ? 64.934 38.367 14.937 1.00 17.49 123 PRO B O 1
ATOM 6171 N N . TYR B 1 125 ? 65.279 37.879 12.780 1.00 14.19 124 TYR B N 1
ATOM 6172 C CA . TYR B 1 125 ? 66.506 37.132 13.004 1.00 13.90 124 TYR B CA 1
ATOM 6173 C C . TYR B 1 125 ? 67.742 37.984 12.799 1.00 16.68 124 TYR B C 1
ATOM 6174 O O . TYR B 1 125 ? 68.863 37.548 13.098 1.00 19.09 124 TYR B O 1
ATOM 6192 N N . LEU B 1 126 ? 67.517 39.206 12.327 1.00 17.47 125 LEU B N 1
ATOM 6193 C CA . LEU B 1 126 ? 68.573 40.213 12.192 1.00 19.29 125 LEU B CA 1
ATOM 6194 C C . LEU B 1 126 ? 68.300 41.432 13.081 1.00 19.11 125 LEU B C 1
ATOM 6195 O O . LEU B 1 126 ? 67.360 42.203 12.841 1.00 18.26 125 LEU B O 1
ATOM 6211 N N . GLN B 1 127 ? 69.140 41.607 14.102 1.00 18.16 126 GLN B N 1
ATOM 6212 C CA . GLN B 1 127 ? 68.999 42.712 15.023 1.00 18.81 126 GLN B CA 1
ATOM 6213 C C . GLN B 1 127 ? 70.408 43.272 15.298 1.00 20.84 126 GLN B C 1
ATOM 6214 O O . GLN B 1 127 ? 71.401 42.573 15.077 1.00 22.31 126 GLN B O 1
ATOM 6245 N N . ILE B 1 129 ? 73.222 44.786 18.154 1.00 24.79 128 ILE B N 1
ATOM 6246 C CA . ILE B 1 129 ? 73.527 44.909 19.566 1.00 23.53 128 ILE B CA 1
ATOM 6247 C C . ILE B 1 129 ? 73.414 46.379 19.949 1.00 23.95 128 ILE B C 1
ATOM 6248 O O . ILE B 1 129 ? 73.921 47.248 19.241 1.00 26.68 128 ILE B O 1
ATOM 6264 N N . GLU B 1 130 ? 72.732 46.675 21.048 1.00 24.94 129 GLU B N 1
ATOM 6265 C CA . GLU B 1 130 ? 72.526 48.056 21.411 1.00 28.38 129 GLU B CA 1
ATOM 6266 C C . GLU B 1 130 ? 73.860 48.718 21.708 1.00 28.01 129 GLU B C 1
ATOM 6267 O O . GLU B 1 130 ? 74.743 48.087 22.291 1.00 26.92 129 GLU B O 1
ATOM 6279 N N . GLN B 1 131 ? 73.983 49.979 21.305 1.00 28.98 130 GLN B N 1
ATOM 6280 C CA . GLN B 1 131 ? 75.206 50.752 21.487 1.00 31.19 130 GLN B CA 1
ATOM 6281 C C . GLN B 1 131 ? 74.841 52.062 22.176 1.00 34.64 130 GLN B C 1
ATOM 6282 O O . GLN B 1 131 ? 73.940 52.768 21.722 1.00 34.13 130 GLN B O 1
ATOM 6296 N N . GLN B 1 132 ? 75.517 52.397 23.268 1.00 37.11 131 GLN B N 1
ATOM 6297 C CA . GLN B 1 132 ? 75.195 53.632 23.970 1.00 40.09 131 GLN B CA 1
ATOM 6298 C C . GLN B 1 132 ? 76.451 54.366 24.423 1.00 40.99 131 GLN B C 1
ATOM 6299 O O . GLN B 1 132 ? 77.506 53.759 24.594 1.00 39.42 131 GLN B O 1
ATOM 6313 N N . LYS B 1 133 ? 76.340 55.677 24.598 1.00 42.11 132 LYS B N 1
ATOM 6314 C CA . LYS B 1 133 ? 77.447 56.445 25.157 1.00 42.67 132 LYS B CA 1
ATOM 6315 C C . LYS B 1 133 ? 77.293 56.504 26.660 1.00 44.97 132 LYS B C 1
ATOM 6316 O O . LYS B 1 133 ? 76.178 56.469 27.183 1.00 46.16 132 LYS B O 1
ATOM 6335 N N . ILE B 1 134 ? 78.424 56.588 27.346 1.00 44.42 133 ILE B N 1
ATOM 6336 C CA . ILE B 1 134 ? 78.447 56.605 28.793 1.00 43.44 133 ILE B CA 1
ATOM 6337 C C . ILE B 1 134 ? 79.216 57.860 29.229 1.00 44.65 133 ILE B C 1
ATOM 6338 O O . ILE B 1 134 ? 80.237 58.199 28.630 1.00 43.67 133 ILE B O 1
ATOM 6354 N N . PRO B 1 135 ? 78.709 58.563 30.252 1.00 46.80 134 PRO B N 1
ATOM 6355 C CA . PRO B 1 135 ? 79.237 59.883 30.620 1.00 48.65 134 PRO B CA 1
ATOM 6356 C C . PRO B 1 135 ? 80.558 59.831 31.374 1.00 53.35 134 PRO B C 1
ATOM 6357 O O . PRO B 1 135 ? 81.437 60.657 31.115 1.00 56.38 134 PRO B O 1
ATOM 6368 N N . ASN B 1 136 ? 80.687 58.879 32.295 1.00 53.74 135 ASN B N 1
ATOM 6369 C CA . ASN B 1 136 ? 81.827 58.825 33.195 1.00 51.59 135 ASN B CA 1
ATOM 6370 C C . ASN B 1 136 ? 82.159 57.391 33.595 1.00 49.52 135 ASN B C 1
ATOM 6371 O O . ASN B 1 136 ? 81.354 56.476 33.397 1.00 47.80 135 ASN B O 1
ATOM 6382 N N . THR B 1 137 ? 83.346 57.208 34.168 1.00 47.98 136 THR B N 1
ATOM 6383 C CA . THR B 1 137 ? 83.841 55.884 34.536 1.00 47.54 136 THR B CA 1
ATOM 6384 C C . THR B 1 137 ? 82.941 55.164 35.541 1.00 46.26 136 THR B C 1
ATOM 6385 O O . THR B 1 137 ? 82.682 53.968 35.401 1.00 43.81 136 THR B O 1
ATOM 6396 N N . VAL B 1 138 ? 82.457 55.879 36.551 1.00 46.02 137 VAL B N 1
ATOM 6397 C CA . VAL B 1 138 ? 81.599 55.244 37.557 1.00 45.27 137 VAL B CA 1
ATOM 6398 C C . VAL B 1 138 ? 80.265 54.770 36.957 1.00 44.41 137 VAL B C 1
ATOM 6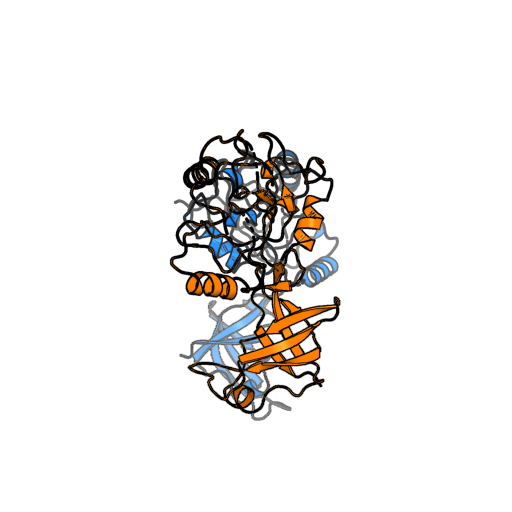399 O O . VAL B 1 138 ? 79.693 53.774 37.407 1.00 44.66 137 VAL B O 1
ATOM 6412 N N . ALA B 1 139 ? 79.779 55.481 35.943 1.00 44.02 138 ALA B N 1
ATOM 6413 C CA . ALA B 1 139 ? 78.571 55.070 35.235 1.00 41.71 138 ALA B CA 1
ATOM 6414 C C . ALA B 1 139 ? 78.852 53.779 34.483 1.00 40.46 138 ALA B C 1
ATOM 6415 O O . ALA B 1 139 ? 78.024 52.857 34.448 1.00 40.86 138 ALA B O 1
ATOM 6422 N N . LEU B 1 140 ? 80.026 53.729 33.865 1.00 37.84 139 LEU B N 1
ATOM 6423 C CA . LEU B 1 140 ? 80.424 52.560 33.097 1.00 36.34 139 LEU B CA 1
ATOM 6424 C C . LEU B 1 140 ? 80.446 51.319 33.988 1.00 35.72 139 LEU B C 1
ATOM 6425 O O . LEU B 1 140 ? 79.902 50.278 33.615 1.00 34.82 139 LEU B O 1
ATOM 6441 N N . PHE B 1 141 ? 81.035 51.419 35.176 1.00 35.47 140 PHE B N 1
ATOM 6442 C CA . PHE B 1 141 ? 81.095 50.241 36.052 1.00 35.74 140 PHE B CA 1
ATOM 6443 C C . PHE B 1 141 ? 79.738 49.917 36.634 1.00 36.32 140 PHE B C 1
ATOM 6444 O O . PHE B 1 141 ? 79.449 48.761 36.947 1.00 35.78 140 PHE B O 1
ATOM 6461 N N . ASP B 1 142 ? 78.901 50.935 36.771 1.00 37.27 141 ASP B N 1
ATOM 6462 C CA . ASP B 1 142 ? 77.546 50.695 37.202 1.00 38.22 141 ASP B CA 1
ATOM 6463 C C . ASP B 1 142 ? 76.822 49.884 36.126 1.00 36.42 141 ASP B C 1
ATOM 6464 O O . ASP B 1 142 ? 76.084 48.953 36.431 1.00 38.15 141 ASP B O 1
ATOM 6473 N N . LEU B 1 143 ? 77.057 50.227 34.865 1.00 34.23 142 LEU B N 1
ATOM 6474 C CA . LEU B 1 143 ? 76.425 49.507 33.767 1.00 32.13 142 LEU B CA 1
ATOM 6475 C C . LEU B 1 143 ? 76.950 48.085 33.734 1.00 29.83 142 LEU B C 1
ATOM 6476 O O . LEU B 1 143 ? 76.214 47.148 33.436 1.00 29.19 142 LEU B O 1
ATOM 6492 N N . LEU B 1 144 ? 78.230 47.920 34.049 1.00 29.09 143 LEU B N 1
ATOM 6493 C CA . LEU B 1 144 ? 78.808 46.591 34.078 1.00 26.68 143 LEU B CA 1
ATOM 6494 C C . LEU B 1 144 ? 78.146 45.825 35.193 1.00 28.52 143 LEU B C 1
ATOM 6495 O O . LEU B 1 144 ? 77.802 44.649 35.049 1.00 29.56 143 LEU B O 1
ATOM 6511 N N . ASN B 1 145 ? 77.958 46.488 36.321 1.00 28.82 144 ASN B N 1
ATOM 6512 C CA . ASN B 1 145 ? 77.322 45.800 37.419 1.00 28.81 144 ASN B CA 1
ATOM 6513 C C . ASN B 1 145 ? 75.893 45.388 37.076 1.00 27.47 144 ASN B C 1
ATOM 6514 O O . ASN B 1 145 ? 75.499 44.267 37.358 1.00 29.47 144 ASN B O 1
ATOM 6525 N N . LYS B 1 146 ? 75.129 46.283 36.456 1.00 27.68 145 LYS B N 1
ATOM 6526 C CA . LYS B 1 146 ? 73.730 45.987 36.110 1.00 27.42 145 LYS B CA 1
ATOM 6527 C C . LYS B 1 146 ? 73.653 44.817 35.124 0.72 24.03 145 LYS B C 1
ATOM 6528 O O . LYS B 1 146 ? 72.805 43.951 35.256 1.00 24.13 145 LYS B O 1
ATOM 6547 N N . VAL B 1 147 ? 74.548 44.786 34.141 1.00 24.38 146 VAL B N 1
ATOM 6548 C CA . VAL B 1 147 ? 74.605 43.673 33.202 1.00 23.80 146 VAL B CA 1
ATOM 6549 C C . VAL B 1 147 ? 74.940 42.367 33.929 1.00 23.56 146 VAL B C 1
ATOM 6550 O O . VAL B 1 147 ? 74.334 41.324 33.696 1.00 22.47 146 VAL B O 1
ATOM 6563 N N . VAL B 1 148 ? 75.940 42.407 34.800 1.00 23.11 147 VAL B N 1
ATOM 6564 C CA . VAL B 1 148 ? 76.366 41.178 35.433 1.00 23.81 147 VAL B CA 1
ATOM 6565 C C . VAL B 1 148 ? 75.298 40.717 36.418 1.00 25.22 147 VAL B C 1
ATOM 6566 O O . VAL B 1 148 ? 75.054 39.520 36.556 1.00 24.28 147 VAL B O 1
ATOM 6613 N N . GLY B 1 150 ? 72.280 41.010 35.956 1.00 26.23 149 GLY B N 1
ATOM 6614 C CA . GLY B 1 150 ? 71.257 40.390 35.120 1.00 24.57 149 GLY B CA 1
ATOM 6615 C C . GLY B 1 150 ? 71.753 39.132 34.427 1.00 23.36 149 GLY B C 1
ATOM 6616 O O . GLY B 1 150 ? 71.077 38.616 33.538 1.00 24.19 149 GLY B O 1
ATOM 6620 N N . LYS B 1 151 ? 72.936 38.655 34.840 1.00 23.47 150 LYS B N 1
ATOM 6621 C CA . LYS B 1 151 ? 73.541 37.407 34.352 1.00 23.72 150 LYS B CA 1
ATOM 6622 C C . LYS B 1 151 ? 74.169 37.524 32.958 1.00 21.57 150 LYS B C 1
ATOM 6623 O O . LYS B 1 151 ? 74.276 36.534 32.229 1.00 21.27 150 LYS B O 1
ATOM 6642 N N . GLY B 1 152 ? 74.601 38.728 32.603 1.00 19.74 151 GLY B N 1
ATOM 6643 C CA . GLY B 1 152 ? 75.352 38.933 31.378 1.00 20.05 151 GLY B CA 1
ATOM 6644 C C . GLY B 1 152 ? 76.864 38.841 31.633 1.00 20.87 151 GLY B C 1
ATOM 6645 O O . GLY B 1 152 ? 77.329 38.776 32.794 1.00 21.70 151 GLY B O 1
ATOM 6649 N N . GLU B 1 153 ? 77.640 38.861 30.547 1.00 20.87 152 GLU B N 1
ATOM 6650 C CA . GLU B 1 153 ? 79.067 38.516 30.623 1.00 21.56 152 GLU B CA 1
ATOM 6651 C C . GLU B 1 153 ? 80.009 39.691 30.813 1.00 20.86 152 GLU B C 1
ATOM 6652 O O . GLU B 1 153 ? 81.128 39.514 31.281 1.00 21.42 152 GLU B O 1
ATOM 6664 N N . GLY B 1 154 ? 79.573 40.885 30.447 1.00 21.27 153 GLY B N 1
ATOM 6665 C CA . GLY B 1 154 ? 80.436 42.051 30.549 1.00 21.91 153 GLY B CA 1
ATOM 6666 C C . GLY B 1 154 ? 80.080 43.011 29.447 1.00 22.42 153 GLY B C 1
ATOM 6667 O O . GLY B 1 154 ? 78.992 42.929 28.849 1.00 21.72 153 GLY B O 1
ATOM 6671 N N . LEU B 1 155 ? 80.996 43.919 29.153 1.00 22.23 154 LEU B N 1
ATOM 6672 C CA . LEU B 1 155 ? 80.711 45.009 28.262 1.00 22.37 154 LEU B CA 1
ATOM 6673 C C . LEU B 1 155 ? 81.777 45.159 27.241 1.00 23.68 154 LEU B C 1
ATOM 6674 O O . LEU B 1 155 ? 82.915 44.659 27.401 1.00 23.43 154 LEU B O 1
ATOM 6724 N N . LEU B 1 157 ? 83.548 48.181 24.437 1.00 28.88 156 LEU B N 1
ATOM 6725 C CA . LEU B 1 157 ? 83.723 49.575 24.132 1.00 30.04 156 LEU B CA 1
ATOM 6726 C C . LEU B 1 157 ? 84.382 49.665 22.788 1.00 32.52 156 LEU B C 1
ATOM 6727 O O . LEU B 1 157 ? 85.384 48.996 22.521 1.00 34.45 156 LEU B O 1
ATOM 6743 N N . HIS B 1 158 ? 83.792 50.496 21.943 1.00 32.35 157 HIS B N 1
ATOM 6744 C CA . HIS B 1 158 ? 84.232 50.668 20.579 1.00 33.31 157 HIS B CA 1
ATOM 6745 C C . HIS B 1 158 ? 84.260 52.166 20.351 1.00 34.51 157 HIS B C 1
ATOM 6746 O O . HIS B 1 158 ? 83.246 52.855 20.510 1.00 33.15 157 HIS B O 1
ATOM 6761 N N . HIS B 1 159 ? 85.459 52.665 20.059 1.00 38.08 158 HIS B N 1
ATOM 6762 C CA . HIS B 1 159 ? 85.712 54.081 19.860 1.00 41.20 158 HIS B CA 1
ATOM 6763 C C . HIS B 1 159 ? 84.869 54.714 18.742 1.00 39.62 158 HIS B C 1
ATOM 6764 O O . HIS B 1 159 ? 84.831 54.213 17.620 1.00 40.68 158 HIS B O 1
ATOM 6779 N N . GLN B 1 160 ? 84.205 55.821 19.068 1.00 39.69 159 GLN B N 1
ATOM 6780 C CA . GLN B 1 160 ? 83.401 56.593 18.111 1.00 43.40 159 GLN B CA 1
ATOM 6781 C C . GLN B 1 160 ? 84.019 56.745 16.722 1.00 43.59 159 GLN B C 1
ATOM 6782 O O . GLN B 1 160 ? 83.340 56.589 15.710 1.00 42.97 159 GLN B O 1
ATOM 6796 N N . ASP B 1 161 ? 85.302 57.092 16.673 1.00 43.54 160 ASP B N 1
ATOM 6797 C CA . ASP B 1 161 ? 85.933 57.475 15.409 1.00 43.29 160 ASP B CA 1
ATOM 6798 C C . ASP B 1 161 ? 86.757 56.353 14.773 1.00 41.76 160 ASP B C 1
ATOM 6799 O O . ASP B 1 161 ? 87.380 56.540 13.732 1.00 43.62 160 ASP B O 1
ATOM 6808 N N . ALA B 1 162 ? 86.762 55.187 15.400 1.00 39.20 161 ALA B N 1
ATOM 6809 C CA . ALA B 1 162 ? 87.567 54.075 14.915 1.00 41.74 161 ALA B CA 1
ATOM 6810 C C . ALA B 1 162 ? 87.206 53.718 13.492 1.00 45.49 161 ALA B C 1
ATOM 6811 O O . ALA B 1 162 ? 86.026 53.650 13.149 1.00 46.36 161 ALA B O 1
ATOM 6818 N N . LEU B 1 163 ? 88.225 53.485 12.670 0.82 47.16 162 LEU B N 1
ATOM 6819 C CA . LEU B 1 163 ? 88.040 52.892 11.356 0.82 48.36 162 LEU B CA 1
ATOM 6820 C C . LEU B 1 163 ? 88.262 51.400 11.498 0.82 48.26 162 LEU B C 1
ATOM 6821 O O . LEU B 1 163 ? 89.098 50.969 12.286 0.82 50.92 162 LEU B O 1
ATOM 6837 N N . TYR B 1 164 ? 87.517 50.608 10.740 1.00 46.10 163 TYR B N 1
ATOM 6838 C CA . TYR B 1 164 ? 87.609 49.159 10.866 1.00 46.79 163 TYR B CA 1
ATOM 6839 C C . TYR B 1 164 ? 89.039 48.668 10.651 1.00 49.77 163 TYR B C 1
ATOM 6840 O O . TYR B 1 164 ? 89.765 49.208 9.821 1.00 50.37 163 TYR B O 1
ATOM 6858 N N . GLN B 1 165 ? 89.437 47.634 11.389 1.00 52.30 164 GLN B N 1
ATOM 6859 C CA . GLN B 1 165 ? 90.816 47.139 11.328 1.00 53.40 164 GLN B CA 1
ATOM 6860 C C . GLN B 1 165 ? 90.987 45.747 11.939 1.00 54.09 164 GLN B C 1
ATOM 6861 O O . GLN B 1 165 ? 90.960 45.586 13.154 1.00 55.75 164 GLN B O 1
ATOM 6875 N N . THR B 1 166 ? 91.191 44.746 11.091 1.00 53.58 165 THR B N 1
ATOM 6876 C CA . THR B 1 166 ? 91.239 43.366 11.549 1.00 53.46 165 THR B CA 1
ATOM 6877 C C . THR B 1 166 ? 92.475 43.115 12.390 1.00 54.11 165 THR B C 1
ATOM 6878 O O . THR B 1 166 ? 93.127 42.087 12.234 1.00 54.01 165 THR B O 1
ATOM 6889 N N . SER B 1 169 ? 92.792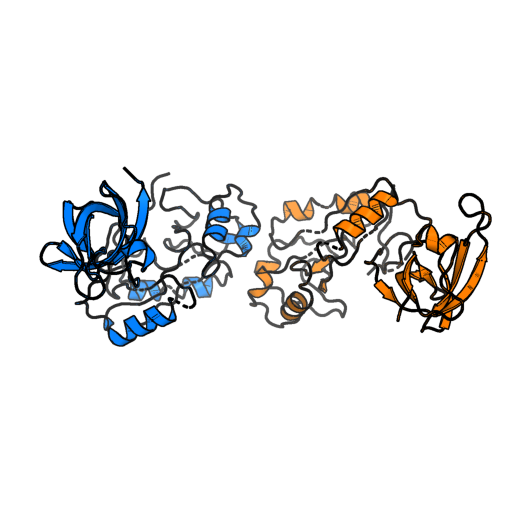 46.794 20.507 1.00 48.08 168 SER B N 1
ATOM 6890 C CA . SER B 1 169 ? 93.992 47.565 20.184 1.00 44.18 168 SER B CA 1
ATOM 6891 C C . SER B 1 169 ? 93.687 49.052 20.352 0.86 47.29 168 SER B C 1
ATOM 6892 O O . SER B 1 169 ? 93.816 49.829 19.402 0.86 50.09 168 SER B O 1
ATOM 6900 N N . ARG B 1 170 ? 93.258 49.413 21.567 1.00 46.47 169 ARG B N 1
ATOM 6901 C CA . ARG B 1 170 ? 92.852 50.776 21.931 1.00 45.22 169 ARG B CA 1
ATOM 6902 C C . ARG B 1 170 ? 91.426 51.098 21.460 1.00 43.92 169 ARG B C 1
ATOM 6903 O O . ARG B 1 170 ? 90.585 51.593 22.220 1.00 43.77 169 ARG B O 1
ATOM 6924 N N . ASP B 1 171 ? 91.171 50.838 20.189 1.00 41.40 170 ASP B N 1
ATOM 6925 C CA . ASP B 1 171 ? 89.907 51.213 19.590 1.00 41.18 170 ASP B CA 1
ATOM 6926 C C . ASP B 1 171 ? 88.756 50.293 20.036 1.00 39.25 170 ASP B C 1
ATOM 6927 O O . ASP B 1 171 ? 87.587 50.708 20.038 1.00 39.73 170 ASP B O 1
ATOM 6936 N N . LEU B 1 172 ? 89.096 49.052 20.395 1.00 36.96 171 LEU B N 1
ATOM 6937 C CA . LEU B 1 172 ? 88.111 48.053 20.798 1.00 34.73 171 LEU B CA 1
ATOM 6938 C C . LEU B 1 172 ? 88.575 47.369 22.077 1.00 34.27 171 LEU B C 1
ATOM 6939 O O . LEU B 1 172 ? 89.600 46.667 22.094 1.00 33.65 171 LEU B O 1
ATOM 6972 N N . LYS B 1 174 ? 87.475 45.151 25.820 1.00 28.86 173 LYS B N 1
ATOM 6973 C CA . LYS B 1 174 ? 86.531 44.360 26.586 1.00 30.02 173 LYS B CA 1
ATOM 6974 C C . LYS B 1 174 ? 86.614 44.709 28.065 1.00 29.92 173 LYS B C 1
ATOM 6975 O O . LYS B 1 174 ? 87.704 44.958 28.615 1.00 30.03 173 LYS B O 1
ATOM 6994 N N . LEU B 1 175 ? 85.460 44.744 28.712 1.00 26.26 174 LEU B N 1
ATOM 6995 C CA . LEU B 1 175 ? 85.423 44.875 30.156 1.00 24.63 174 LEU B CA 1
ATOM 6996 C C . LEU B 1 175 ? 84.564 43.733 30.652 1.00 24.53 174 LEU B C 1
ATOM 6997 O O . LEU B 1 175 ? 83.320 43.822 30.635 1.00 28.56 174 LEU B O 1
ATOM 7013 N N . LYS B 1 176 ? 85.219 42.634 31.012 1.00 22.55 175 LYS B N 1
ATOM 7014 C CA . LYS B 1 176 ? 84.510 41.441 31.453 1.00 22.56 175 LYS B CA 1
ATOM 7015 C C . LYS B 1 176 ? 84.082 41.598 32.904 1.00 21.45 175 LYS B C 1
ATOM 7016 O O . LYS B 1 176 ? 84.610 42.439 33.650 1.00 20.95 175 LYS B O 1
ATOM 7035 N N . LYS B 1 177 ? 83.129 40.762 33.303 1.00 22.10 176 LYS B N 1
ATOM 7036 C CA . LYS B 1 177 ? 82.705 40.691 34.688 1.00 21.02 176 LYS B CA 1
ATOM 7037 C C . LYS B 1 177 ? 83.900 40.382 35.586 1.00 19.84 176 LYS B C 1
ATOM 7038 O O . LYS B 1 177 ? 84.857 39.727 35.171 1.00 19.93 176 LYS B O 1
ATOM 7057 N N . PHE B 1 178 ? 83.798 40.822 36.828 1.00 19.40 177 PHE B N 1
ATOM 7058 C CA . PHE B 1 178 ? 84.844 40.561 37.808 1.00 20.10 177 PHE B CA 1
ATOM 7059 C C . PHE B 1 178 ? 84.881 39.090 38.135 1.00 21.11 177 PHE B C 1
ATOM 7060 O O . PHE B 1 178 ? 83.888 38.372 38.004 1.00 23.68 177 PHE B O 1
ATOM 7077 N N . GLU B 1 179 ? 86.043 38.645 38.566 1.00 21.18 178 GLU B N 1
ATOM 7078 C CA . GLU B 1 179 ? 86.279 37.256 38.861 1.00 22.22 178 GLU B CA 1
ATOM 7079 C C . GLU B 1 179 ? 87.097 37.262 40.147 1.00 20.38 178 GLU B C 1
ATOM 7080 O O . GLU B 1 179 ? 87.833 38.211 40.385 1.00 19.53 178 GLU B O 1
ATOM 7092 N N . ASP B 1 180 ? 86.944 36.228 40.977 1.00 21.12 179 ASP B N 1
ATOM 7093 C CA . ASP B 1 180 ? 87.651 36.153 42.255 1.00 19.53 179 ASP B CA 1
ATOM 7094 C C . ASP B 1 180 ? 88.886 35.292 42.103 1.00 18.95 179 ASP B C 1
ATOM 7095 O O . ASP B 1 180 ? 88.879 34.317 41.337 1.00 20.14 179 ASP B O 1
ATOM 7104 N N . ALA B 1 181 ? 89.934 35.612 42.860 1.00 17.55 180 ALA B N 1
ATOM 7105 C CA . ALA B 1 181 ? 91.118 34.761 42.917 1.00 15.86 180 ALA B CA 1
ATOM 7106 C C . ALA B 1 181 ? 91.756 34.873 44.307 1.00 15.53 180 ALA B C 1
ATOM 7107 O O . ALA B 1 181 ? 91.366 35.711 45.098 1.00 16.42 180 ALA B O 1
ATOM 7114 N N A GLU B 1 182 ? 92.735 34.021 44.587 0.50 14.50 181 GLU B N 1
ATOM 7115 N N B GLU B 1 182 ? 92.734 34.021 44.584 0.50 14.50 181 GLU B N 1
ATOM 7116 C CA A GLU B 1 182 ? 93.377 34.004 45.897 0.50 14.83 181 GLU B CA 1
ATOM 7117 C CA B GLU B 1 182 ? 93.374 34.001 45.891 0.50 14.83 181 GLU B CA 1
ATOM 7118 C C A GLU B 1 182 ? 94.845 34.416 45.835 0.50 10.72 181 GLU B C 1
ATOM 7119 C C B GLU B 1 182 ? 94.842 34.426 45.831 0.50 10.74 181 GLU B C 1
ATOM 7120 O O A GLU B 1 182 ? 95.509 34.270 44.817 0.50 11.39 181 GLU B O 1
ATOM 7121 O O B GLU B 1 182 ? 95.502 34.301 44.807 0.50 11.38 181 GLU B O 1
ATOM 7144 N N . ALA B 1 183 ? 95.344 34.940 46.941 1.00 10.99 182 ALA B N 1
ATOM 7145 C CA . ALA B 1 183 ? 96.743 35.353 47.032 1.00 10.21 182 ALA B CA 1
ATOM 7146 C C . ALA B 1 183 ? 97.134 35.397 48.493 1.00 9.85 182 ALA B C 1
ATOM 7147 O O . ALA B 1 183 ? 96.282 35.366 49.374 1.00 9.91 182 ALA B O 1
ATOM 7154 N N . THR B 1 184 ? 98.435 35.468 48.733 1.00 8.49 183 THR B N 1
ATOM 7155 C CA . THR B 1 184 ? 98.985 35.483 50.076 1.00 8.71 183 THR B CA 1
ATOM 7156 C C . THR B 1 184 ? 99.610 36.829 50.374 1.00 8.55 183 THR B C 1
ATOM 7157 O O . THR B 1 184 ? 100.379 37.377 49.562 1.00 7.32 183 THR B O 1
ATOM 7168 N N . VAL B 1 185 ? 99.259 37.374 51.537 1.00 7.37 184 VAL B N 1
ATOM 7169 C CA . VAL B 1 185 ? 99.765 38.692 51.949 1.00 6.63 184 VAL B CA 1
ATOM 7170 C C . VAL B 1 185 ? 101.242 38.572 52.350 1.00 5.66 184 VAL B C 1
ATOM 7171 O O . VAL B 1 185 ? 101.598 37.765 53.232 1.00 7.46 184 VAL B O 1
ATOM 7184 N N . ILE B 1 186 ? 102.103 39.367 51.713 1.00 4.23 185 ILE B N 1
ATOM 7185 C CA . ILE B 1 186 ? 103.543 39.315 52.011 1.00 4.56 185 ILE B CA 1
ATOM 7186 C C . ILE B 1 186 ? 104.159 40.597 52.588 1.00 5.41 185 ILE B C 1
ATOM 7187 O O . ILE B 1 186 ? 105.221 40.549 53.229 1.00 5.72 185 ILE B O 1
ATOM 7203 N N . ALA B 1 187 ? 103.507 41.737 52.399 1.00 4.64 186 ALA B N 1
ATOM 7204 C CA . ALA B 1 187 ? 104.029 42.987 52.938 1.00 4.15 186 ALA B CA 1
ATOM 7205 C C . ALA B 1 187 ? 102.948 44.043 52.872 1.00 4.65 186 ALA B C 1
ATOM 7206 O O . ALA B 1 187 ? 101.863 43.811 52.309 1.00 5.58 186 ALA B O 1
ATOM 7213 N N . TYR B 1 188 ? 103.260 45.231 53.390 1.00 6.34 187 TYR B N 1
ATOM 7214 C CA . TYR B 1 188 ? 102.338 46.371 53.359 1.00 5.30 187 TYR B CA 1
ATOM 7215 C C . TYR B 1 188 ? 102.952 47.612 52.701 1.00 7.00 187 TYR B C 1
ATOM 7216 O O . TYR B 1 188 ? 104.173 47.774 52.665 1.00 7.61 187 TYR B O 1
ATOM 7234 N N . LEU B 1 189 ? 102.075 48.472 52.190 1.00 5.97 188 LEU B N 1
ATOM 7235 C CA . LEU B 1 189 ? 102.443 49.811 51.741 1.00 7.63 188 LEU B CA 1
ATOM 7236 C C . LEU B 1 189 ? 101.696 50.799 52.601 1.00 10.96 188 LEU B C 1
ATOM 7237 O O . LEU B 1 189 ? 100.473 50.701 52.705 1.00 12.66 188 LEU B O 1
ATOM 7253 N N . PRO B 1 190 ? 102.415 51.763 53.212 1.00 10.49 189 PRO B N 1
ATOM 7254 C CA . PRO B 1 190 ? 101.771 52.761 54.067 1.00 15.33 189 PRO B CA 1
ATOM 7255 C C . PRO B 1 190 ? 100.843 53.665 53.319 1.00 19.43 189 PRO B C 1
ATOM 7256 O O . PRO B 1 190 ? 101.011 53.970 52.131 1.00 18.81 189 PRO B O 1
ATOM 7267 N N . GLY B 1 191 ? 99.842 54.107 54.074 1.00 21.34 190 GLY B N 1
ATOM 7268 C CA . GLY B 1 191 ? 98.892 55.064 53.585 1.00 22.91 190 GLY B CA 1
ATOM 7269 C C . GLY B 1 191 ? 99.378 56.502 53.679 1.00 24.60 190 GLY B C 1
ATOM 7270 O O . GLY B 1 191 ? 100.337 56.897 54.431 1.00 21.22 190 GLY B O 1
ATOM 7274 N N . LYS B 1 192 ? 98.686 57.281 52.858 1.00 26.40 191 LYS B N 1
ATOM 7275 C CA . LYS B 1 192 ? 98.810 58.723 52.827 1.00 27.87 191 LYS B CA 1
ATOM 7276 C C . LYS B 1 192 ? 97.429 59.365 52.965 1.00 33.19 191 LYS B C 1
ATOM 7277 O O . LYS B 1 192 ? 96.391 58.699 52.843 1.00 31.64 191 LYS B O 1
ATOM 7296 N N . GLY B 1 193 ? 97.429 60.674 53.197 1.00 35.30 192 GLY B N 1
ATOM 7297 C CA . GLY B 1 193 ? 96.203 61.451 53.242 1.00 36.25 192 GLY B CA 1
ATOM 7298 C C . GLY B 1 193 ? 95.111 60.854 54.108 1.00 36.40 192 GLY B C 1
ATOM 7299 O O . GLY B 1 193 ? 95.241 60.732 55.339 1.00 35.09 192 GLY B O 1
ATOM 7303 N N . LYS B 1 194 ? 94.017 60.498 53.445 1.00 39.13 193 LYS B N 1
ATOM 7304 C CA . LYS B 1 194 ? 92.887 59.839 54.086 1.00 40.75 193 LYS B CA 1
ATOM 7305 C C . LYS B 1 194 ? 93.387 58.720 54.968 1.00 36.74 193 LYS B C 1
ATOM 7306 O O . LYS B 1 194 ? 92.875 58.503 56.070 1.00 37.47 193 LYS B O 1
ATOM 7325 N N . TYR B 1 195 ? 94.422 58.033 54.486 1.00 34.59 194 TYR B N 1
ATOM 7326 C CA . TYR B 1 195 ? 94.928 56.819 55.118 1.00 29.64 194 TYR B CA 1
ATOM 7327 C C . TYR B 1 195 ? 96.301 57.035 55.795 1.00 27.80 194 TYR B C 1
ATOM 7328 O O . TYR B 1 195 ? 97.063 56.088 56.049 1.00 26.54 194 TYR B O 1
ATOM 7346 N N . GLU B 1 196 ? 96.613 58.296 56.079 1.00 23.96 195 GLU B N 1
ATOM 7347 C CA . GLU B 1 196 ? 97.846 58.625 56.736 1.00 24.49 195 GLU B CA 1
ATOM 7348 C C . GLU B 1 196 ? 97.873 57.909 58.087 1.00 26.74 195 GLU B C 1
ATOM 7349 O O . GLU B 1 196 ? 96.902 57.958 58.864 1.00 29.22 195 GLU B O 1
ATOM 7361 N N . GLY B 1 197 ? 98.962 57.204 58.345 1.00 25.62 196 GLY B N 1
ATOM 7362 C CA . GLY B 1 197 ? 99.085 56.443 59.573 1.00 27.88 196 GLY B CA 1
ATOM 7363 C C . GLY B 1 197 ? 98.297 55.145 59.542 1.00 27.73 196 GLY B C 1
ATOM 7364 O O . GLY B 1 197 ? 98.243 54.415 60.547 1.00 30.09 196 GLY B O 1
ATOM 7368 N N . LEU B 1 198 ? 97.699 54.848 58.394 1.00 27.91 197 LEU B N 1
ATOM 7369 C CA . LEU B 1 198 ? 96.898 53.631 58.212 1.00 25.25 197 LEU B CA 1
ATOM 7370 C C . LEU B 1 198 ? 97.407 52.803 57.021 1.00 22.32 197 LEU B C 1
ATOM 7371 O O . LEU B 1 198 ? 98.338 53.182 56.339 1.00 21.52 197 LEU B O 1
ATOM 7387 N N . LEU B 1 199 ? 96.749 51.688 56.740 1.00 20.14 198 LEU B N 1
ATOM 7388 C CA . LEU B 1 199 ? 97.136 50.870 55.618 1.00 17.47 198 LEU B CA 1
ATOM 7389 C C . LEU B 1 199 ? 96.854 51.565 54.270 1.00 17.88 198 LEU B C 1
ATOM 7390 O O . LEU B 1 199 ? 95.737 52.003 54.003 1.00 17.30 198 LEU B O 1
ATOM 7406 N N . GLY B 1 200 ? 97.863 51.621 53.407 1.00 16.56 199 GLY B N 1
ATOM 7407 C CA . GLY B 1 200 ? 97.673 52.032 52.028 1.00 14.75 199 GLY B CA 1
ATOM 7408 C C . GLY B 1 200 ? 97.220 50.917 51.092 1.00 13.77 199 GLY B C 1
ATOM 7409 O O . GLY B 1 200 ? 96.192 51.020 50.398 1.00 13.16 199 GLY B O 1
ATOM 7413 N N . ALA B 1 201 ? 98.031 49.871 51.024 1.00 12.50 200 ALA B N 1
ATOM 7414 C CA . ALA B 1 201 ? 97.718 48.681 50.257 1.00 10.29 200 ALA B CA 1
ATOM 7415 C C . ALA B 1 201 ? 98.412 47.486 50.902 1.00 9.15 200 ALA B C 1
ATOM 7416 O O . ALA B 1 201 ? 99.416 47.623 51.607 1.00 9.35 200 ALA B O 1
ATOM 7423 N N . ILE B 1 202 ? 97.867 46.309 50.650 1.00 6.32 201 ILE B N 1
ATOM 7424 C CA . ILE B 1 202 ? 98.605 45.085 50.898 1.00 7.05 201 ILE B CA 1
ATOM 7425 C C . I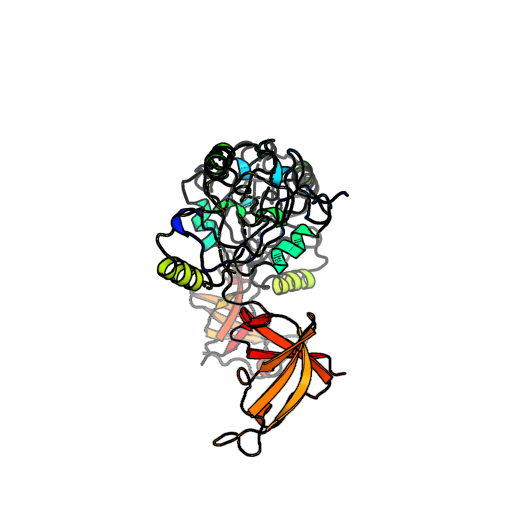LE B 1 202 ? 99.358 44.701 49.631 1.00 7.12 201 ILE B C 1
ATOM 7426 O O . ILE B 1 202 ? 98.886 44.957 48.521 1.00 7.66 201 ILE B O 1
ATOM 7442 N N . LEU B 1 203 ? 100.543 44.105 49.815 1.00 6.25 202 LEU B N 1
ATOM 7443 C CA . LEU B 1 203 ? 101.268 43.467 48.729 1.00 4.99 202 LEU B CA 1
ATOM 7444 C C . LEU B 1 203 ? 101.072 41.970 48.885 1.00 6.43 202 LEU B C 1
ATOM 7445 O O . LEU B 1 203 ? 101.227 41.432 49.987 1.00 5.60 202 LEU B O 1
ATOM 7461 N N . VAL B 1 204 ? 100.696 41.318 47.780 1.00 5.75 203 VAL B N 1
ATOM 7462 C CA . VAL B 1 204 ? 100.340 39.912 47.776 1.00 5.21 203 VAL B CA 1
ATOM 7463 C C . VAL B 1 204 ? 101.051 39.220 46.651 1.00 7.12 203 VAL B C 1
ATOM 7464 O O . VAL B 1 204 ? 101.484 39.857 45.683 1.00 6.60 203 VAL B O 1
ATOM 7477 N N . LYS B 1 205 ? 101.145 37.906 46.771 1.00 8.00 204 LYS B N 1
ATOM 7478 C CA . LYS B 1 205 ? 101.651 37.099 45.672 1.00 8.93 204 LYS B CA 1
ATOM 7479 C C . LYS B 1 205 ? 100.594 36.066 45.377 1.00 10.74 204 LYS B C 1
ATOM 7480 O O . LYS B 1 205 ? 100.114 35.382 46.281 1.00 10.27 204 LYS B O 1
ATOM 7499 N N . ASN B 1 206 ? 100.166 35.982 44.125 1.00 13.93 205 ASN B N 1
ATOM 7500 C CA . ASN B 1 206 ? 99.037 35.085 43.827 1.00 16.04 205 ASN B CA 1
ATOM 7501 C C . ASN B 1 206 ? 99.545 33.714 43.358 1.00 19.13 205 ASN B C 1
ATOM 7502 O O . ASN B 1 206 ? 100.749 33.426 43.379 1.00 17.41 205 ASN B O 1
ATOM 7513 N N . GLU B 1 207 ? 98.612 32.867 42.949 1.00 24.79 206 GLU B N 1
ATOM 7514 C CA . GLU B 1 207 ? 98.915 31.490 42.592 1.00 29.26 206 GLU B CA 1
ATOM 7515 C C . GLU B 1 207 ? 99.723 31.411 41.269 1.00 27.75 206 GLU B C 1
ATOM 7516 O O . GLU B 1 207 ? 100.510 30.490 41.063 1.00 29.55 206 GLU B O 1
ATOM 7528 N N . GLU B 1 208 ? 99.591 32.410 40.410 1.00 23.90 207 GLU B N 1
ATOM 7529 C CA . GLU B 1 208 ? 100.393 32.465 39.178 1.00 23.01 207 GLU B CA 1
ATOM 7530 C C . GLU B 1 208 ? 101.831 32.968 39.397 1.00 20.79 207 GLU B C 1
ATOM 7531 O O . GLU B 1 208 ? 102.617 33.035 38.435 1.00 20.38 207 GLU B O 1
ATOM 7543 N N . GLY B 1 209 ? 102.168 33.325 40.640 1.00 17.65 208 GLY B N 1
ATOM 7544 C CA . GLY B 1 209 ? 103.489 33.851 40.973 1.00 15.60 208 GLY B CA 1
ATOM 7545 C C . GLY B 1 209 ? 103.697 35.342 40.748 1.00 15.91 208 GLY B C 1
ATOM 7546 O O . GLY B 1 209 ? 104.828 35.844 40.775 1.00 16.14 208 GLY B O 1
ATOM 7550 N N . VAL B 1 210 ? 102.599 36.063 40.553 1.00 12.54 209 VAL B N 1
ATOM 7551 C CA . VAL B 1 210 ? 102.648 37.493 40.338 1.00 12.23 209 VAL B CA 1
ATOM 7552 C C . VAL B 1 210 ? 102.508 38.240 41.667 1.00 11.48 209 VAL B C 1
ATOM 7553 O O . VAL B 1 210 ? 101.680 37.895 42.517 1.00 13.35 209 VAL B O 1
ATOM 7566 N N . THR B 1 211 ? 103.317 39.272 41.845 1.00 8.82 210 THR B N 1
ATOM 7567 C CA . THR B 1 211 ? 103.274 40.073 43.068 1.00 6.07 210 THR B CA 1
ATOM 7568 C C . THR B 1 211 ? 102.711 41.436 42.698 1.00 7.65 210 THR B C 1
ATOM 7569 O O . THR B 1 211 ? 103.129 42.044 41.706 1.00 8.77 210 THR B O 1
ATOM 7580 N N . PHE B 1 212 ? 101.714 41.896 43.444 1.00 7.78 211 PHE B N 1
ATOM 7581 C CA . PHE B 1 212 ? 101.067 43.162 43.128 1.00 8.29 211 PHE B CA 1
ATOM 7582 C C . PHE B 1 212 ? 100.393 43.755 44.362 1.00 8.04 211 PHE B C 1
ATOM 7583 O O . PHE B 1 212 ? 100.258 43.068 45.384 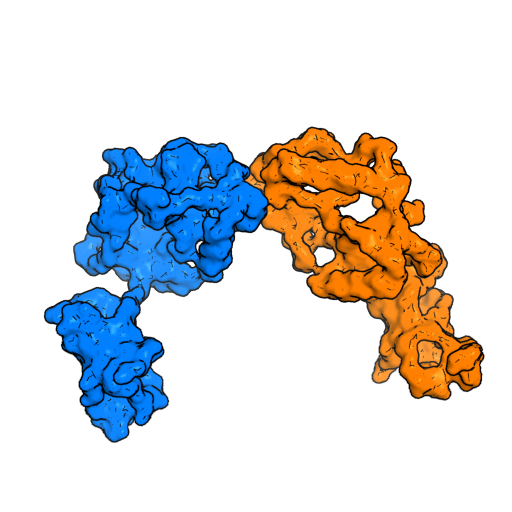1.00 6.79 211 PHE B O 1
ATOM 7600 N N . LYS B 1 213 ? 99.985 45.024 44.280 1.00 9.11 212 LYS B N 1
ATOM 7601 C CA . LYS B 1 213 ? 99.325 45.672 45.425 1.00 9.85 212 LYS B CA 1
ATOM 7602 C C . LYS B 1 213 ? 97.807 45.675 45.280 1.00 7.92 212 LYS B C 1
ATOM 7603 O O . LYS B 1 213 ? 97.265 45.683 44.173 1.00 11.12 212 LYS B O 1
ATOM 7622 N N . ILE B 1 214 ? 97.140 45.670 46.420 1.00 8.54 213 ILE B N 1
ATOM 7623 C CA . ILE B 1 214 ? 95.694 45.780 46.492 1.00 9.80 213 ILE B CA 1
ATOM 7624 C C . ILE B 1 214 ? 95.420 46.891 47.486 1.00 12.00 213 ILE B C 1
ATOM 7625 O O . ILE B 1 214 ? 95.705 46.771 48.681 1.00 10.02 213 ILE B O 1
ATOM 7641 N N . GLY B 1 215 ? 94.903 47.996 46.963 1.00 13.92 214 GLY B N 1
ATOM 7642 C CA . GLY B 1 215 ? 94.722 49.198 47.745 1.00 14.34 214 GLY B CA 1
ATOM 7643 C C . GLY B 1 215 ? 93.281 49.595 48.035 1.00 13.97 214 GLY B C 1
ATOM 7644 O O . GLY B 1 215 ? 93.036 50.625 48.638 1.00 16.73 214 GLY B O 1
ATOM 7648 N N . SER B 1 216 ? 92.322 48.792 47.612 1.00 14.16 215 SER B N 1
ATOM 7649 C CA . SER B 1 216 ? 90.927 49.119 47.868 1.00 17.51 215 SER B CA 1
ATOM 7650 C C . SER B 1 216 ? 90.144 47.877 48.253 1.00 16.37 215 SER B C 1
ATOM 7651 O O . SER B 1 216 ? 90.603 46.772 48.045 1.00 16.52 215 SER B O 1
ATOM 7659 N N . GLY B 1 217 ? 88.944 48.092 48.800 1.00 16.66 216 GLY B N 1
ATOM 7660 C CA . GLY B 1 217 ? 88.080 47.025 49.248 1.00 15.52 216 GLY B CA 1
ATOM 7661 C C . GLY B 1 217 ? 88.123 46.805 50.745 1.00 16.77 216 GLY B C 1
ATOM 7662 O O . GLY B 1 217 ? 87.521 45.853 51.240 1.00 20.38 216 GLY B O 1
ATOM 7666 N N . PHE B 1 218 ? 88.838 47.669 51.470 1.00 16.40 217 PHE B N 1
ATOM 7667 C CA . PHE B 1 218 ? 89.004 47.518 52.911 1.00 16.97 217 PHE B CA 1
ATOM 7668 C C . PHE B 1 218 ? 87.988 48.298 53.730 1.00 18.83 217 PHE B C 1
ATOM 7669 O O . PHE B 1 218 ? 87.580 49.386 53.354 1.00 20.74 217 PHE B O 1
ATOM 7686 N N . SER B 1 219 ? 87.608 47.722 54.865 1.00 20.10 218 SER B N 1
ATOM 7687 C CA . SER B 1 219 ? 86.828 48.435 55.863 1.00 22.47 218 SER B CA 1
ATOM 7688 C C . SER B 1 219 ? 87.723 49.418 56.610 1.00 24.04 218 SER B C 1
ATOM 7689 O O . SER B 1 219 ? 88.945 49.364 56.506 1.00 23.53 218 SER B O 1
ATOM 7697 N N . ASP B 1 220 ? 87.099 50.308 57.377 1.00 26.97 219 ASP B N 1
ATOM 7698 C CA . ASP B 1 220 ? 87.841 51.213 58.249 1.00 28.27 219 ASP B CA 1
ATOM 7699 C C . ASP B 1 220 ? 88.733 50.428 59.213 1.00 29.99 219 ASP B C 1
ATOM 7700 O O . ASP B 1 220 ? 89.886 50.786 59.410 1.00 30.66 219 ASP B O 1
ATOM 7709 N N . GLU B 1 221 ? 88.208 49.356 59.807 1.00 30.96 220 GLU B N 1
ATOM 7710 C CA . GLU B 1 221 ? 88.976 48.598 60.799 1.00 28.40 220 GLU B CA 1
ATOM 7711 C C . GLU B 1 221 ? 90.140 47.880 60.128 1.00 26.50 220 GLU B C 1
ATOM 7712 O O . GLU B 1 221 ? 91.186 47.702 60.736 1.00 29.07 220 GLU B O 1
ATOM 7724 N N . GLU B 1 222 ? 89.964 47.473 58.878 1.00 23.54 221 GLU B N 1
ATOM 7725 C CA . GLU B 1 222 ? 91.023 46.771 58.166 1.00 19.47 221 GLU B CA 1
ATOM 7726 C C . GLU B 1 222 ? 92.160 47.730 57.810 1.00 17.85 221 GLU B C 1
ATOM 7727 O O . GLU B 1 222 ? 93.310 47.313 57.663 1.00 19.76 221 GLU B O 1
ATOM 7739 N N . ARG B 1 223 ? 91.848 49.015 57.682 1.00 18.24 222 ARG B N 1
ATOM 7740 C CA . ARG B 1 223 ? 92.879 50.034 57.440 1.00 19.48 222 ARG B CA 1
ATOM 7741 C C . ARG B 1 223 ? 93.739 50.248 58.682 1.00 21.08 222 ARG B C 1
ATOM 7742 O O . ARG B 1 223 ? 94.940 50.531 58.577 1.00 23.11 222 ARG B O 1
ATOM 7763 N N . SER B 1 224 ? 93.134 50.116 59.855 1.00 20.46 223 SER B N 1
ATOM 7764 C CA . SER B 1 224 ? 93.869 50.308 61.094 1.00 22.57 223 SER B CA 1
ATOM 7765 C C . SER B 1 224 ? 94.442 48.975 61.609 1.00 23.26 223 SER B C 1
ATOM 7766 O O . SER B 1 224 ? 95.472 48.957 62.284 1.00 26.35 223 SER B O 1
ATOM 7774 N N . THR B 1 225 ? 93.796 47.862 61.263 1.00 23.32 224 THR B N 1
ATOM 7775 C CA . THR B 1 225 ? 94.347 46.548 61.564 1.00 23.53 224 THR B CA 1
ATOM 7776 C C . THR B 1 225 ? 94.294 45.673 60.292 1.00 21.97 224 THR B C 1
ATOM 7777 O O . THR B 1 225 ? 93.300 44.966 60.052 1.00 21.62 224 THR B O 1
ATOM 7788 N N . PRO B 1 226 ? 95.352 45.751 59.463 1.00 21.37 225 PRO B N 1
ATOM 7789 C CA . PRO B 1 226 ? 95.332 45.086 58.151 1.00 19.19 225 PRO B CA 1
ATOM 7790 C C . PRO B 1 226 ? 95.308 43.573 58.190 1.00 16.72 225 PRO B C 1
ATOM 7791 O O . PRO B 1 226 ? 95.629 42.964 59.221 1.00 15.94 225 PRO B O 1
ATOM 7802 N N . PRO B 1 227 ? 94.960 42.958 57.052 1.00 16.85 226 PRO B N 1
ATOM 7803 C CA . PRO B 1 227 ? 95.106 41.510 56.932 1.00 14.80 226 PRO B CA 1
ATOM 7804 C C . PRO B 1 227 ? 96.509 41.136 57.361 1.00 12.96 226 PRO B C 1
ATOM 7805 O O . PRO B 1 227 ? 97.476 41.737 56.881 1.00 12.01 226 PRO B O 1
ATOM 7816 N N . PRO B 1 228 ? 96.636 40.176 58.256 1.00 12.89 227 PRO B N 1
ATOM 7817 C CA . PRO B 1 228 ? 97.964 39.804 58.761 1.00 11.06 227 PRO B CA 1
ATOM 7818 C C . PRO B 1 228 ? 98.926 39.318 57.670 1.00 9.64 227 PRO B C 1
ATOM 7819 O O . PRO B 1 228 ? 98.492 38.667 56.694 1.00 9.47 227 PRO B O 1
ATOM 7830 N N . ILE B 1 229 ? 100.219 39.602 57.841 1.00 8.32 228 ILE B N 1
ATOM 7831 C CA . ILE B 1 229 ? 101.226 38.998 56.955 1.00 6.47 228 ILE B CA 1
ATOM 7832 C C . ILE B 1 229 ? 101.040 37.487 57.028 1.00 7.10 228 ILE B C 1
ATOM 7833 O O . ILE B 1 229 ? 100.834 36.941 58.114 1.00 8.90 228 ILE B O 1
ATOM 7849 N N . GLY B 1 230 ? 101.062 36.836 55.863 1.00 8.81 229 GLY B N 1
ATOM 7850 C CA . GLY B 1 230 ? 100.867 35.405 55.782 1.00 10.06 229 GLY B CA 1
ATOM 7851 C C . GLY B 1 230 ? 99.452 34.992 55.480 1.00 10.90 229 GLY B C 1
ATOM 7852 O O . GLY B 1 230 ? 99.193 33.833 55.125 1.00 13.28 229 GLY B O 1
ATOM 7856 N N A SER B 1 231 ? 98.512 35.905 55.603 0.44 10.74 230 SER B N 1
ATOM 7857 N N B SER B 1 231 ? 98.521 35.926 55.601 0.56 10.93 230 SER B N 1
ATOM 7858 C CA A SER B 1 231 ? 97.122 35.514 55.448 0.44 14.15 230 SER B CA 1
ATOM 7859 C CA B SER B 1 231 ? 97.104 35.631 55.390 0.56 14.18 230 SER B CA 1
ATOM 7860 C C A SER B 1 231 ? 96.808 35.183 53.985 0.44 12.83 230 SER B C 1
ATOM 7861 C C B SER B 1 231 ? 96.846 35.158 53.957 0.56 12.90 230 SER B C 1
ATOM 7862 O O A SER B 1 231 ? 97.357 35.772 53.059 0.44 11.06 230 SER B O 1
ATOM 7863 O O B SER B 1 231 ? 97.469 35.638 53.016 0.56 11.11 230 SER B O 1
ATOM 7878 N N . LEU B 1 232 ? 95.925 34.209 53.809 1.00 13.10 231 LEU B N 1
ATOM 7879 C CA . LEU B 1 232 ? 95.362 33.876 52.517 1.00 13.39 231 LEU B CA 1
ATOM 7880 C C . LEU B 1 232 ? 94.136 34.773 52.317 1.00 13.31 231 LEU B C 1
ATOM 7881 O O . LEU B 1 232 ? 93.268 34.855 53.198 1.00 14.63 231 LEU B O 1
ATOM 7897 N N . ILE B 1 233 ? 94.080 35.470 51.187 1.00 13.25 232 ILE B N 1
ATOM 7898 C CA . ILE B 1 233 ? 92.970 36.378 50.894 1.00 11.57 232 ILE B CA 1
ATOM 7899 C C . ILE B 1 233 ? 92.354 36.101 49.528 1.00 13.74 232 ILE B C 1
ATOM 7900 O O . ILE B 1 233 ? 92.998 35.513 48.663 1.00 14.59 232 ILE B O 1
ATOM 7916 N N . THR B 1 234 ? 91.095 36.513 49.357 1.00 14.82 233 THR B N 1
ATOM 7917 C CA . THR B 1 234 ? 90.441 36.535 48.060 1.00 15.94 233 THR B CA 1
ATOM 7918 C C . THR B 1 234 ? 90.374 37.977 47.581 1.00 15.26 233 THR B C 1
ATOM 7919 O O . THR B 1 234 ? 90.062 38.874 48.358 1.00 15.95 233 THR B O 1
ATOM 7930 N N . TYR B 1 235 ? 90.706 38.198 46.315 1.00 14.77 234 TYR B N 1
ATOM 7931 C CA . TYR B 1 235 ? 90.534 39.494 45.707 1.00 14.03 234 TYR B CA 1
ATOM 7932 C C . TYR B 1 235 ? 89.697 39.347 44.451 1.00 15.64 234 TYR B C 1
ATOM 7933 O O . TYR B 1 235 ? 89.568 38.244 43.924 1.00 17.31 234 TYR B O 1
ATOM 7951 N N . ARG B 1 236 ? 89.117 40.443 43.977 1.00 14.89 235 ARG B N 1
ATOM 7952 C CA . ARG B 1 236 ? 88.420 40.412 42.690 1.00 17.09 235 ARG B CA 1
ATOM 7953 C C . ARG B 1 236 ? 89.149 41.306 41.711 1.00 17.19 235 ARG B C 1
ATOM 7954 O O . ARG B 1 236 ? 89.811 42.264 42.120 1.00 17.43 235 ARG B O 1
ATOM 7975 N N . PHE B 1 237 ? 88.989 41.012 40.425 1.00 17.10 236 PHE B N 1
ATOM 7976 C CA . PHE B 1 237 ? 89.697 41.719 39.372 1.00 15.54 236 PHE B CA 1
ATOM 7977 C C . PHE B 1 237 ? 88.987 41.509 38.024 1.00 17.28 236 PHE B C 1
ATOM 7978 O O . PHE B 1 237 ? 88.135 40.612 37.867 1.00 17.88 236 PHE B O 1
ATOM 7995 N N . THR B 1 238 ? 89.344 42.321 37.040 1.00 17.06 237 THR B N 1
ATOM 7996 C CA . THR B 1 238 ? 88.881 42.022 35.690 1.00 20.21 237 THR B CA 1
ATOM 7997 C C . THR B 1 238 ? 89.950 42.400 34.676 1.00 19.59 237 THR B C 1
ATOM 7998 O O . THR B 1 238 ? 90.335 43.559 34.562 1.00 19.64 237 THR B O 1
ATOM 8009 N N . GLY B 1 239 ? 90.447 41.388 33.976 1.00 18.88 238 GLY B N 1
ATOM 8010 C CA . GLY B 1 239 ? 91.483 41.581 32.978 1.00 18.11 238 GLY B CA 1
ATOM 8011 C C . GLY B 1 239 ? 92.859 41.545 33.625 1.00 17.10 238 GLY B C 1
ATOM 8012 O O . GLY B 1 239 ? 92.992 41.727 34.847 1.00 17.25 238 GLY B O 1
ATOM 8016 N N . LYS B 1 240 ? 93.869 41.285 32.806 1.00 18.12 239 LYS B N 1
ATOM 8017 C CA . LYS B 1 240 ? 95.264 41.286 33.255 1.00 18.81 239 LYS B CA 1
ATOM 8018 C C . LYS B 1 240 ? 96.124 42.171 32.366 1.00 20.50 239 LYS B C 1
ATOM 8019 O O . LYS B 1 240 ? 95.830 42.310 31.166 1.00 22.36 239 LYS B O 1
ATOM 8038 N N . THR B 1 241 ? 97.196 42.743 32.928 1.00 18.91 240 THR B N 1
ATOM 8039 C CA . THR B 1 241 ? 98.128 43.543 32.134 1.00 19.82 240 THR B CA 1
ATOM 8040 C C . THR B 1 241 ? 99.051 42.602 31.361 1.00 23.06 240 THR B C 1
ATOM 8041 O O . THR B 1 241 ? 98.991 41.382 31.528 1.00 22.86 240 THR B O 1
ATOM 8052 N N . ASN B 1 242 ? 99.929 43.158 30.526 1.00 25.08 241 ASN B N 1
ATOM 8053 C CA . ASN B 1 242 ? 100.914 42.324 29.804 1.00 28.54 241 ASN B CA 1
ATOM 8054 C C . ASN B 1 242 ? 101.915 41.639 30.751 1.00 26.55 241 ASN B C 1
ATOM 8055 O O . ASN B 1 242 ? 102.553 40.639 30.398 1.00 27.96 241 ASN B O 1
ATOM 8066 N N . ASN B 1 243 ? 102.049 42.182 31.950 1.00 24.48 242 ASN B N 1
ATOM 8067 C CA . ASN B 1 243 ? 102.838 41.540 33.012 1.00 23.77 242 ASN B CA 1
ATOM 8068 C C . ASN B 1 243 ? 102.024 40.565 33.901 1.00 21.07 242 ASN B C 1
ATOM 8069 O O . ASN B 1 243 ? 102.498 40.138 34.971 1.00 18.37 242 ASN B O 1
ATOM 8080 N N A ASN B 1 244 ? 100.817 40.224 33.458 0.50 20.39 243 ASN B N 1
ATOM 8081 N N B ASN B 1 244 ? 100.803 40.258 33.466 0.50 19.93 243 ASN B N 1
ATOM 8082 C CA A ASN B 1 244 ? 99.959 39.283 34.167 0.50 19.06 243 ASN B CA 1
ATOM 8083 C CA B ASN B 1 244 ? 99.935 39.310 34.142 0.50 18.31 243 ASN B CA 1
ATOM 8084 C C A ASN B 1 244 ? 99.470 39.825 35.510 0.50 16.13 243 ASN B C 1
ATOM 8085 C C B ASN B 1 244 ? 99.468 39.828 35.505 0.50 15.75 243 ASN B C 1
ATOM 8086 O O A ASN B 1 244 ? 99.094 39.063 36.397 0.50 16.50 243 ASN B O 1
ATOM 8087 O O B ASN B 1 244 ? 99.103 39.060 36.391 0.50 16.49 243 ASN B O 1
ATOM 8108 N N . ILE B 1 245 ? 99.465 41.145 35.651 1.00 15.19 244 ILE B N 1
ATOM 8109 C CA . ILE B 1 245 ? 98.994 41.769 36.870 1.00 14.29 244 ILE B CA 1
ATOM 8110 C C . ILE B 1 245 ? 97.490 41.928 36.753 1.00 14.03 244 ILE B C 1
ATOM 8111 O O . ILE B 1 245 ? 96.994 42.478 35.767 1.00 16.26 244 ILE B O 1
ATOM 8127 N N . PRO B 1 246 ? 96.747 41.445 37.758 1.00 14.24 245 PRO B N 1
ATOM 8128 C CA . PRO B 1 246 ? 95.294 41.651 37.695 1.00 13.30 245 PRO B CA 1
ATOM 8129 C C . PRO B 1 246 ? 94.944 43.125 37.738 1.00 14.72 245 PRO B C 1
ATOM 8130 O O . PRO B 1 246 ? 95.509 43.890 38.516 1.00 16.54 245 PRO B O 1
ATOM 8141 N N . ARG B 1 247 ? 94.009 43.508 36.879 1.00 14.36 246 ARG B N 1
ATOM 8142 C CA . ARG B 1 247 ? 93.540 44.876 36.782 1.00 15.74 246 ARG B CA 1
ATOM 8143 C C . ARG B 1 247 ? 92.320 45.098 37.668 1.00 15.49 246 ARG B C 1
ATOM 8144 O O . ARG B 1 247 ? 91.515 44.173 37.909 1.00 16.74 246 ARG B O 1
ATOM 8165 N N . PHE B 1 248 ? 92.176 46.326 38.140 1.00 16.45 247 PHE B N 1
ATOM 8166 C CA . PHE B 1 248 ? 91.054 46.692 39.005 1.00 18.87 247 PHE B CA 1
ATOM 8167 C C . PHE B 1 248 ? 90.932 45.767 40.209 1.00 17.35 247 PHE B C 1
ATOM 8168 O O . PHE B 1 248 ? 89.837 45.433 40.645 1.00 18.67 247 PHE B O 1
ATOM 8185 N N . ALA B 1 249 ? 92.060 45.387 40.789 1.00 16.68 248 ALA B N 1
ATOM 8186 C CA . ALA B 1 249 ? 92.019 44.445 41.910 1.00 17.70 248 ALA B CA 1
ATOM 8187 C C . ALA B 1 249 ? 91.494 45.119 43.164 1.00 17.36 248 ALA B C 1
ATOM 8188 O O . ALA B 1 249 ? 91.871 46.243 43.489 1.00 16.85 248 ALA B O 1
ATOM 8195 N N . SER B 1 250 ? 90.614 44.422 43.863 1.00 16.00 249 SER B N 1
ATOM 8196 C CA . SER B 1 250 ? 90.085 44.916 45.117 1.00 16.26 249 SER B CA 1
ATOM 8197 C C . SER B 1 250 ? 89.972 43.733 46.090 1.00 14.83 249 SER B C 1
ATOM 8198 O O . SER B 1 250 ? 89.720 42.596 45.671 1.00 14.65 249 SER B O 1
ATOM 8206 N N . PHE B 1 251 ? 90.161 44.004 47.376 1.00 14.60 250 PHE B N 1
ATOM 8207 C CA . PHE B 1 251 ? 90.124 43.000 48.416 1.00 14.50 250 PHE B CA 1
ATOM 8208 C C . PHE B 1 251 ? 88.692 42.531 48.644 1.00 15.97 250 PHE B C 1
ATOM 8209 O O . PHE B 1 251 ? 87.775 43.353 48.695 1.00 16.74 250 PHE B O 1
ATOM 8226 N N . VAL B 1 252 ? 88.512 41.224 48.781 1.00 17.17 251 VAL B N 1
ATOM 8227 C CA . VAL B 1 252 ? 87.189 40.658 49.056 1.00 19.34 251 VAL B CA 1
ATOM 8228 C C . VAL B 1 252 ? 87.067 40.231 50.516 1.00 19.49 251 VAL B C 1
ATOM 8229 O O . VAL B 1 252 ? 86.203 40.731 51.232 1.00 23.17 251 VAL B O 1
ATOM 8242 N N . ARG B 1 253 ? 87.953 39.347 50.969 1.00 18.98 252 ARG B N 1
ATOM 8243 C CA . ARG B 1 253 ? 87.873 38.807 52.313 1.00 20.98 252 ARG B CA 1
ATOM 8244 C C . ARG B 1 253 ? 89.138 38.004 52.639 1.00 19.81 252 ARG B C 1
ATOM 8245 O O . ARG B 1 253 ? 89.877 37.583 51.746 1.00 19.43 252 ARG B O 1
ATOM 8266 N N . ILE B 1 254 ? 89.393 37.810 53.923 1.00 20.72 253 ILE B N 1
ATOM 8267 C CA . ILE B 1 254 ? 90.404 36.865 54.379 1.00 22.43 253 ILE B CA 1
ATOM 8268 C C . ILE B 1 254 ? 89.805 35.464 54.348 1.00 23.79 253 ILE B C 1
ATOM 8269 O O . ILE B 1 254 ? 88.630 35.257 54.713 1.00 24.73 253 ILE B O 1
ATOM 8285 N N . ARG B 1 255 ? 90.610 34.492 53.941 1.00 25.86 254 ARG B N 1
ATOM 8286 C CA . ARG B 1 255 ? 90.146 33.116 53.810 1.00 29.68 254 ARG B CA 1
ATOM 8287 C C . ARG B 1 255 ? 90.605 32.288 54.996 1.00 32.37 254 ARG B C 1
ATOM 8288 O O . ARG B 1 255 ? 91.621 32.588 55.615 1.00 31.89 254 ARG B O 1
ATOM 8309 N N . VAL B 1 256 ? 89.850 31.226 55.271 1.00 35.35 255 VAL B N 1
ATOM 8310 C CA . VAL B 1 256 ? 89.971 30.429 56.488 1.00 43.12 255 VAL B CA 1
ATOM 8311 C C . VAL B 1 256 ? 89.581 31.278 57.693 1.00 47.45 255 VAL B C 1
ATOM 8312 O O . VAL B 1 256 ? 88.389 31.543 57.914 1.00 48.41 255 VAL B O 1
#

CATH classification: 3.30.1490.70 (+1 more: 3.30.470.30)

Sequence (493 aa):
GQPPPIQLATNYRQDIDVTQYYVSEKLDGIRAYWNGHQLISKQGNIFTAPTWFIASSFPTTADDGELWIARQQQFETVSGIARTQDNQNEQWKQIKFIFDLPKSTVSFEQRINKQTLVTDTNSPYLQIEQQKIPNTVALFDLLNKVVGKGEEGLLHHQDALYQTKRSRDLKLKKFEDDAEATVIAYLPGKGKYEGLLGAILVKNEEGVTFKIGSGFSDEERSTPPPIGSLITYRFTGKTNNNIPRFASFVRIRVIYIQLATNYRQDIDVTQYYVSEKLDGIRAYWNGHQLISKQGNIFTAPTWFIASFPTTADGELWIARQQFETVSGIARTQDNQNEQWKQIKFIFDLPKSTVSFEQRINKQTLVTDTNSPYLQIEQQKIPNTVALFDLLNKVVGKGEGLLHHQDALYQTSRDLKLKKFEDAEEATVIAYLPGKGKYEGLLGAILVKNEEGVTFKIGSGFSDEERSTPPPIGSSLITYRFTGKTNNNNIPRFASFVRIRV

Foldseek 3Di:
DDFDLAEAEDDDDPPDQLQQWWKWFDAQAFKWKQQQPFTAGRRGDTFLAACVLCVLAGRQIIWGWHQDFPCHVVRVVNRPDNDNVDPSSVRTAIDDFRQVDFFFSLVRVVVVVRCVVSVDPRYDIDIDGDNDDVRQVVVQVVCVCRTFGMTAGRGDGHHSYYDPRHTDGPKDKFKWFFAAFDQDDDVRHVWTQWTWTAGPVGDIDIARADDDVVCRHVPDDHGFMFMWMAHFADPPRHGHPIHGDGTDGHD/DADFAEDDPPDDLQQWWKWFDAQEFKWKDQQPFTAGPVGHTFLAACLLCPQQGSAIIWGWHQDFPCHVVRVVQRPDPDNVDPSSVRIAIDQARQPDQFFSLVRVVCVVSQVNRPRPRYDIDIDGDRDDVRQVVVQVVCVCRTFFMTAGRGDGHDSPVRHTWTDKDKFKWAFAAFDADDDVLHVWTQWTWTAGPVRDIDTAGAADDPVCRHVPDDHGWMFMWIATHADPSRHGHPIHTDGTDD

Organism: NCBI:txid1365007

Radius of gyration: 33.14 Å; Cα contacts (8 Å, |Δi|>4): 1038; chains: 2; bounding box: 88×60×64 Å

B-factor: mean 22.54, std 15.54, range [1.41, 69.89]